Protein 7A0H (pdb70)

InterPro domains:
  IPR002189 F-actin-capping protein subunit alpha [PF01267] (12-295)
  IPR002189 F-actin-capping protein subunit alpha [PTHR10653] (6-298)
  IPR037282 F-actin-capping protein subunit alpha/beta [SSF90096] (5-301)
  IPR042276 F-actin-capping protein subunit alpha/beta, domain 2 [G3DSA:3.90.1150.210] (111-279)
  IPR042489 F-actin capping protein, alpha subunit, domain 1 [G3DSA:3.30.1140.60] (3-105)

Sequence (540 aa):
DSLLNEKKKFIRHVLSNAPPGKVFDLISNLKTIFGSNAIIQNFIEDIISKYNEDNYILIPFESDEYIIICKESKSGNLYLHPNLKILANVNHLKRKVIDTTPLTKLDHPDILEKYRVACNNKLKEYVDIYYKKWSDHQTGNYPTVNIGSKHGLNVKCCASSVYASECENKYNLFLLICCCDRYYLKNFHASSWRSSWNVNFLEADQEIILTGTIDVVLTYFEDANINFKTRKVFEKRVSVTNDIENFASSILSVIRECENDDVLYDLNHLIANTSSDLIKNTRKIIPLLLNEKKKFIRHVLSNAPPGKVFDLISNLKTIFGSNAIIQNFIEDIISKYNEDNYILIPFESDEYIIICKESKSGNLYLHPNLKILANVNHLKRKVIDTTPHPDILEKYRVACNNKLKEYVDIYYKVKCASSVYASKYNLFLLICCDRYYLKNFHASSWRSSWNVNFLEADQEIILTGTIDVVLTYFEDANINFKTRKVFEKRVSVTNDIENFASSILSVIRECENDVLYDLNHLIANTSSDLIKNTRKIIPLNAH

B-factor: mean 117.26, std 54.05, range [30.94, 285.01]

CATH classification: 3.30.1140.60 (+1 more: 3.90.1150.210)

Foldseek 3Di:
DVVVVVLLVVLCVCCVPDFPQCNLVVVVVSCVVVVVDVVVVVSVQVVQLQVQQVAQDWADDDPQDTFTRHPQQDDPQFGDQVVQQKTFHARRSVSYTDDIDHDDDDPDDDVQVVLQVLLFVLLVVLCVVPPDDQQRVDPDPGRDDQDDLQGGKDKRKDKGKGWDADPNKIKIKTKIKMWIAHSYHRTFKIWIKMWMWIGHLQDQKTKIKIKIKIWGQADPNHGDTRIDMDIDIDIWGHHNPSNVVSVRNVVVSVVVVVVVVVQVVFKDADPDPCCVVDPPRIGGD/DVVVVQVVVVVVQPQDFDLCNLVPLLVVCVVVVVDVVVVVVSQVVLLCVQQVQQPWADDDPPATFTRHPQQQDPNWGDALVDFWTFDARRSNRYTDDIDGDDPVVSLLQVLLQVVLCVVCCVPVVQPWHWHKDWPVGKIKTWIWHWDAPDDRHTAKIWIKIKIWDDPPPFFKTWIKIKIKMKGADPVDRSRIDIDIDIDIDMWGGGNDSNSVSVRVVVVSVVVVVVVVVVVVVVVVVVVVVVVVVVVVPPPDDDD

Nearest PDB structures (foldseek):
  7a0h-assembly1_A  TM=1.004E+00  e=1.201E-57  Plasmodium berghei ANKA
  7a0h-assembly1_B  TM=8.794E-01  e=1.325E-34  Plasmodium berghei ANKA
  7ccc-assembly1_C  TM=8.705E-01  e=1.636E-14  Mus musculus
  3aae-assembly1_A  TM=8.757E-01  e=1.150E-13  Gallus gallus
  3lk3-assembly1_A  TM=8.248E-01  e=2.079E-12  Gallus gallus

Radius of gyration: 29.78 Å; Cα contacts (8 Å, |Δi|>4): 944; chains: 2; bounding box: 60×56×100 Å

Secondary structure (DSSP, 8-state):
-HHHHHHHHHHHHHHHHS-HHHHHHHHHHHHHHHTT-HHHHHHHHHHHHHHHHHTTEEEEETTTEEEEESGGGEETTEEEETTTTEEEEEETTTTEEEEEEEPPPPSS--HHHHHHHHHHHHHHHHHHHHB--GGGSSSSSS-----SSSSSEEEEEEEEEEEEEETTEEEEEEEEEEEEEETTTEEEEEEEEEEEEEE-TT-SEEEEEEEEEEEEEEETTEEEEEEEEEEEEEEEE--S-HHHHHHHHHHHHHHHHHHHHHHHHTEEE---S-GGG-S-SEEE-/-TTHHHHHHHHHHHHS-GGGHHHHHHHHHHHTTT-HHHHHHHHHHHHHHHHHTTEEEEETTTEEEEESTTTEETTEEEETTTTEEEEEETTTTEEEEEE---HHHHHHHHHHHHHHHHHHHHHT--EEEEEEEE----EEEEEEEEEEEETTEEEEEEEEEEEE--SS-SSEEEEEEEEEEEEE-SS-TT-EEEEEEEEEEEEE--S-HHHHHHHHHHHHHHHHHHHHHHHHHHHHHHHHHHHHHHHTT--B---

Organism: Plasmodium berghei (strain Anka) (NCBI:txid5823)

Solvent-accessible surface area: 28668 Å² total; per-residue (Å²): 122,80,83,36,73,51,55,53,120,11,0,134,57,13,10,84,53,18,6,40,34,64,14,143,94,30,12,50,33,9,68,88,30,20,29,124,48,69,98,0,45,89,26,0,54,89,26,11,17,109,53,0,15,75,56,38,20,19,0,70,12,134,90,141,62,40,0,6,0,0,140,67,1,90,40,66,134,36,3,41,24,4,57,56,50,28,30,0,51,12,42,12,41,140,106,104,36,93,86,51,64,98,65,134,132,134,142,155,52,76,47,17,28,102,3,10,61,14,0,13,81,41,0,90,92,11,31,79,99,72,7,47,114,147,43,64,38,32,119,44,158,145,96,64,105,52,129,55,106,153,97,33,51,33,52,71,55,17,16,13,0,12,32,64,96,68,180,99,82,19,25,0,13,0,0,1,0,3,10,14,40,56,81,140,122,86,48,0,0,16,2,14,0,14,0,46,0,56,1,69,82,91,43,135,96,3,63,0,55,4,34,1,33,2,19,0,2,34,13,119,122,42,41,2,38,7,130,32,160,66,97,14,130,78,194,14,94,12,71,126,64,35,100,88,3,0,49,32,0,12,48,20,0,97,104,2,0,52,55,6,12,125,46,8,63,77,25,62,18,21,104,47,92,49,0,17,112,22,45,162,0,20,44,91,177,168,91,98,72,50,51,100,48,8,124,109,37,22,68,98,27,14,40,18,44,8,76,58,14,7,38,29,3,40,69,9,24,39,122,26,65,124,0,41,95,42,4,83,88,40,10,18,123,65,3,25,76,52,30,20,5,0,59,54,124,91,131,54,48,6,2,0,1,155,62,1,82,48,70,122,45,0,60,14,9,42,72,116,41,50,1,62,14,48,18,26,108,56,123,25,98,88,52,74,125,219,67,117,117,23,58,143,42,6,45,16,0,8,84,58,1,75,82,23,10,95,108,147,36,204,115,67,47,7,16,5,0,13,42,79,201,110,29,8,12,0,0,2,0,3,12,45,67,31,88,181,75,104,13,1,4,18,31,19,0,18,2,49,7,76,80,176,78,68,65,133,64,6,62,0,54,3,37,0,37,2,20,1,4,2,89,55,10,34,24,7,51,44,142,47,175,54,103,17,136,110,178,13,90,16,73,122,62,75,92,70,25,0,41,27,0,13,47,22,0,116,112,4,6,95,62,8,66,140,75,5,18,94,68,0,20,90,15,0,56,51,0,8,118,34,0,84,87,1,6,8,9,58,79,185

Structure (mmCIF, N/CA/C/O backbone):
data_7A0H
#
_entry.id   7A0H
#
_cell.length_a   164.490
_cell.length_b   35.168
_cell.length_c   115.438
_cell.angle_alpha   90.000
_cell.angle_beta   104.437
_cell.angle_gamma   90.000
#
_symmetry.space_group_name_H-M   'C 1 2 1'
#
loop_
_entity.id
_entity.type
_entity.pdbx_description
1 polymer 'F-actin-capping protein subunit alpha'
2 non-polymer 'BROMIDE ION'
3 non-polymer GLYCEROL
4 non-polymer '4-(2-HYDROXYETHYL)-1-PIPERAZINE ETHANESULFONIC ACID'
5 water water
#
loop_
_atom_site.group_PDB
_atom_site.id
_atom_site.type_symbol
_atom_site.label_atom_id
_atom_site.label_alt_id
_atom_site.label_comp_id
_atom_site.label_asym_id
_atom_site.label_entity_id
_atom_site.label_seq_id
_atom_site.pdbx_PDB_ins_code
_atom_site.Cartn_x
_atom_site.Cartn_y
_atom_site.Cartn_z
_atom_site.occupancy
_atom_site.B_iso_or_equiv
_atom_site.auth_seq_id
_atom_site.auth_comp_id
_atom_site.auth_asym_id
_atom_site.auth_atom_id
_atom_site.pdbx_PDB_model_num
ATOM 1 N N . ASP A 1 2 ? 66.67674 18.25400 96.43842 1.000 162.28258 2 ASP A N 1
ATOM 2 C CA . ASP A 1 2 ? 67.19636 19.37147 95.65622 1.000 158.07545 2 ASP A CA 1
ATOM 3 C C . ASP A 1 2 ? 66.12649 19.86968 94.65312 1.000 147.02248 2 ASP A C 1
ATOM 4 O O . ASP A 1 2 ? 64.92097 19.66988 94.86404 1.000 158.44836 2 ASP A O 1
ATOM 12 N N . SER A 1 3 ? 66.56504 20.57208 93.60311 1.000 152.93418 3 SER A N 1
ATOM 13 C CA . SER A 1 3 ? 65.64396 21.02759 92.56465 1.000 159.17637 3 SER A CA 1
ATOM 14 C C . SER A 1 3 ? 64.98568 19.83987 91.88531 1.000 141.87011 3 SER A C 1
ATOM 15 O O . SER A 1 3 ? 63.76841 19.83926 91.65070 1.000 134.91538 3 SER A O 1
ATOM 23 N N . LEU A 1 4 ? 65.78598 18.80987 91.57480 1.000 171.75949 4 LEU A N 1
ATOM 24 C CA . LEU A 1 4 ? 65.24803 17.58236 91.00641 1.000 149.34657 4 LEU A CA 1
ATOM 25 C C . LEU A 1 4 ? 64.34569 16.85104 91.99439 1.000 144.11231 4 LEU A C 1
ATOM 26 O O . LEU A 1 4 ? 63.27276 16.38009 91.61388 1.000 140.56548 4 LEU A O 1
ATOM 42 N N . LEU A 1 5 ? 64.75304 16.74770 93.26243 1.000 138.46385 5 LEU A N 1
ATOM 43 C CA . LEU A 1 5 ? 63.89435 16.06657 94.22148 1.000 193.17231 5 LEU A CA 1
ATOM 44 C C . LEU A 1 5 ? 62.49163 16.64941 94.20163 1.000 147.05575 5 LEU A C 1
ATOM 45 O O . LEU A 1 5 ? 61.51031 15.91142 94.18864 1.000 154.89715 5 LEU A O 1
ATOM 61 N N . ASN A 1 6 ? 62.37461 17.96179 94.08032 1.000 152.72174 6 ASN A N 1
ATOM 62 C CA . ASN A 1 6 ? 61.04742 18.55190 94.01236 1.000 127.91998 6 ASN A CA 1
ATOM 63 C C . ASN A 1 6 ? 60.39434 18.28257 92.66918 1.000 157.01062 6 ASN A C 1
ATOM 64 O O . ASN A 1 6 ? 59.18230 18.07500 92.60600 1.000 160.83083 6 ASN A O 1
ATOM 75 N N . GLU A 1 7 ? 61.16609 18.24486 91.58981 1.000 142.35367 7 GLU A N 1
ATOM 76 C CA . GLU A 1 7 ? 60.54978 17.93618 90.30379 1.000 166.01787 7 GLU A CA 1
ATOM 77 C C . GLU A 1 7 ? 60.16366 16.46011 90.20905 1.000 116.22065 7 GLU A C 1
ATOM 78 O O . GLU A 1 7 ? 59.17060 16.13579 89.54962 1.000 112.91607 7 GLU A O 1
ATOM 90 N N . LYS A 1 8 ? 60.92939 15.56054 90.84836 1.000 128.80932 8 LYS A N 1
ATOM 91 C CA . LYS A 1 8 ? 60.54637 14.15085 90.87949 1.000 124.42317 8 LYS A CA 1
ATOM 92 C C . LYS A 1 8 ? 59.24903 13.95919 91.65759 1.000 130.72873 8 LYS A C 1
ATOM 93 O O . LYS A 1 8 ? 58.47823 13.02826 91.38398 1.000 68.20117 8 LYS A O 1
ATOM 112 N N . LYS A 1 9 ? 59.01181 14.83167 92.64045 1.000 113.78534 9 LYS A N 1
ATOM 113 C CA . LYS A 1 9 ? 57.82726 14.78345 93.47908 1.000 93.61125 9 LYS A CA 1
ATOM 114 C C . LYS A 1 9 ? 56.64161 15.30225 92.70298 1.000 104.43674 9 LYS A C 1
ATOM 115 O O . LYS A 1 9 ? 55.53492 14.74145 92.77810 1.000 102.70494 9 LYS A O 1
ATOM 134 N N . LYS A 1 10 ? 56.87642 16.40523 91.97722 1.000 142.75449 10 LYS A N 1
ATOM 135 C CA . LYS A 1 10 ? 55.81552 16.97614 91.16587 1.000 122.37229 10 LYS A CA 1
ATOM 136 C C . LYS A 1 10 ? 55.34287 15.96146 90.15767 1.000 108.46358 10 LYS A C 1
ATOM 137 O O . LYS A 1 10 ? 54.14666 15.86645 89.88191 1.000 110.91429 10 LYS A O 1
ATOM 156 N N . PHE A 1 11 ? 56.26292 15.14168 89.66013 1.000 134.92364 11 PHE A N 1
ATOM 157 C CA . PHE A 1 11 ? 55.88809 14.15162 88.66406 1.000 129.40834 11 PHE A CA 1
ATOM 158 C C . PHE A 1 11 ? 55.18855 12.95523 89.29183 1.000 97.99541 11 PHE A C 1
ATOM 159 O O . PHE A 1 11 ? 54.17560 12.48908 88.76348 1.000 95.12347 11 PHE A O 1
ATOM 176 N N . ILE A 1 12 ? 55.69203 12.48256 90.43746 1.000 102.78286 12 ILE A N 1
ATOM 177 C CA . ILE A 1 12 ? 55.06479 11.35610 91.13236 1.000 103.27284 12 ILE A CA 1
ATOM 178 C C . ILE A 1 12 ? 53.65583 11.71694 91.55985 1.000 88.85990 12 ILE A C 1
ATOM 179 O O . ILE A 1 12 ? 52.73369 10.89637 91.50647 1.000 75.27748 12 ILE A O 1
ATOM 195 N N . ARG A 1 13 ? 53.47805 12.94795 92.02145 1.000 127.05429 13 ARG A N 1
ATOM 196 C CA . ARG A 1 13 ? 52.15565 13.44816 92.37628 1.000 121.40790 13 ARG A CA 1
ATOM 197 C C . ARG A 1 13 ? 51.25740 13.52815 91.15638 1.000 105.46991 13 ARG A C 1
ATOM 198 O O . ARG A 1 13 ? 50.11492 13.07576 91.18907 1.000 105.40341 13 ARG A O 1
ATOM 219 N N . HIS A 1 14 ? 51.75627 14.07588 90.06020 1.000 111.38601 14 HIS A N 1
ATOM 220 C CA . HIS A 1 14 ? 50.90337 14.21076 88.89187 1.000 92.28126 14 HIS A CA 1
ATOM 221 C C . HIS A 1 14 ? 50.45018 12.86278 88.36450 1.000 90.77617 14 HIS A C 1
ATOM 222 O O . HIS A 1 14 ? 49.28545 12.70266 88.00352 1.000 110.62482 14 HIS A O 1
ATOM 236 N N . VAL A 1 15 ? 51.32290 11.86245 88.36275 1.000 89.28847 15 VAL A N 1
ATOM 237 C CA . VAL A 1 15 ? 50.92661 10.56952 87.81554 1.000 100.85677 15 VAL A CA 1
ATOM 238 C C . VAL A 1 15 ? 49.96026 9.85029 88.73620 1.000 83.55314 15 VAL A C 1
ATOM 239 O O . VAL A 1 15 ? 49.02363 9.19814 88.27696 1.000 93.38699 15 VAL A O 1
ATOM 252 N N . LEU A 1 16 ? 50.17500 9.93075 90.03992 1.000 108.93971 16 LEU A N 1
ATOM 253 C CA . LEU A 1 16 ? 49.23956 9.24678 90.94390 1.000 99.64506 16 LEU A CA 1
ATOM 254 C C . LEU A 1 16 ? 47.93651 10.01233 91.06676 1.000 89.85446 16 LEU A C 1
ATOM 255 O O . LEU A 1 16 ? 46.90043 9.41997 91.36537 1.000 100.42132 16 LEU A O 1
ATOM 271 N N . SER A 1 17 ? 47.98178 11.32650 90.86672 1.000 107.39091 17 SER A N 1
ATOM 272 C CA . SER A 1 17 ? 46.77837 12.14580 90.83891 1.000 84.07774 17 SER A CA 1
ATOM 273 C C . SER A 1 17 ? 45.87232 11.70150 89.71006 1.000 94.33398 17 SER A C 1
ATOM 274 O O . SER A 1 17 ? 44.65737 11.56236 89.87754 1.000 121.37905 17 SER A O 1
ATOM 282 N N . ASN A 1 18 ? 46.44627 11.51566 88.53589 1.000 101.95354 18 ASN A N 1
ATOM 283 C CA . ASN A 1 18 ? 45.66070 11.34874 87.32419 1.000 107.55172 18 ASN A CA 1
ATOM 284 C C . ASN A 1 18 ? 45.35036 9.89180 87.01519 1.000 97.16795 18 ASN A C 1
ATOM 285 O O . ASN A 1 18 ? 44.53687 9.61871 86.12342 1.000 92.51212 18 ASN A O 1
ATOM 296 N N . ALA A 1 19 ? 45.99029 8.96743 87.70870 1.000 103.81729 19 ALA A N 1
ATOM 297 C CA . ALA A 1 19 ? 45.79920 7.55144 87.45448 1.000 81.59536 19 ALA A CA 1
ATOM 298 C C . ALA A 1 19 ? 44.45714 7.05239 88.00088 1.000 78.89912 19 ALA A C 1
ATOM 299 O O . ALA A 1 19 ? 44.07183 7.40028 89.11945 1.000 90.64179 19 ALA A O 1
ATOM 306 N N . PRO A 1 20 ? 43.73673 6.20578 87.26104 1.000 80.72518 20 PRO A N 1
ATOM 307 C CA . PRO A 1 20 ? 42.50311 5.57973 87.81490 1.000 72.84804 20 PRO A CA 1
ATOM 308 C C . PRO A 1 20 ? 42.84607 4.57415 88.90183 1.000 75.69302 20 PRO A C 1
ATOM 309 O O . PRO A 1 20 ? 43.97239 4.05425 88.93822 1.000 73.69248 20 PRO A O 1
ATOM 320 N N . PRO A 1 21 ? 41.91914 4.27999 89.81816 1.000 66.65615 21 PRO A N 1
ATOM 321 C CA . PRO A 1 21 ? 42.30222 3.47793 90.98405 1.000 66.53856 21 PRO A CA 1
ATOM 322 C C . PRO A 1 21 ? 42.99338 2.19718 90.58074 1.000 63.47626 21 PRO A C 1
ATOM 323 O O . PRO A 1 21 ? 43.99660 1.81029 91.17328 1.000 72.65759 21 PRO A O 1
ATOM 334 N N . GLY A 1 22 ? 42.48748 1.53931 89.55233 1.000 67.25908 22 GLY A N 1
ATOM 335 C CA . GLY A 1 22 ? 42.97989 0.23426 89.17595 1.000 74.56744 22 GLY A CA 1
ATOM 336 C C . GLY A 1 22 ? 44.41713 0.19014 88.66534 1.000 72.64657 22 GLY A C 1
ATOM 337 O O . GLY A 1 22 ? 44.93040 -0.91188 88.49029 1.000 74.78266 22 GLY A O 1
ATOM 341 N N . LYS A 1 23 ? 45.01946 1.32351 88.31845 1.000 61.95359 23 LYS A N 1
ATOM 342 C CA . LYS A 1 23 ? 46.39499 1.37341 87.83065 1.000 70.48374 23 LYS A CA 1
ATOM 343 C C . LYS A 1 23 ? 47.37394 1.88198 88.88297 1.000 75.09550 23 LYS A C 1
ATOM 344 O O . LYS A 1 23 ? 48.56880 1.98447 88.61183 1.000 71.92531 23 LYS A O 1
ATOM 363 N N . VAL A 1 24 ? 46.88355 2.30093 90.03862 1.000 71.43631 24 VAL A N 1
ATOM 364 C CA . VAL A 1 24 ? 47.73546 2.97689 91.00200 1.000 66.46168 24 VAL A CA 1
ATOM 365 C C . VAL A 1 24 ? 48.83283 2.04756 91.50244 1.000 67.73007 24 VAL A C 1
ATOM 366 O O . VAL A 1 24 ? 50.01049 2.39740 91.49096 1.000 75.05981 24 VAL A O 1
ATOM 379 N N . PHE A 1 25 ? 48.45649 0.84285 91.92479 1.000 65.21200 25 PHE A N 1
ATOM 380 C CA . PHE A 1 25 ? 49.41445 -0.13023 92.41883 1.000 64.17777 25 PHE A CA 1
ATOM 381 C C . PHE A 1 25 ? 50.49515 -0.41140 91.39065 1.000 76.53461 25 PHE A C 1
ATOM 382 O O . PHE A 1 25 ? 51.68418 -0.36482 91.71152 1.000 87.91776 25 PHE A O 1
ATOM 399 N N . ASP A 1 26 ? 50.10740 -0.76396 90.16221 1.000 80.09377 26 ASP A N 1
ATOM 400 C CA . ASP A 1 26 ? 51.09869 -0.99825 89.12480 1.000 81.81339 26 ASP A CA 1
ATOM 401 C C . ASP A 1 26 ? 51.93941 0.25156 88.96759 1.000 85.22479 26 ASP A C 1
ATOM 402 O O . ASP A 1 26 ? 53.17629 0.17757 88.87556 1.000 87.06178 26 ASP A O 1
ATOM 411 N N . LEU A 1 27 ? 51.30188 1.42229 89.00135 1.000 84.82922 27 LEU A N 1
ATOM 412 C CA . LEU A 1 27 ? 52.06311 2.65510 88.79147 1.000 93.45977 27 LEU A CA 1
ATOM 413 C C . LEU A 1 27 ? 53.11768 2.85986 89.88698 1.000 96.26127 27 LEU A C 1
ATOM 414 O O . LEU A 1 27 ? 54.25897 3.25760 89.59180 1.000 94.53784 27 LEU A O 1
ATOM 430 N N . ILE A 1 28 ? 52.74906 2.61078 91.15264 1.000 94.15238 28 ILE A N 1
ATOM 431 C CA . ILE A 1 28 ? 53.68735 2.74246 92.25692 1.000 79.07897 28 ILE A CA 1
ATOM 432 C C . ILE A 1 28 ? 54.88263 1.82634 92.05048 1.000 107.13647 28 ILE A C 1
ATOM 433 O O . ILE A 1 28 ? 56.04749 2.26071 92.11958 1.000 101.17648 28 ILE A O 1
ATOM 449 N N . SER A 1 29 ? 54.61540 0.53381 91.80999 1.000 105.18346 29 SER A N 1
ATOM 450 C CA . SER A 1 29 ? 55.66090 -0.45033 91.55262 1.000 97.34931 29 SER A CA 1
ATOM 451 C C . SER A 1 29 ? 56.65832 0.03021 90.51028 1.000 109.74311 29 SER A C 1
ATOM 452 O O . SER A 1 29 ? 57.86852 -0.19982 90.64648 1.000 118.09192 29 SER A O 1
ATOM 460 N N . ASN A 1 30 ? 56.17984 0.66892 89.43628 1.000 107.78463 30 ASN A N 1
ATOM 461 C CA . ASN A 1 30 ? 57.10396 1.13425 88.41147 1.000 106.76300 30 ASN A CA 1
ATOM 462 C C . ASN A 1 30 ? 57.92168 2.30542 88.93568 1.000 108.35194 30 ASN A C 1
ATOM 463 O O . ASN A 1 30 ? 59.07227 2.49725 88.53212 1.000 146.78128 30 ASN A O 1
ATOM 474 N N . LEU A 1 31 ? 57.33471 3.09917 89.82875 1.000 101.36320 31 LEU A N 1
ATOM 475 C CA . LEU A 1 31 ? 58.03061 4.25017 90.39438 1.000 119.52555 31 LEU A CA 1
ATOM 476 C C . LEU A 1 31 ? 59.14836 3.80193 91.33592 1.000 112.16380 31 LEU A C 1
ATOM 477 O O . LEU A 1 31 ? 60.22031 4.42317 91.39062 1.000 123.27260 31 LEU A O 1
ATOM 493 N N . LYS A 1 32 ? 58.91695 2.71404 92.07616 1.000 113.86301 32 LYS A N 1
ATOM 494 C CA . LYS A 1 32 ? 59.93683 2.17096 92.96817 1.000 111.10784 32 LYS A CA 1
ATOM 495 C C . LYS A 1 32 ? 61.12860 1.63363 92.18186 1.000 117.69031 32 LYS A C 1
ATOM 496 O O . LYS A 1 32 ? 62.28397 1.89085 92.54233 1.000 121.46809 32 LYS A O 1
ATOM 515 N N . THR A 1 33 ? 60.88056 0.86175 91.12256 1.000 129.53778 33 THR A N 1
ATOM 516 C CA . THR A 1 33 ? 62.00457 0.33999 90.34973 1.000 121.62989 33 THR A CA 1
ATOM 517 C C . THR A 1 33 ? 62.91345 1.47255 89.87067 1.000 123.13466 33 THR A C 1
ATOM 518 O O . THR A 1 33 ? 64.14467 1.35224 89.89671 1.000 120.49804 33 THR A O 1
ATOM 529 N N . ILE A 1 34 ? 62.32106 2.58392 89.44791 1.000 137.43332 34 ILE A N 1
ATOM 530 C CA . ILE A 1 34 ? 63.09070 3.72272 88.98049 1.000 123.19908 34 ILE A CA 1
ATOM 531 C C . ILE A 1 34 ? 63.69329 4.47376 90.15827 1.000 122.44530 34 ILE A C 1
ATOM 532 O O . ILE A 1 34 ? 64.88297 4.78730 90.17706 1.000 114.44111 34 ILE A O 1
ATOM 548 N N . PHE A 1 35 ? 62.87756 4.80824 91.15780 1.000 111.18185 35 PHE A N 1
ATOM 549 C CA . PHE A 1 35 ? 63.35571 5.66526 92.22670 1.000 108.31523 35 PHE A CA 1
ATOM 550 C C . PHE A 1 35 ? 63.47069 4.95756 93.57172 1.000 89.18370 35 PHE A C 1
ATOM 551 O O . PHE A 1 35 ? 63.56928 5.64204 94.58829 1.000 74.53943 35 PHE A O 1
ATOM 568 N N . GLY A 1 36 ? 63.57384 3.61966 93.59813 1.000 108.75933 36 GLY A N 1
ATOM 569 C CA . GLY A 1 36 ? 63.41817 2.82426 94.82548 1.000 96.58482 36 GLY A CA 1
ATOM 570 C C . GLY A 1 36 ? 64.54152 2.92805 95.86222 1.000 94.89367 36 GLY A C 1
ATOM 571 O O . GLY A 1 36 ? 64.34470 2.52718 97.01396 1.000 75.79939 36 GLY A O 1
ATOM 575 N N . SER A 1 37 ? 65.72661 3.34850 95.48017 1.000 98.84474 37 SER A N 1
ATOM 576 C CA . SER A 1 37 ? 66.80667 3.44707 96.46957 1.000 101.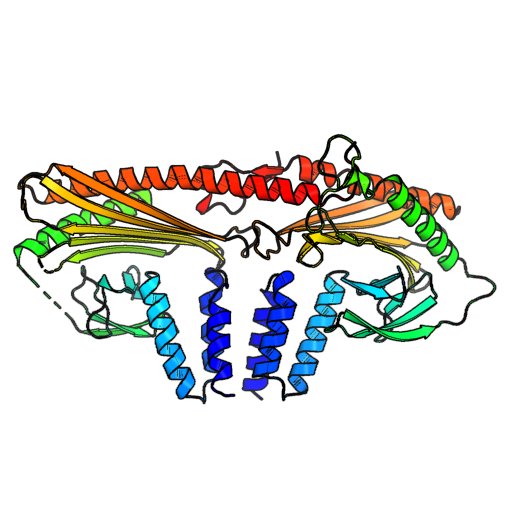65382 37 SER A CA 1
ATOM 577 C C . SER A 1 37 ? 66.64045 4.67802 97.35819 1.000 75.02436 37 SER A C 1
ATOM 578 O O . SER A 1 37 ? 67.32299 4.79948 98.38758 1.000 81.49318 37 SER A O 1
ATOM 586 N N . ASN A 1 38 ? 65.74010 5.57378 97.00521 1.000 83.32296 38 ASN A N 1
ATOM 587 C CA . ASN A 1 38 ? 65.62697 6.86530 97.66777 1.000 91.05439 38 ASN A CA 1
ATOM 588 C C . ASN A 1 38 ? 64.55309 6.81806 98.74063 1.000 76.21672 38 ASN A C 1
ATOM 589 O O . ASN A 1 38 ? 63.36528 6.90505 98.45121 1.000 91.42710 38 ASN A O 1
ATOM 600 N N . ALA A 1 39 ? 64.97777 6.74578 99.99734 1.000 91.53626 39 ALA A N 1
ATOM 601 C CA . ALA A 1 39 ? 64.03521 6.58670 101.09335 1.000 85.96134 39 ALA A CA 1
ATOM 602 C C . ALA A 1 39 ? 63.13204 7.79536 101.25790 1.000 78.65014 39 ALA A C 1
ATOM 603 O O . ALA A 1 39 ? 62.05358 7.65802 101.84231 1.000 85.51644 39 ALA A O 1
ATOM 610 N N . ILE A 1 40 ? 63.54027 8.96756 100.76485 1.000 80.15595 40 ILE A N 1
ATOM 611 C CA . ILE A 1 40 ? 62.69184 10.14710 100.85434 1.000 83.52746 40 ILE A CA 1
ATOM 612 C C . ILE A 1 40 ? 61.48108 9.98656 99.96464 1.000 82.13084 40 ILE A C 1
ATOM 613 O O . ILE A 1 40 ? 60.34188 10.33062 100.34030 1.000 83.41646 40 ILE A O 1
ATOM 629 N N . ILE A 1 41 ? 61.69479 9.43528 98.77509 1.000 84.03600 41 ILE A N 1
ATOM 630 C CA . ILE A 1 41 ? 60.56026 9.30925 97.86517 1.000 102.59999 41 ILE A CA 1
ATOM 631 C C . ILE A 1 41 ? 59.78412 8.03494 98.12735 1.000 66.27536 41 ILE A C 1
ATOM 632 O O . ILE A 1 41 ? 58.63901 7.94879 97.71177 1.000 73.43915 41 ILE A O 1
ATOM 648 N N . GLN A 1 42 ? 60.37026 7.05663 98.82077 1.000 72.92158 42 GLN A N 1
ATOM 649 C CA . GLN A 1 42 ? 59.56365 5.94840 99.30599 1.000 76.07856 42 GLN A CA 1
ATOM 650 C C . GLN A 1 42 ? 58.57028 6.45968 100.32266 1.000 59.28268 42 GLN A C 1
ATOM 651 O O . GLN A 1 42 ? 57.40505 6.10969 100.26803 1.000 60.95322 42 GLN A O 1
ATOM 665 N N . ASN A 1 43 ? 58.99319 7.37328 101.17849 1.000 68.75328 43 ASN A N 1
ATOM 666 C CA . ASN A 1 43 ? 58.15712 7.94364 102.22105 1.000 73.60516 43 ASN A CA 1
ATOM 667 C C . ASN A 1 43 ? 57.18933 8.99052 101.69640 1.000 68.96450 43 ASN A C 1
ATOM 668 O O . ASN A 1 43 ? 56.03732 9.04933 102.15937 1.000 66.52640 43 ASN A O 1
ATOM 679 N N . PHE A 1 44 ? 57.62898 9.81928 100.75674 1.000 65.76852 44 PHE A N 1
ATOM 680 C CA . PHE A 1 44 ? 56.75250 10.70460 100.01450 1.000 69.51656 44 PHE A CA 1
ATOM 681 C C . PHE A 1 44 ? 55.63659 9.90594 99.36899 1.000 73.89962 44 PHE A C 1
ATOM 682 O O . PHE A 1 44 ? 54.46172 10.24715 99.49100 1.000 69.70104 44 PHE A O 1
ATOM 699 N N . ILE A 1 45 ? 55.97865 8.77530 98.76575 1.000 64.18359 45 ILE A N 1
ATOM 700 C CA . ILE A 1 45 ? 54.96040 7.97717 98.12350 1.000 68.59117 45 ILE A CA 1
ATOM 701 C C . ILE A 1 45 ? 54.04023 7.41534 99.19112 1.000 65.68745 45 ILE A C 1
ATOM 702 O O . ILE A 1 45 ? 52.81668 7.41547 99.02784 1.000 65.70141 45 ILE A O 1
ATOM 718 N N . GLU A 1 46 ? 54.60448 6.91681 100.29810 1.000 66.74058 46 GLU A N 1
ATOM 719 C CA . GLU A 1 46 ? 53.75974 6.38147 101.35513 1.000 63.29026 46 GLU A CA 1
ATOM 720 C C . GLU A 1 46 ? 52.78905 7.44635 101.88724 1.000 63.55260 46 GLU A C 1
ATOM 721 O O . GLU A 1 46 ? 51.62878 7.14884 102.11517 1.000 64.12615 46 GLU A O 1
ATOM 733 N N . ASP A 1 47 ? 53.23769 8.69265 102.06590 1.000 58.41356 47 ASP A N 1
ATOM 734 C CA . ASP A 1 47 ? 52.34088 9.74521 102.52167 1.000 61.36356 47 ASP A CA 1
ATOM 735 C C . ASP A 1 47 ? 51.22201 9.98819 101.52722 1.000 68.98727 47 ASP A C 1
ATOM 736 O O . ASP A 1 47 ? 50.03939 9.99601 101.88663 1.000 67.63885 47 ASP A O 1
ATOM 745 N N . ILE A 1 48 ? 51.56795 10.15468 100.26745 1.000 58.33357 48 ILE A N 1
ATOM 746 C CA . ILE A 1 48 ? 50.55267 10.40262 99.25873 1.000 60.94480 48 ILE A CA 1
ATOM 747 C C . ILE A 1 48 ? 49.52716 9.27042 99.21886 1.000 61.93727 48 ILE A C 1
ATOM 748 O O . ILE A 1 48 ? 48.32621 9.49383 99.00305 1.000 58.35342 48 ILE A O 1
ATOM 764 N N . ILE A 1 49 ? 49.97568 8.03933 99.38773 1.000 52.96318 49 ILE A N 1
ATOM 765 C CA . ILE A 1 49 ? 49.01689 6.95858 99.29180 1.000 53.86922 49 ILE A CA 1
ATOM 766 C C . ILE A 1 49 ? 48.14795 6.89714 100.55852 1.000 58.60150 49 ILE A C 1
ATOM 767 O O . ILE A 1 49 ? 46.95651 6.58854 100.50048 1.000 60.03933 49 ILE A O 1
ATOM 783 N N . SER A 1 50 ? 48.71018 7.16493 101.72644 1.000 57.41837 50 SER A N 1
ATOM 784 C CA . SER A 1 50 ? 47.88390 7.11769 102.91299 1.000 64.74855 50 SER A CA 1
ATOM 785 C C . SER A 1 50 ? 46.75743 8.13469 102.82038 1.000 59.52413 50 SER A C 1
ATOM 786 O O . SER A 1 50 ? 45.64630 7.86725 103.25385 1.000 60.37906 50 SER A O 1
ATOM 794 N N . LYS A 1 51 ? 47.02977 9.31132 102.29374 1.000 63.93440 51 LYS A N 1
ATOM 795 C CA . LYS A 1 51 ? 45.99537 10.32144 102.17984 1.000 65.73059 51 LYS A CA 1
ATOM 796 C C . LYS A 1 51 ? 44.97514 9.90970 101.13785 1.000 65.80816 51 LYS A C 1
ATOM 797 O O . LYS A 1 51 ? 43.76345 10.07388 101.32772 1.000 60.98753 51 LYS A O 1
ATOM 816 N N . TYR A 1 52 ? 45.45960 9.47608 99.98864 1.000 64.59735 52 TYR A N 1
ATOM 817 C CA . TYR A 1 52 ? 44.59426 8.84838 99.00763 1.000 64.49997 52 TYR A CA 1
ATOM 818 C C . TYR A 1 52 ? 43.67183 7.80979 99.64110 1.000 64.71764 52 TYR A C 1
ATOM 819 O O . TYR A 1 52 ? 42.45919 7.79584 99.38807 1.000 65.18758 52 TYR A O 1
ATOM 837 N N . ASN A 1 53 ? 44.23258 6.90753 100.45605 1.000 67.48847 53 ASN A N 1
ATOM 838 C CA . ASN A 1 53 ? 43.43105 5.86935 101.09790 1.000 64.05747 53 ASN A CA 1
ATOM 839 C C . ASN A 1 53 ? 42.39080 6.49699 102.01309 1.000 57.70631 53 ASN A C 1
ATOM 840 O O . ASN A 1 53 ? 41.25569 6.04235 102.10680 1.000 51.00598 53 ASN A O 1
ATOM 851 N N . GLU A 1 54 ? 42.77699 7.52495 102.71948 1.000 57.50462 54 GLU A N 1
ATOM 852 C CA . GLU A 1 54 ? 41.83116 8.14176 103.62218 1.000 62.46492 54 GLU A CA 1
ATOM 853 C C . GLU A 1 54 ? 40.73035 8.80223 102.83427 1.000 59.61133 54 GLU A C 1
ATOM 854 O O . GLU A 1 54 ? 39.54872 8.67305 103.19889 1.000 58.72055 54 GLU A O 1
ATOM 866 N N . ASP A 1 55 ? 41.09013 9.46075 101.71950 1.000 57.17609 55 ASP A N 1
ATOM 867 C CA . ASP A 1 55 ? 40.11496 10.13564 100.88401 1.000 47.41940 55 ASP A CA 1
ATOM 868 C C . ASP A 1 55 ? 39.09677 9.18131 100.27606 1.000 56.45252 55 ASP A C 1
ATOM 869 O O . ASP A 1 55 ? 38.10108 9.63232 99.70535 1.000 54.55720 55 ASP A O 1
ATOM 878 N N . ASN A 1 56 ? 39.37247 7.88542 100.25345 1.000 54.52754 56 ASN A N 1
ATOM 879 C CA . ASN A 1 56 ? 38.49460 6.98591 99.52789 1.000 48.38779 56 ASN A CA 1
ATOM 880 C C . ASN A 1 56 ? 37.92144 5.92435 100.43369 1.000 50.36463 56 ASN A C 1
ATOM 881 O O . ASN A 1 56 ? 37.38596 4.92830 99.92889 1.000 49.58148 56 ASN A O 1
ATOM 892 N N . TYR A 1 57 ? 38.01903 6.08529 101.75883 1.000 45.92850 57 TYR A N 1
ATOM 893 C CA . TYR A 1 57 ? 37.32933 5.16063 102.64192 1.000 47.97314 57 TYR A CA 1
ATOM 894 C C . TYR A 1 57 ? 37.66012 3.75611 102.18703 1.000 52.66109 57 TYR A C 1
ATOM 895 O O . TYR A 1 57 ? 36.75960 2.93947 101.96091 1.000 57.76158 57 TYR A O 1
ATOM 913 N N . ILE A 1 58 ? 38.95143 3.51495 102.01523 1.000 45.68133 58 ILE A N 1
ATOM 914 C CA . ILE A 1 58 ? 39.50354 2.21823 101.63770 1.000 42.28157 58 ILE A CA 1
ATOM 915 C C . ILE A 1 58 ? 39.27546 1.23584 102.77803 1.000 36.84421 58 ILE A C 1
ATOM 916 O O . ILE A 1 58 ? 39.52251 1.53713 103.95279 1.000 45.95122 58 ILE A O 1
ATOM 932 N N . LEU A 1 59 ? 38.97824 0.00788 102.41292 1.000 40.71039 59 LEU A N 1
ATOM 933 C CA . LEU A 1 59 ? 38.89354 -1.10119 103.33361 1.000 46.72030 59 LEU A CA 1
ATOM 934 C C . LEU A 1 59 ? 40.14949 -1.95468 103.39436 1.000 55.07789 59 LEU A C 1
ATOM 935 O O . LEU A 1 59 ? 40.55269 -2.52504 102.38197 1.000 55.21211 59 LEU A O 1
ATOM 951 N N . ILE A 1 60 ? 40.61209 -2.20936 104.60664 1.000 53.87198 60 ILE A N 1
ATOM 952 C CA . ILE A 1 60 ? 41.72067 -3.12206 104.85189 1.000 62.27175 60 ILE A CA 1
ATOM 953 C C . ILE A 1 60 ? 41.20321 -4.28657 105.67419 1.000 49.19772 60 ILE A C 1
ATOM 954 O O . ILE A 1 60 ? 40.66730 -4.09105 106.75624 1.000 52.66923 60 ILE A O 1
ATOM 970 N N . PRO A 1 61 ? 41.34093 -5.49233 105.19431 1.000 58.54158 61 PRO A N 1
ATOM 971 C CA . PRO A 1 61 ? 40.84866 -6.64516 105.94159 1.000 47.51303 61 PRO A CA 1
ATOM 972 C C . PRO A 1 61 ? 41.63441 -6.87608 107.21111 1.000 71.85979 61 PRO A C 1
ATOM 973 O O . PRO A 1 61 ? 42.86526 -6.74295 107.25298 1.000 59.38970 61 PRO A O 1
ATOM 984 N N . PHE A 1 62 ? 40.90495 -7.29726 108.23112 1.000 72.68101 62 PHE A N 1
ATOM 985 C CA . PHE A 1 62 ? 41.43863 -7.44891 109.57290 1.000 93.26363 62 PHE A CA 1
ATOM 986 C C . PHE A 1 62 ? 40.96947 -8.79010 110.09748 1.000 85.57265 62 PHE A C 1
ATOM 987 O O . PHE A 1 62 ? 39.77972 -9.09192 110.03567 1.000 84.94004 62 PHE A O 1
ATOM 1004 N N . GLU A 1 63 ? 41.90549 -9.62867 110.51157 1.000 105.86600 63 GLU A N 1
ATOM 1005 C CA . GLU A 1 63 ? 41.54735 -10.96091 110.99635 1.000 113.49898 63 GLU A CA 1
ATOM 1006 C C . GLU A 1 63 ? 40.65475 -11.63146 109.95490 1.000 124.69285 63 GLU A C 1
ATOM 1007 O O . GLU A 1 63 ? 40.71005 -11.31475 108.76004 1.000 106.11846 63 GLU A O 1
ATOM 1019 N N . SER A 1 64 ? 39.82896 -12.56265 110.40363 1.000 127.77730 64 SER A N 1
ATOM 1020 C CA . SER A 1 64 ? 38.82563 -13.18011 109.55304 1.000 135.89969 64 SER A CA 1
ATOM 1021 C C . SER A 1 64 ? 37.56772 -12.32814 109.59490 1.000 166.35859 64 SER A C 1
ATOM 1022 O O . SER A 1 64 ? 37.04400 -12.03825 110.67014 1.000 127.76469 64 SER A O 1
ATOM 1030 N N . ASP A 1 65 ? 37.09852 -11.90944 108.42244 1.000 129.59855 65 ASP A N 1
ATOM 1031 C CA . ASP A 1 65 ? 35.79477 -11.29040 108.21504 1.000 143.99631 65 ASP A CA 1
ATOM 1032 C C . ASP A 1 65 ? 35.65515 -9.87048 108.75265 1.000 128.36962 65 ASP A C 1
ATOM 1033 O O . ASP A 1 65 ? 34.55288 -9.30848 108.67047 1.000 102.25378 65 ASP A O 1
ATOM 1042 N N . GLU A 1 66 ? 36.72658 -9.23488 109.21407 1.000 81.05111 66 GLU A N 1
ATOM 1043 C CA . GLU A 1 66 ? 36.64670 -7.85303 109.67220 1.000 81.43233 66 GLU A CA 1
ATOM 1044 C C . GLU A 1 66 ? 37.33272 -6.91747 108.68008 1.000 68.79571 66 GLU A C 1
ATOM 1045 O O . GLU A 1 66 ? 37.98318 -7.32972 107.70628 1.000 60.42707 66 GLU A O 1
ATOM 1057 N N . TYR A 1 67 ? 37.12117 -5.63280 108.91696 1.000 57.59986 67 TYR A N 1
ATOM 1058 C CA . TYR A 1 67 ? 37.69978 -4.60455 108.08724 1.000 51.56398 67 TYR A CA 1
ATOM 1059 C C . TYR A 1 67 ? 38.02479 -3.41896 108.99134 1.000 63.14954 67 TYR A C 1
ATOM 1060 O O . TYR A 1 67 ? 37.29326 -3.11580 109.93432 1.000 55.79055 67 TYR A O 1
ATOM 1078 N N . ILE A 1 68 ? 39.13715 -2.79527 108.69507 1.000 43.58074 68 ILE A N 1
ATOM 1079 C CA . ILE A 1 68 ? 39.49047 -1.47828 109.19038 1.000 53.93217 68 ILE A CA 1
ATOM 1080 C C . ILE A 1 68 ? 39.13655 -0.56999 108.05388 1.000 46.03659 68 ILE A C 1
ATOM 1081 O O . ILE A 1 68 ? 39.40136 -0.91114 106.88988 1.000 52.46088 68 ILE A O 1
ATOM 1097 N N . ILE A 1 69 ? 38.55290 0.57861 108.36240 1.000 43.84264 69 ILE A N 1
ATOM 1098 C CA . ILE A 1 69 ? 38.21180 1.52499 107.31186 1.000 47.41097 69 ILE A CA 1
ATOM 1099 C C . ILE A 1 69 ? 39.09705 2.73909 107.46391 1.000 53.76560 69 ILE A C 1
ATOM 1100 O O . ILE A 1 69 ? 39.13681 3.35454 108.53560 1.000 52.07641 69 ILE A O 1
ATOM 1116 N N . ILE A 1 70 ? 39.78298 3.10213 106.38205 1.000 51.47179 70 ILE A N 1
ATOM 1117 C CA . ILE A 1 70 ? 40.75105 4.15655 106.41949 1.000 46.14883 70 ILE A CA 1
ATOM 1118 C C . ILE A 1 70 ? 40.09992 5.43500 105.99402 1.000 41.60277 70 ILE A C 1
ATOM 1119 O O . ILE A 1 70 ? 39.67408 5.53134 104.84746 1.000 48.60175 70 ILE A O 1
ATOM 1135 N N . CYS A 1 71 ? 40.10279 6.45317 106.85184 1.000 38.87306 71 CYS A N 1
ATOM 1136 C CA . CYS A 1 71 ? 39.55828 7.75464 106.45272 1.000 47.68915 71 CYS A CA 1
ATOM 1137 C C . CYS A 1 71 ? 39.88539 8.71460 107.58148 1.000 52.48393 71 CYS A C 1
ATOM 1138 O O . CYS A 1 71 ? 40.25689 8.26755 108.67048 1.000 45.80044 71 CYS A O 1
ATOM 1146 N N . LYS A 1 72 ? 39.58659 10.01172 107.37227 1.000 53.74880 72 LYS A N 1
ATOM 1147 C CA . LYS A 1 72 ? 39.84514 10.98613 108.43332 1.000 47.57030 72 LYS A CA 1
ATOM 1148 C C . LYS A 1 72 ? 39.25259 10.53683 109.74394 1.000 63.00272 72 LYS A C 1
ATOM 1149 O O . LYS A 1 72 ? 39.90156 10.57856 110.79267 1.000 59.37170 72 LYS A O 1
ATOM 1168 N N . GLU A 1 73 ? 37.96349 10.17805 109.69917 1.000 62.76309 73 GLU A N 1
ATOM 1169 C CA . GLU A 1 73 ? 37.15498 9.95657 110.89655 1.000 60.33990 73 GLU A CA 1
ATOM 1170 C C . GLU A 1 73 ? 37.67701 8.77806 111.71354 1.000 58.92742 73 GLU A C 1
ATOM 1171 O O . GLU A 1 73 ? 37.47929 8.72808 112.94159 1.000 60.88297 73 GLU A O 1
ATOM 1183 N N . SER A 1 74 ? 38.32317 7.80202 111.07525 1.000 50.55163 74 SER A N 1
ATOM 1184 C CA . SER A 1 74 ? 38.86596 6.73375 111.88698 1.000 52.54209 74 SER A CA 1
ATOM 1185 C C . SER A 1 74 ? 40.26414 7.05156 112.40500 1.000 56.09686 74 SER A C 1
ATOM 1186 O O . SER A 1 74 ? 40.70932 6.35574 113.31318 1.000 52.55164 74 SER A O 1
ATOM 1194 N N . LYS A 1 75 ? 40.90641 8.13430 111.92059 1.000 52.58694 75 LYS A N 1
ATOM 1195 C CA . LYS A 1 75 ? 42.30395 8.36564 112.22543 1.000 56.65382 75 LYS A CA 1
ATOM 1196 C C . LYS A 1 75 ? 42.46967 8.54156 113.71209 1.000 65.13091 75 LYS A C 1
ATOM 1197 O O . LYS A 1 75 ? 41.75800 9.31710 114.34872 1.000 75.25969 75 LYS A O 1
ATOM 1216 N N . SER A 1 76 ? 43.44023 7.85880 114.26041 1.000 70.37371 76 SER A N 1
ATOM 1217 C CA . SER A 1 76 ? 43.77546 8.06647 115.65342 1.000 55.77039 76 SER A CA 1
ATOM 1218 C C . SER A 1 76 ? 45.29527 8.04288 115.75922 1.000 64.20237 76 SER A C 1
ATOM 1219 O O . SER A 1 76 ? 45.92955 6.98248 115.64334 1.000 61.42401 76 SER A O 1
ATOM 1227 N N . GLY A 1 77 ? 45.86338 9.21189 116.01719 1.000 61.42438 77 GLY A N 1
ATOM 1228 C CA . GLY A 1 77 ? 47.31732 9.37121 115.93124 1.000 71.85921 77 GLY A CA 1
ATOM 1229 C C . GLY A 1 77 ? 47.77873 9.03291 114.53664 1.000 60.52212 77 GLY A C 1
ATOM 1230 O O . GLY A 1 77 ? 47.37772 9.63155 113.52429 1.000 62.37244 77 GLY A O 1
ATOM 1234 N N . ASN A 1 78 ? 48.57231 7.99173 114.43863 1.000 79.34624 78 ASN A N 1
ATOM 1235 C CA . ASN A 1 78 ? 48.96703 7.44552 113.15254 1.000 86.99696 78 ASN A CA 1
ATOM 1236 C C . ASN A 1 78 ? 48.30259 6.10560 112.91023 1.000 65.27386 78 ASN A C 1
ATOM 1237 O O . ASN A 1 78 ? 48.64877 5.39381 111.94567 1.000 72.21260 78 ASN A O 1
ATOM 1248 N N . LEU A 1 79 ? 47.36433 5.74996 113.78717 1.000 69.39918 79 LEU A N 1
ATOM 1249 C CA . LEU A 1 79 ? 46.58103 4.51441 113.78149 1.000 63.26374 79 LEU A CA 1
ATOM 1250 C C . LEU A 1 79 ? 45.14131 4.80867 113.31773 1.000 65.38392 79 LEU A C 1
ATOM 1251 O O . LEU A 1 79 ? 44.75108 5.94521 113.00237 1.000 60.48434 79 LEU A O 1
ATOM 1267 N N . TYR A 1 80 ? 44.32976 3.75056 113.25723 1.000 62.52692 80 TYR A N 1
ATOM 1268 C CA . TYR A 1 80 ? 42.97106 3.78261 112.73426 1.000 47.25205 80 TYR A CA 1
ATOM 1269 C C . TYR A 1 80 ? 42.08338 3.02660 113.71061 1.000 46.54223 80 TYR A C 1
ATOM 1270 O O . TYR A 1 80 ? 42.38399 1.88527 114.05132 1.000 43.37744 80 TYR A O 1
ATOM 1288 N N . LEU A 1 81 ?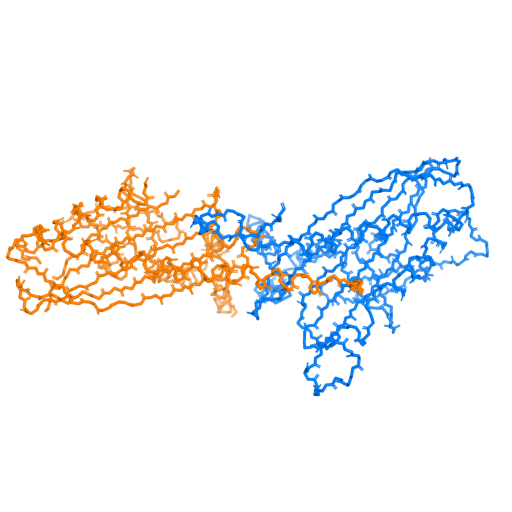 40.93509 3.61757 114.08414 1.000 59.31327 81 LEU A N 1
ATOM 1289 C CA . LEU A 1 81 ? 40.09459 3.00627 115.10772 1.000 47.65801 81 LEU A CA 1
ATOM 1290 C C . LEU A 1 81 ? 39.17210 2.00470 114.45821 1.000 50.35523 81 LEU A C 1
ATOM 1291 O O . LEU A 1 81 ? 38.60232 2.24767 113.37878 1.000 45.52385 81 LEU A O 1
ATOM 1307 N N . HIS A 1 82 ? 39.07133 0.87468 115.07419 1.000 43.90194 82 HIS A N 1
ATOM 1308 C CA . HIS A 1 82 ? 37.88996 0.06410 114.82848 1.000 61.62523 82 HIS A CA 1
ATOM 1309 C C . HIS A 1 82 ? 36.93275 0.23880 116.03619 1.000 49.12934 82 HIS A C 1
ATOM 1310 O O . HIS A 1 82 ? 37.20735 -0.30025 117.10218 1.000 48.73285 82 HIS A O 1
ATOM 1324 N N . PRO A 1 83 ? 35.84783 1.00017 115.91911 1.000 56.05846 83 PRO A N 1
ATOM 1325 C CA . PRO A 1 83 ? 35.07483 1.37894 117.12365 1.000 52.46959 83 PRO A CA 1
ATOM 1326 C C . PRO A 1 83 ? 34.31787 0.22977 117.79631 1.000 52.08851 83 PRO A C 1
ATOM 1327 O O . PRO A 1 83 ? 34.12351 0.24089 119.01936 1.000 58.01343 83 PRO A O 1
ATOM 1338 N N . ASN A 1 84 ? 33.93009 -0.78707 117.07064 1.000 48.95490 84 ASN A N 1
ATOM 1339 C CA . ASN A 1 84 ? 33.32826 -1.89472 117.78499 1.000 42.94457 84 ASN A CA 1
ATOM 1340 C C . ASN A 1 84 ? 34.30527 -2.77187 118.50156 1.000 47.29401 84 ASN A C 1
ATOM 1341 O O . ASN A 1 84 ? 34.00475 -3.22533 119.60548 1.000 59.10072 84 ASN A O 1
ATOM 1352 N N . LEU A 1 85 ? 35.45643 -3.11239 117.87986 1.000 61.46711 85 LEU A N 1
ATOM 1353 C CA . LEU A 1 85 ? 36.42463 -3.93142 118.59865 1.000 61.31677 85 LEU A CA 1
ATOM 1354 C C . LEU A 1 85 ? 37.23598 -3.15512 119.62785 1.000 58.69992 85 LEU A C 1
ATOM 1355 O O . LEU A 1 85 ? 37.87535 -3.79164 120.48153 1.000 58.82577 85 LEU A O 1
ATOM 1371 N N . LYS A 1 86 ? 37.26964 -1.82128 119.55317 1.000 52.23796 86 LYS A N 1
ATOM 1372 C CA . LYS A 1 86 ? 38.05406 -1.04510 120.50585 1.000 60.46079 86 LYS A CA 1
ATOM 1373 C C . LYS A 1 86 ? 39.53437 -1.37561 120.34991 1.000 52.32325 86 LYS A C 1
ATOM 1374 O O . LYS A 1 86 ? 40.21293 -1.84835 121.26228 1.000 53.46672 86 LYS A O 1
ATOM 1393 N N . ILE A 1 87 ? 40.02752 -1.07635 119.16630 1.000 61.48958 87 ILE A N 1
ATOM 1394 C CA . ILE A 1 87 ? 41.34722 -1.47900 118.69070 1.000 65.16308 87 ILE A CA 1
ATOM 1395 C C . ILE A 1 87 ? 41.82184 -0.34361 117.80512 1.000 56.38380 87 ILE A C 1
ATOM 1396 O O . ILE A 1 87 ? 41.01476 0.21185 117.04023 1.000 53.50420 87 ILE A O 1
ATOM 1412 N N . LEU A 1 88 ? 43.06548 0.08917 118.00316 1.000 52.75102 88 LEU A N 1
ATOM 1413 C CA . LEU A 1 88 ? 43.75004 0.96223 117.06862 1.000 58.66364 88 LEU A CA 1
ATOM 1414 C C . LEU A 1 88 ? 44.63560 0.05969 116.23503 1.000 63.12307 88 LEU A C 1
ATOM 1415 O O . LEU A 1 88 ? 45.42231 -0.72964 116.78564 1.000 59.38604 88 LEU A O 1
ATOM 1431 N N . ALA A 1 89 ? 44.50436 0.16936 114.92759 1.000 58.12581 89 ALA A N 1
ATOM 1432 C CA . ALA A 1 89 ? 45.20112 -0.69727 113.99047 1.000 53.08336 89 ALA A CA 1
ATOM 1433 C C . ALA A 1 89 ? 46.24247 0.15197 113.29888 1.000 50.75067 89 ALA A C 1
ATOM 1434 O O . ALA A 1 89 ? 45.96439 1.26734 112.80874 1.000 47.37871 89 ALA A O 1
ATOM 1441 N N . ASN A 1 90 ? 47.44505 -0.37636 113.26550 1.000 52.42253 90 ASN A N 1
ATOM 1442 C CA . ASN A 1 90 ? 48.52859 0.23425 112.51920 1.000 58.28497 90 ASN A CA 1
ATOM 1443 C C . ASN A 1 90 ? 48.51058 -0.36214 111.12687 1.000 50.78135 90 ASN A C 1
ATOM 1444 O O . ASN A 1 90 ? 48.52227 -1.58404 110.98087 1.000 57.07578 90 ASN A O 1
ATOM 1455 N N . VAL A 1 91 ? 48.50179 0.46975 110.10247 1.000 46.75448 91 VAL A N 1
ATOM 1456 C CA . VAL A 1 91 ? 48.28615 -0.07567 108.76824 1.000 53.54583 91 VAL A CA 1
ATOM 1457 C C . VAL A 1 91 ? 49.47260 0.14971 107.85171 1.000 55.00394 91 VAL A C 1
ATOM 1458 O O . VAL A 1 91 ? 50.18694 1.14780 107.95357 1.000 54.57229 91 VAL A O 1
ATOM 1471 N N . ASN A 1 92 ? 49.65638 -0.75331 106.88292 1.000 56.74134 92 ASN A N 1
ATOM 1472 C CA . ASN A 1 92 ? 50.54876 -0.45101 105.75965 1.000 68.14027 92 ASN A CA 1
ATOM 1473 C C . ASN A 1 92 ? 49.69185 -0.05515 104.56138 1.000 56.74697 92 ASN A C 1
ATOM 1474 O O . ASN A 1 92 ? 48.93804 -0.87928 104.00920 1.000 60.55392 92 ASN A O 1
ATOM 1485 N N . HIS A 1 93 ? 49.86255 1.18909 104.14316 1.000 54.67519 93 HIS A N 1
ATOM 1486 C CA . HIS A 1 93 ? 49.01518 1.75182 103.10307 1.000 60.69766 93 HIS A CA 1
ATOM 1487 C C . HIS A 1 93 ? 49.37663 1.22877 101.71782 1.000 69.84570 93 HIS A C 1
ATOM 1488 O O . HIS A 1 93 ? 48.48315 1.04632 100.88688 1.000 68.33905 93 HIS A O 1
ATOM 1502 N N . LEU A 1 94 ? 50.65504 1.00591 101.43438 1.000 79.83717 94 LEU A N 1
ATOM 1503 C CA . LEU A 1 94 ? 50.99404 0.43403 100.13727 1.000 67.36346 94 LEU A CA 1
ATOM 1504 C C . LEU A 1 94 ? 50.52249 -1.00549 100.07007 1.000 72.15153 94 LEU A C 1
ATOM 1505 O O . LEU A 1 94 ? 49.96556 -1.44975 99.05920 1.000 76.64834 94 LEU A O 1
ATOM 1521 N N . LYS A 1 95 ? 50.75346 -1.75637 101.13720 1.000 63.55452 95 LYS A N 1
ATOM 1522 C CA . LYS A 1 95 ? 50.32325 -3.14302 101.13415 1.000 70.82453 95 LYS A CA 1
ATOM 1523 C C . LYS A 1 95 ? 48.82486 -3.28997 101.41288 1.000 77.17371 95 LYS A C 1
ATOM 1524 O O . LYS A 1 95 ? 48.24217 -4.32514 101.06701 1.000 73.84975 95 LYS A O 1
ATOM 1543 N N . ARG A 1 96 ? 48.19682 -2.29476 102.04085 1.000 70.22724 96 ARG A N 1
ATOM 1544 C CA . ARG A 1 96 ? 46.79233 -2.40573 102.45855 1.000 70.63157 96 ARG A CA 1
ATOM 1545 C C . ARG A 1 96 ? 46.60453 -3.61833 103.36519 1.000 60.88009 96 ARG A C 1
ATOM 1546 O O . ARG A 1 96 ? 45.81773 -4.53440 103.09511 1.000 71.79843 96 ARG A O 1
ATOM 1567 N N . LYS A 1 97 ? 47.36670 -3.62485 104.44806 1.000 69.07435 97 LYS A N 1
ATOM 1568 C CA . LYS A 1 97 ? 47.25659 -4.67850 105.43413 1.000 50.92538 97 LYS A CA 1
ATOM 1569 C C . LYS A 1 97 ? 47.47535 -4.10177 106.79918 1.000 50.11825 97 LYS A C 1
ATOM 1570 O O . LYS A 1 97 ? 48.01826 -3.00475 106.95225 1.000 64.08076 97 LYS A O 1
ATOM 1589 N N . VAL A 1 98 ? 46.98285 -4.83811 107.78993 1.000 58.15423 98 VAL A N 1
ATOM 1590 C CA . VAL A 1 98 ? 47.19448 -4.50716 109.18091 1.000 64.05314 98 VAL A CA 1
ATOM 1591 C C . VAL A 1 98 ? 48.53918 -5.07987 109.62723 1.000 52.16217 98 VAL A C 1
ATOM 1592 O O . VAL A 1 98 ? 48.75477 -6.29919 109.55120 1.000 66.36919 98 VAL A O 1
ATOM 1605 N N . ILE A 1 99 ? 49.35874 -4.24564 110.25045 1.000 60.79049 99 ILE A N 1
ATOM 1606 C CA . ILE A 1 99 ? 50.67775 -4.68723 110.70609 1.000 66.36865 99 ILE A CA 1
ATOM 1607 C C . ILE A 1 99 ? 50.82294 -4.65669 112.21207 1.000 62.32450 99 ILE A C 1
ATOM 1608 O O . ILE A 1 99 ? 51.82970 -5.13089 112.72642 1.000 57.88714 99 ILE A O 1
ATOM 1624 N N . ASP A 1 100 ? 49.86779 -4.10801 112.94802 1.000 55.96141 100 ASP A N 1
ATOM 1625 C CA . ASP A 1 100 ? 49.92613 -4.16688 114.41304 1.000 60.43831 100 ASP A CA 1
ATOM 1626 C C . ASP A 1 100 ? 48.57146 -3.68668 114.93264 1.000 59.12259 100 ASP A C 1
ATOM 1627 O O . ASP A 1 100 ? 47.83598 -2.97797 114.25649 1.000 54.04401 100 ASP A O 1
ATOM 1636 N N . THR A 1 101 ? 48.23176 -4.09450 116.13678 1.000 62.50713 101 THR A N 1
ATOM 1637 C CA . THR A 1 101 ? 47.00701 -3.59649 116.72811 1.000 64.66603 101 THR A CA 1
ATOM 1638 C C . THR A 1 101 ? 47.26848 -3.30775 118.18533 1.000 69.76511 101 THR A C 1
ATOM 1639 O O . THR A 1 101 ? 48.03251 -4.02889 118.83567 1.000 71.66971 101 THR A O 1
ATOM 1650 N N . THR A 1 102 ? 46.65650 -2.23255 118.65927 1.000 60.62451 102 THR A N 1
ATOM 1651 C CA . THR A 1 102 ? 46.80317 -1.80280 120.05393 1.000 70.19142 102 THR A CA 1
ATOM 1652 C C . THR A 1 102 ? 45.38617 -1.71421 120.61451 1.000 66.10094 102 THR A C 1
ATOM 1653 O O . THR A 1 102 ? 44.62106 -0.81839 120.22921 1.000 63.25816 102 THR A O 1
ATOM 1664 N N . PRO A 1 103 ? 45.03235 -2.61339 121.51677 1.000 66.82475 103 PRO A N 1
ATOM 1665 C CA . PRO A 1 103 ? 43.67608 -2.65049 122.07449 1.000 66.15303 103 PRO A CA 1
ATOM 1666 C C . PRO A 1 103 ? 43.38391 -1.52062 123.05440 1.000 60.00469 103 PRO A C 1
ATOM 1667 O O . PRO A 1 103 ? 44.21427 -1.15046 123.87824 1.000 67.21484 103 PRO A O 1
ATOM 1678 N N . LEU A 1 104 ? 42.18986 -1.02499 123.02534 1.000 67.75944 104 LEU A N 1
ATOM 1679 C CA . LEU A 1 104 ? 41.81489 -0.07589 124.06633 1.000 67.27492 104 LEU A CA 1
ATOM 1680 C C . LEU A 1 104 ? 41.28078 -0.84925 125.24528 1.000 87.81741 104 LEU A C 1
ATOM 1681 O O . LEU A 1 104 ? 40.72705 -1.93892 125.09309 1.000 85.00879 104 LEU A O 1
ATOM 1697 N N . THR A 1 105 ? 41.49829 -0.29923 126.42486 1.000 80.29144 105 THR A N 1
ATOM 1698 C CA . THR A 1 105 ? 40.98702 -0.91742 127.64455 1.000 109.70426 105 THR A CA 1
ATOM 1699 C C . THR A 1 105 ? 39.47856 -0.74309 127.63170 1.000 103.73177 105 THR A C 1
ATOM 1700 O O . THR A 1 105 ? 38.98319 0.34076 127.30562 1.000 94.56401 105 THR A O 1
ATOM 1711 N N . LYS A 1 106 ? 38.75424 -1.80530 127.94064 1.000 110.80454 106 LYS A N 1
ATOM 1712 C CA . LYS A 1 106 ? 37.30102 -1.76741 127.88294 1.000 129.43036 106 LYS A CA 1
ATOM 1713 C C . LYS A 1 106 ? 36.73062 -1.12921 129.14579 1.000 103.75502 106 LYS A C 1
ATOM 1714 O O . LYS A 1 106 ? 37.30321 -1.24122 130.23181 1.000 123.33466 106 LYS A O 1
ATOM 1733 N N . LEU A 1 107 ? 35.59711 -0.44779 128.99545 1.000 128.85287 107 LEU A N 1
ATOM 1734 C CA . LEU A 1 107 ? 34.91503 0.18327 130.11525 1.000 119.74480 107 LEU A CA 1
ATOM 1735 C C . LEU A 1 107 ? 33.78302 -0.71307 130.59683 1.000 128.78516 107 LEU A C 1
ATOM 1736 O O . LEU A 1 107 ? 32.99690 -1.21923 129.78675 1.000 106.23579 107 LEU A O 1
ATOM 1752 N N . ASP A 1 108 ? 33.70312 -0.90473 131.91449 1.000 111.00819 108 ASP A N 1
ATOM 1753 C CA . ASP A 1 108 ? 32.59529 -1.67583 132.46160 1.000 143.47442 108 ASP A CA 1
ATOM 1754 C C . ASP A 1 108 ? 31.27221 -1.01735 132.08430 1.000 114.60079 108 ASP A C 1
ATOM 1755 O O . ASP A 1 108 ? 30.33975 -1.67999 131.61797 1.000 113.46558 108 ASP A O 1
ATOM 1764 N N . HIS A 1 109 ? 31.19938 0.30555 132.22262 1.000 108.79458 109 HIS A N 1
ATOM 1765 C CA . HIS A 1 109 ? 30.04079 1.07181 131.83813 1.000 111.51299 109 HIS A CA 1
ATOM 1766 C C . HIS A 1 109 ? 30.40649 2.07652 130.75060 1.000 87.61186 109 HIS A C 1
ATOM 1767 O O . HIS A 1 109 ? 31.15622 3.02192 131.00426 1.000 77.74434 109 HIS A O 1
ATOM 1781 N N . PRO A 1 110 ? 29.84992 1.96406 129.55769 1.000 80.82880 110 PRO A N 1
ATOM 1782 C CA . PRO A 1 110 ? 30.02325 3.05398 128.58308 1.000 94.32938 110 PRO A CA 1
ATOM 1783 C C . PRO A 1 110 ? 29.21796 4.30285 128.94789 1.000 80.77175 110 PRO A C 1
ATOM 1784 O O . PRO A 1 110 ? 28.08891 4.22643 129.43743 1.000 82.88103 110 PRO A O 1
ATOM 1795 N N . ASP A 1 111 ? 29.83745 5.46306 128.72273 1.000 70.19188 111 ASP A N 1
ATOM 1796 C CA . ASP A 1 111 ? 29.16739 6.73427 128.88924 1.000 72.12567 111 ASP A CA 1
ATOM 1797 C C . ASP A 1 111 ? 28.07340 6.89364 127.81225 1.000 73.90320 111 ASP A C 1
ATOM 1798 O O . ASP A 1 111 ? 27.88641 6.04668 126.93804 1.000 69.88447 111 ASP A O 1
ATOM 1807 N N . ILE A 1 112 ? 27.40053 8.04247 127.81858 1.000 57.39639 112 ILE A N 1
ATOM 1808 C CA . ILE A 1 112 ? 26.17912 8.15912 127.03772 1.000 65.01521 112 ILE A CA 1
ATOM 1809 C C . ILE A 1 112 ? 26.49441 8.24817 125.53427 1.000 59.19912 112 ILE A C 1
ATOM 1810 O O . ILE A 1 112 ? 25.89201 7.53472 124.72184 1.000 55.87949 112 ILE A O 1
ATOM 1826 N N . LEU A 1 113 ? 27.52493 8.98891 125.15384 1.000 62.43167 113 LEU A N 1
ATOM 1827 C CA . LEU A 1 113 ? 27.94868 9.02574 123.74560 1.000 57.14908 113 LEU A CA 1
ATOM 1828 C C . LEU A 1 113 ? 28.10744 7.64007 123.14065 1.000 51.80119 113 LEU A C 1
ATOM 1829 O O . LEU A 1 113 ? 27.65241 7.35618 122.03074 1.000 50.32354 113 LEU A O 1
ATOM 1845 N N . GLU A 1 114 ? 28.82405 6.78899 123.82847 1.000 50.95614 114 GLU A N 1
ATOM 1846 C CA . GLU A 1 114 ? 28.99208 5.42986 123.34018 1.000 52.71927 114 GLU A CA 1
ATOM 1847 C C . GLU A 1 114 ? 27.63551 4.75287 123.20679 1.000 48.31928 114 GLU A C 1
ATOM 1848 O O . GLU A 1 114 ? 27.46375 3.85159 122.38927 1.000 59.45360 114 GLU A O 1
ATOM 1860 N N . LYS A 1 115 ? 26.66469 5.13200 124.01570 1.000 51.87408 115 LYS A N 1
ATOM 1861 C CA . LYS A 1 115 ? 25.36095 4.48526 123.89292 1.000 54.27744 115 LYS A CA 1
ATOM 1862 C C . LYS A 1 115 ? 24.67442 4.93418 122.60985 1.000 50.26182 115 LYS A C 1
ATOM 1863 O O . LYS A 1 115 ? 24.11654 4.11736 121.86226 1.000 42.42200 115 LYS A O 1
ATOM 1882 N N . TYR A 1 116 ? 24.82728 6.20311 122.25104 1.000 39.80204 116 TYR A N 1
ATOM 1883 C CA . TYR A 1 116 ? 24.35844 6.63871 120.94269 1.000 46.64420 116 TYR A CA 1
ATOM 1884 C C . TYR A 1 116 ? 25.03987 5.86537 119.82307 1.000 47.40684 116 TYR A C 1
ATOM 1885 O O . TYR A 1 116 ? 24.36770 5.39817 118.89271 1.000 45.61649 116 TYR A O 1
ATOM 1903 N N . ARG A 1 117 ? 26.38739 5.70549 119.91887 1.000 54.56680 117 ARG A N 1
ATOM 1904 C CA . ARG A 1 117 ? 27.17211 5.04027 118.87046 1.000 47.38009 117 ARG A CA 1
ATOM 1905 C C . ARG A 1 117 ? 26.74894 3.58947 118.74309 1.000 40.37302 117 ARG A C 1
ATOM 1906 O O . ARG A 1 117 ? 26.60673 3.05155 117.62287 1.000 36.72870 117 ARG A O 1
ATOM 1927 N N . VAL A 1 118 ? 26.59932 2.92562 119.88223 1.000 39.75189 118 VAL A N 1
ATOM 1928 C CA . VAL A 1 118 ? 26.22679 1.51205 119.83587 1.000 38.65971 118 VAL A CA 1
ATOM 1929 C C . VAL A 1 118 ? 24.87050 1.38275 119.13684 1.000 49.72171 118 VAL A C 1
ATOM 1930 O O . VAL A 1 118 ? 24.71719 0.56091 118.21202 1.000 47.52936 118 VAL A O 1
ATOM 1943 N N . ALA A 1 119 ? 23.88280 2.21561 119.55559 1.000 52.07366 119 ALA A N 1
ATOM 1944 C CA . ALA A 1 119 ? 22.54667 2.15000 118.96889 1.000 43.84058 119 ALA A CA 1
ATOM 1945 C C . ALA A 1 119 ? 22.59933 2.48595 117.47709 1.000 49.21715 119 ALA A C 1
ATOM 1946 O O . ALA A 1 119 ? 21.97161 1.81961 116.63370 1.000 40.31985 119 ALA A O 1
ATOM 1953 N N . CYS A 1 120 ? 23.28936 3.56160 117.12759 1.000 44.35973 120 CYS A N 1
ATOM 1954 C CA . CYS A 1 120 ? 23.38825 3.83366 115.70728 1.000 43.04880 120 CYS A CA 1
ATOM 1955 C C . CYS A 1 120 ? 24.09546 2.70983 114.96306 1.000 39.52157 120 CYS A C 1
ATOM 1956 O O . CYS A 1 120 ? 23.71883 2.40013 113.83254 1.000 41.25706 120 CYS A O 1
ATOM 1964 N N . ASN A 1 121 ? 25.02346 2.01858 115.62356 1.000 42.54992 121 ASN A N 1
ATOM 1965 C CA . ASN A 1 121 ? 25.73912 0.92336 114.98076 1.000 48.89731 121 ASN A CA 1
ATOM 1966 C C . ASN A 1 121 ? 24.79278 -0.23683 114.68528 1.000 46.62830 121 ASN A C 1
ATOM 1967 O O . ASN A 1 121 ? 24.81197 -0.82074 113.58825 1.000 46.34903 121 ASN A O 1
ATOM 1978 N N . ASN A 1 122 ? 23.99509 -0.63267 115.68577 1.000 42.49105 122 ASN A N 1
ATOM 1979 C CA . ASN A 1 122 ? 23.04769 -1.73978 115.50063 1.000 47.80199 122 ASN A CA 1
ATOM 1980 C C . ASN A 1 122 ? 22.01367 -1.46547 114.42353 1.000 39.72492 122 ASN A C 1
ATOM 1981 O O . ASN A 1 122 ? 21.69162 -2.35610 113.62708 1.000 40.67690 122 ASN A O 1
ATOM 1992 N N . LYS A 1 123 ? 21.49591 -0.24162 114.36737 1.000 39.08345 123 LYS A N 1
ATOM 1993 C CA . LYS A 1 123 ? 20.48723 0.04380 113.34985 1.000 32.91280 123 LYS A CA 1
ATOM 1994 C C . LYS A 1 123 ? 21.13982 0.07536 111.95320 1.000 54.46592 123 LYS A C 1
ATOM 1995 O O . LYS A 1 123 ? 20.52002 -0.35994 110.97098 1.000 41.48976 123 LYS A O 1
ATOM 2014 N N . LEU A 1 124 ? 22.40355 0.58458 111.86936 1.000 46.32293 124 LEU A N 1
ATOM 2015 C CA . LEU A 1 124 ? 23.14456 0.61682 110.58892 1.000 33.85641 124 LEU A CA 1
ATOM 2016 C C . LEU A 1 124 ? 23.37807 -0.78023 110.10072 1.000 32.61895 124 LEU A C 1
ATOM 2017 O O . LEU A 1 124 ? 23.05084 -1.12272 108.97586 1.000 44.52283 124 LEU A O 1
ATOM 2033 N N . LYS A 1 125 ? 23.80192 -1.65778 110.97106 1.000 38.82288 125 LYS A N 1
ATOM 2034 C CA . LYS A 1 125 ? 23.95105 -3.03177 110.52179 1.000 43.40456 125 LYS A CA 1
ATOM 2035 C C . LYS A 1 125 ? 22.62338 -3.66233 110.12777 1.000 51.29210 125 LYS A C 1
ATOM 2036 O O . LYS A 1 125 ? 22.55258 -4.40206 109.12924 1.000 54.07929 125 LYS A O 1
ATOM 2055 N N . GLU A 1 126 ? 21.54900 -3.39841 110.88299 1.000 49.01144 126 GLU A N 1
ATOM 2056 C CA . GLU A 1 126 ? 20.27359 -4.02816 110.53406 1.000 40.41076 126 GLU A CA 1
ATOM 2057 C C . GLU A 1 126 ? 19.83033 -3.54187 109.17318 1.000 35.24728 126 GLU A C 1
ATOM 2058 O O . GLU A 1 126 ? 19.34497 -4.31434 108.31789 1.000 37.23925 126 GLU A O 1
ATOM 2070 N N . TYR A 1 127 ? 20.05268 -2.25567 108.93283 1.000 34.29280 127 TYR A N 1
ATOM 2071 C CA . TYR A 1 127 ? 19.61531 -1.63534 107.71585 1.000 42.40458 127 TYR A CA 1
ATOM 2072 C C . TYR A 1 127 ? 20.27083 -2.31714 106.52039 1.000 47.81977 127 TYR A C 1
ATOM 2073 O O . TYR A 1 127 ? 19.60064 -2.67350 105.52993 1.000 49.99552 127 TYR A O 1
ATOM 2091 N N . VAL A 1 128 ? 21.58996 -2.51068 106.59097 1.000 43.08978 128 VAL A N 1
ATOM 2092 C CA . VAL A 1 128 ? 22.31104 -3.18117 105.50886 1.000 39.96348 128 VAL A CA 1
ATOM 2093 C C . VAL A 1 128 ? 21.78901 -4.59536 105.35140 1.000 37.14115 128 VAL A C 1
ATOM 2094 O O . VAL A 1 128 ? 21.57453 -5.09508 104.24663 1.000 51.40535 128 VAL A O 1
ATOM 2107 N N . ASP A 1 129 ? 21.59792 -5.26262 106.45619 1.000 44.28173 129 ASP A N 1
ATOM 2108 C CA . ASP A 1 129 ? 21.09538 -6.62253 106.42077 1.000 52.03607 129 ASP A CA 1
ATOM 2109 C C . ASP A 1 129 ? 19.74657 -6.69284 105.73207 1.000 51.71915 129 ASP A C 1
ATOM 2110 O O . ASP A 1 129 ? 19.44977 -7.63440 104.96501 1.000 59.30489 129 ASP A O 1
ATOM 2119 N N . ILE A 1 130 ? 18.88048 -5.73035 106.02386 1.000 43.98054 130 ILE A N 1
ATOM 2120 C CA . ILE A 1 130 ? 17.54359 -5.85118 105.45421 1.000 53.70063 130 ILE A CA 1
ATOM 2121 C C . ILE A 1 130 ? 17.51750 -5.45860 103.97648 1.000 45.26700 130 ILE A C 1
ATOM 2122 O O . ILE A 1 130 ? 16.78754 -6.05139 103.19561 1.000 47.45676 130 ILE A O 1
ATOM 2138 N N . TYR A 1 131 ? 18.25709 -4.42516 103.58397 1.000 55.05253 131 TYR A N 1
ATOM 2139 C CA . TYR A 1 131 ? 18.05406 -3.76999 102.29805 1.000 54.81743 131 TYR A CA 1
ATOM 2140 C C . TYR A 1 131 ? 19.13658 -3.96518 101.21324 1.000 60.58309 131 TYR A C 1
ATOM 2141 O O . TYR A 1 131 ? 18.82187 -3.75247 100.03281 1.000 61.44494 131 TYR A O 1
ATOM 2159 N N . TYR A 1 132 ? 20.38870 -4.30970 101.57372 1.000 52.87129 132 TYR A N 1
ATOM 2160 C CA . TYR A 1 132 ? 21.46679 -4.58393 100.60160 1.000 57.57077 132 TYR A CA 1
ATOM 2161 C C . TYR A 1 132 ? 21.36665 -6.01427 100.06538 1.000 50.26453 132 TYR A C 1
ATOM 2162 O O . TYR A 1 132 ? 21.13902 -6.97298 100.80409 1.000 50.41974 132 TYR A O 1
ATOM 2180 N N . LYS A 1 133 ? 21.47598 -6.14044 98.77683 1.000 51.60724 133 LYS A N 1
ATOM 2181 C CA . LYS A 1 133 ? 21.75189 -7.40598 98.12786 1.000 59.91219 133 LYS A CA 1
ATOM 2182 C C . LYS A 1 133 ? 22.62970 -8.32840 98.96460 1.000 59.02408 133 LYS A C 1
ATOM 2183 O O . LYS A 1 133 ? 23.69283 -7.92704 99.47860 1.000 61.35367 133 LYS A O 1
ATOM 2202 N N . LYS A 1 134 ? 22.24570 -9.59573 98.99573 1.000 65.74059 134 LYS A N 1
ATOM 2203 C CA . LYS A 1 134 ? 23.07571 -10.72864 99.37565 1.000 76.56177 134 LYS A CA 1
ATOM 2204 C C . LYS A 1 134 ? 23.41065 -11.54562 98.10980 1.000 75.57470 134 LYS A C 1
ATOM 2205 O O . LYS A 1 134 ? 23.03585 -11.17696 96.99397 1.000 64.21895 134 LYS A O 1
ATOM 2224 N N . TRP A 1 135 ? 24.07013 -12.69559 98.30540 1.000 62.42974 135 TRP A N 1
ATOM 2225 C CA . TRP A 1 135 ? 24.65051 -13.46979 97.20492 1.000 75.51787 135 TRP A CA 1
ATOM 2226 C C . TRP A 1 135 ? 23.64279 -13.71780 96.08778 1.000 88.12940 135 TRP A C 1
ATOM 2227 O O . TRP A 1 135 ? 23.89884 -13.38208 94.92999 1.000 95.24623 135 TRP A O 1
ATOM 2248 N N . SER A 1 136 ? 22.48486 -14.29359 96.41587 1.000 98.96223 136 SER A N 1
ATOM 2249 C CA . SER A 1 136 ? 21.47090 -14.60605 95.40792 1.000 99.73043 136 SER A CA 1
ATOM 2250 C C . SER A 1 136 ? 20.93807 -13.37292 94.66905 1.000 100.76946 136 SER A C 1
ATOM 2251 O O . SER A 1 136 ? 20.39650 -13.51980 93.56562 1.000 103.66985 136 SER A O 1
ATOM 2259 N N . ASP A 1 137 ? 21.09833 -12.16376 95.22519 1.000 86.76557 137 ASP A N 1
ATOM 2260 C CA . ASP A 1 137 ? 20.62092 -10.95490 94.56151 1.000 86.98159 137 ASP A CA 1
ATOM 2261 C C . ASP A 1 137 ? 21.62099 -10.30287 93.60110 1.000 95.36859 137 ASP A C 1
ATOM 2262 O O . ASP A 1 137 ? 21.18087 -9.55214 92.72340 1.000 104.91981 137 ASP A O 1
ATOM 2271 N N . HIS A 1 138 ? 22.94186 -10.53276 93.73656 1.000 97.53014 138 HIS A N 1
ATOM 2272 C CA . HIS A 1 138 ? 23.88793 -10.09512 92.70227 1.000 101.10345 138 HIS A CA 1
ATOM 2273 C C . HIS A 1 138 ? 23.83148 -11.01132 91.48229 1.000 113.64438 138 HIS A C 1
ATOM 2274 O O . HIS A 1 138 ? 24.57202 -10.79299 90.51470 1.000 138.96174 138 HIS A O 1
ATOM 2288 N N . GLN A 1 139 ? 22.98216 -12.04015 91.55388 1.000 119.33280 139 GLN A N 1
ATOM 2289 C CA . GLN A 1 139 ? 22.79800 -12.99035 90.47311 1.000 126.14997 139 GLN A CA 1
ATOM 2290 C C . GLN A 1 139 ? 22.24647 -12.29574 89.24352 1.000 136.73821 139 GLN A C 1
ATOM 2291 O O . GLN A 1 139 ? 21.37930 -11.41869 89.33997 1.000 135.38638 139 GLN A O 1
ATOM 2305 N N . THR A 1 140 ? 22.74495 -12.72904 88.08749 1.000 145.94112 140 THR A N 1
ATOM 2306 C CA . THR A 1 140 ? 22.25515 -12.30392 86.78013 1.000 147.99524 140 THR A CA 1
ATOM 2307 C C . THR A 1 140 ? 21.08398 -13.20105 86.36583 1.000 153.04571 140 THR A C 1
ATOM 2308 O O . THR A 1 140 ? 21.14156 -13.97096 85.40893 1.000 170.15001 140 THR A O 1
ATOM 2319 N N . GLY A 1 141 ? 19.99795 -13.08506 87.12502 1.000 152.59887 141 GLY A N 1
ATOM 2320 C CA . GLY A 1 141 ? 18.80070 -13.85636 86.85713 1.000 154.48107 141 GLY A CA 1
ATOM 2321 C C . GLY A 1 141 ? 17.61385 -13.21542 87.53165 1.000 158.17673 141 GLY A C 1
ATOM 2322 O O . GLY A 1 141 ? 17.76173 -12.40493 88.44980 1.000 148.64783 141 GLY A O 1
ATOM 2326 N N . ASN A 1 142 ? 16.42198 -13.57478 87.04287 1.000 170.06655 142 ASN A N 1
ATOM 2327 C CA . ASN A 1 142 ? 15.17929 -13.13575 87.67216 1.000 170.57412 142 ASN A CA 1
ATOM 2328 C C . ASN A 1 142 ? 15.09298 -13.63309 89.11296 1.000 162.31620 142 ASN A C 1
ATOM 2329 O O . ASN A 1 142 ? 14.57591 -12.93188 89.99434 1.000 161.42816 142 ASN A O 1
ATOM 2340 N N . TYR A 1 143 ? 15.64657 -14.81187 89.36612 1.000 170.47148 143 TYR A N 1
ATOM 2341 C CA . TYR A 1 143 ? 15.45271 -15.61843 90.55985 1.000 166.67925 143 TYR A CA 1
ATOM 2342 C C . TYR A 1 143 ? 16.79874 -16.16702 91.00327 1.000 151.45843 143 TYR A C 1
ATOM 2343 O O . TYR A 1 143 ? 17.74141 -16.23590 90.20603 1.000 139.51669 143 TYR A O 1
ATOM 2361 N N . PRO A 1 144 ? 16.91379 -16.59436 92.27324 1.000 146.31505 144 PRO A N 1
ATOM 2362 C CA . PRO A 1 144 ? 18.19177 -17.08967 92.80079 1.000 112.05304 144 PRO A CA 1
ATOM 2363 C C . PRO A 1 144 ? 18.47520 -18.51849 92.36234 1.000 101.01822 144 PRO A C 1
ATOM 2364 O O . PRO A 1 144 ? 17.80425 -19.46675 92.78207 1.000 126.02326 144 PRO A O 1
ATOM 2375 N N . THR A 1 145 ? 19.48464 -18.68069 91.52605 1.000 102.49256 145 THR A N 1
ATOM 2376 C CA . THR A 1 145 ? 19.87181 -20.00533 91.05125 1.000 89.77863 145 THR A CA 1
ATOM 2377 C C . THR A 1 145 ? 21.33844 -20.30842 91.41544 1.000 85.98911 145 THR A C 1
ATOM 2378 O O . THR A 1 145 ? 22.00150 -19.57000 92.14922 1.000 76.87150 145 THR A O 1
ATOM 2389 N N . VAL A 1 146 ? 21.83504 -21.41770 90.88690 1.000 74.53770 146 VAL A N 1
ATOM 2390 C CA . VAL A 1 146 ? 23.23084 -21.79637 91.04317 1.000 73.47072 146 VAL A CA 1
ATOM 2391 C C . VAL A 1 146 ? 24.13862 -20.91827 90.18256 1.000 76.36147 146 VAL A C 1
ATOM 2392 O O . VAL A 1 146 ? 23.80891 -20.55815 89.04217 1.000 72.16688 146 VAL A O 1
ATOM 2405 N N . ASN A 1 147 ? 25.28924 -20.52677 90.74913 1.000 72.29302 147 ASN A N 1
ATOM 2406 C CA . ASN A 1 147 ? 26.36171 -19.88096 89.98896 1.000 69.43599 147 ASN A CA 1
ATOM 2407 C C . ASN A 1 147 ? 27.23797 -20.95544 89.32796 1.000 71.85285 147 ASN A C 1
ATOM 2408 O O . ASN A 1 147 ? 27.62207 -21.93806 89.96408 1.000 70.95206 147 ASN A O 1
ATOM 2419 N N . ILE A 1 148 ? 27.48569 -20.78988 88.02897 1.000 70.45864 148 ILE A N 1
ATOM 2420 C CA . ILE A 1 148 ? 28.07568 -21.82829 87.19044 1.000 90.43068 148 ILE A CA 1
ATOM 2421 C C . ILE A 1 148 ? 29.50908 -21.46178 86.79805 1.000 77.35932 148 ILE A C 1
ATOM 2422 O O . ILE A 1 148 ? 29.75236 -20.38428 86.24704 1.000 87.40274 148 ILE A O 1
ATOM 2438 N N . GLY A 1 149 ? 30.44084 -22.38152 87.02046 1.000 76.10400 149 GLY A N 1
ATOM 2439 C CA . GLY A 1 149 ? 31.83543 -22.16725 86.66641 1.000 71.92074 149 GLY A CA 1
ATOM 2440 C C . GLY A 1 149 ? 32.58427 -21.32115 87.67586 1.000 84.39157 149 GLY A C 1
ATOM 2441 O O . GLY A 1 149 ? 32.02685 -20.55397 88.44095 1.000 95.58568 149 GLY A O 1
ATOM 2445 N N . SER A 1 150 ? 33.89909 -21.47620 87.69333 1.000 95.09872 150 SER A N 1
ATOM 2446 C CA . SER A 1 150 ? 34.70795 -20.70334 88.62258 1.000 105.28076 150 SER A CA 1
ATOM 2447 C C . SER A 1 150 ? 34.62675 -19.20812 88.32663 1.000 120.23802 150 SER A C 1
ATOM 2448 O O . SER A 1 150 ? 34.18598 -18.41044 89.16818 1.000 105.03590 150 SER A O 1
ATOM 2456 N N . LYS A 1 151 ? 35.06796 -18.82090 87.12700 1.000 103.42710 151 LYS A N 1
ATOM 2457 C CA . LYS A 1 151 ? 35.18686 -17.42127 86.75341 1.000 124.47902 151 LYS A CA 1
ATOM 2458 C C . LYS A 1 151 ? 33.88532 -16.66344 86.94350 1.000 122.58086 151 LYS A C 1
ATOM 2459 O O . LYS A 1 151 ? 33.88097 -15.54484 87.46636 1.000 132.13545 151 LYS A O 1
ATOM 2478 N N . HIS A 1 152 ? 32.76786 -17.24454 86.50090 1.000 140.45020 152 HIS A N 1
ATOM 2479 C CA . HIS A 1 152 ? 31.47548 -16.57431 86.61031 1.000 142.80434 152 HIS A CA 1
ATOM 2480 C C . HIS A 1 152 ? 31.21198 -16.17787 88.05610 1.000 141.13153 152 HIS A C 1
ATOM 2481 O O . HIS A 1 152 ? 31.47409 -16.93594 88.99237 1.000 139.53358 152 HIS A O 1
ATOM 2495 N N . GLY A 1 153 ? 30.71495 -14.96065 88.23883 1.000 153.17900 153 GLY A N 1
ATOM 2496 C CA . GLY A 1 153 ? 30.29793 -14.48952 89.53544 1.000 136.53539 153 GLY A CA 1
ATOM 2497 C C . GLY A 1 153 ? 31.06384 -13.26212 89.98986 1.000 164.44112 153 GLY A C 1
ATOM 2498 O O . GLY A 1 153 ? 32.08508 -12.87224 89.41865 1.000 145.48613 153 GLY A O 1
ATOM 2502 N N . LEU A 1 154 ? 30.53294 -12.67895 91.05403 1.000 169.36441 154 LEU A N 1
ATOM 2503 C CA . LEU A 1 154 ? 31.02553 -11.46788 91.67571 1.000 122.74036 154 LEU A CA 1
ATOM 2504 C C . LEU A 1 154 ? 31.52592 -11.79484 93.07784 1.000 111.23830 154 LEU A C 1
ATOM 2505 O O . LEU A 1 154 ? 31.02345 -12.70022 93.75683 1.000 126.18058 154 LEU A O 1
ATOM 2521 N N . ASN A 1 155 ? 32.53920 -11.06230 93.48763 1.000 107.79068 155 ASN A N 1
ATOM 2522 C CA . ASN A 1 155 ? 32.99102 -11.02138 94.86502 1.000 94.94340 155 ASN A CA 1
ATOM 2523 C C . ASN A 1 155 ? 32.62726 -9.62439 95.33295 1.000 81.41398 155 ASN A C 1
ATOM 2524 O O . ASN A 1 155 ? 32.91783 -8.64819 94.64091 1.000 77.78298 155 ASN A O 1
ATOM 2535 N N . VAL A 1 156 ? 31.91626 -9.52662 96.44643 1.000 88.39511 156 VAL A N 1
ATOM 2536 C CA . VAL A 1 156 ? 31.48382 -8.23512 96.97450 1.000 78.44623 156 VAL A CA 1
ATOM 2537 C C . VAL A 1 156 ? 31.96539 -8.10846 98.42413 1.000 83.80496 156 VAL A C 1
ATOM 2538 O O . VAL A 1 156 ? 31.80916 -9.04520 99.20970 1.000 80.83150 156 VAL A O 1
ATOM 2551 N N . LYS A 1 157 ? 32.60598 -6.96650 98.75050 1.000 59.31581 157 LYS A N 1
ATOM 2552 C CA . LYS A 1 157 ? 33.10294 -6.70357 100.10557 1.000 61.89352 157 LYS A CA 1
ATOM 2553 C C . LYS A 1 157 ? 32.36360 -5.50239 100.67211 1.000 58.72218 157 LYS A C 1
ATOM 2554 O O . LYS A 1 157 ? 32.34912 -4.43663 100.03073 1.000 58.49351 157 LYS A O 1
ATOM 2573 N N A CYS A 1 158 ? 31.74006 -5.66197 101.84255 0.392 64.81196 158 CYS A N 1
ATOM 2574 N N B CYS A 1 158 ? 31.76836 -5.67845 101.86871 0.608 64.57319 158 CYS A N 1
ATOM 2575 C CA A CYS A 1 158 ? 30.85314 -4.63707 102.39308 0.392 58.91218 158 CYS A CA 1
ATOM 2576 C CA B CYS A 1 158 ? 30.85255 -4.71339 102.47337 0.608 58.79994 158 CYS A CA 1
ATOM 2577 C C A CYS A 1 158 ? 31.21327 -4.41345 103.85543 0.392 55.34790 158 CYS A C 1
ATOM 2578 C C B CYS A 1 158 ? 31.35114 -4.40230 103.87197 0.608 55.38808 158 CYS A C 1
ATOM 2579 O O A CYS A 1 158 ? 31.49844 -5.36238 104.60016 0.392 59.74621 158 CYS A O 1
ATOM 2580 O O B CYS A 1 158 ? 31.84334 -5.28367 104.59432 0.608 60.42422 158 CYS A O 1
ATOM 2594 N N . ALA A 1 159 ? 31.21959 -3.14973 104.26288 1.000 41.65573 159 ALA A N 1
ATOM 2595 C CA . ALA A 1 159 ? 31.56513 -2.82096 105.63706 1.000 48.96980 159 ALA A CA 1
ATOM 2596 C C . ALA A 1 159 ? 30.78637 -1.58476 106.03862 1.000 38.71640 159 ALA A C 1
ATOM 2597 O O . ALA A 1 159 ? 30.44096 -0.73658 105.18375 1.000 43.48985 159 ALA A O 1
ATOM 2605 N N . SER A 1 160 ? 30.49521 -1.50642 107.33899 1.000 42.34755 160 SER A N 1
ATOM 2606 C CA . SER A 1 160 ? 29.80874 -0.35608 107.90720 1.000 47.42936 160 SER A CA 1
ATOM 2607 C C . SER A 1 160 ? 30.33125 -0.14913 109.32428 1.000 43.04681 160 SER A C 1
ATOM 2608 O O . SER A 1 160 ? 30.63575 -1.12534 110.02605 1.000 46.53102 160 SER A O 1
ATOM 2616 N N . SER A 1 161 ? 30.24583 1.09825 109.79805 1.000 35.64937 161 SER A N 1
ATOM 2617 C CA . SER A 1 161 ? 30.86622 1.38534 111.07546 1.000 42.67816 161 SER A CA 1
ATOM 2618 C C . SER A 1 161 ? 30.24457 2.63848 111.59968 1.000 37.55337 161 SER A C 1
ATOM 2619 O O . SER A 1 161 ? 29.83461 3.45997 110.80433 1.000 37.47276 161 SER A O 1
ATOM 2627 N N . VAL A 1 162 ? 30.23568 2.84363 112.91127 1.000 45.38785 162 VAL A N 1
ATOM 2628 C CA . VAL A 1 162 ? 29.85081 4.15389 113.42825 1.000 35.53500 162 VAL A CA 1
ATOM 2629 C C . VAL A 1 162 ? 30.93373 4.63431 114.39742 1.000 44.87492 162 VAL A C 1
ATOM 2630 O O . VAL A 1 162 ? 31.34283 3.88525 115.30883 1.000 42.19352 162 VAL A O 1
ATOM 2643 N N . TYR A 1 163 ? 31.34471 5.90895 114.23608 1.000 39.63950 163 TYR A N 1
ATOM 2644 C CA . TYR A 1 163 ? 32.40725 6.52183 115.02618 1.000 49.92605 163 TYR A CA 1
ATOM 2645 C C . TYR A 1 163 ? 31.88736 7.68244 115.86329 1.000 46.81163 163 TYR A C 1
ATOM 2646 O O . TYR A 1 163 ? 31.08094 8.48709 115.38773 1.000 51.22039 163 TYR A O 1
ATOM 2664 N N . ALA A 1 164 ? 32.40076 7.83200 117.07847 1.000 55.07270 164 ALA A N 1
ATOM 2665 C CA . ALA A 1 164 ? 31.88120 8.88038 117.95883 1.000 60.01694 164 ALA A CA 1
ATOM 2666 C C . ALA A 1 164 ? 32.99063 9.73177 118.53725 1.000 62.16636 164 ALA A C 1
ATOM 2667 O O . ALA A 1 164 ? 34.02953 9.20148 118.96013 1.000 56.13217 164 ALA A O 1
ATOM 2674 N N . SER A 1 165 ? 32.75551 11.04680 118.57790 1.000 55.13108 165 SER A N 1
ATOM 2675 C CA . SER A 1 165 ? 33.70634 11.96442 119.20884 1.000 59.23621 165 SER A CA 1
ATOM 2676 C C . SER A 1 165 ? 32.91209 13.07507 119.86674 1.000 57.93012 165 SER A C 1
ATOM 2677 O O . SER A 1 165 ? 31.71027 13.25015 119.59757 1.000 59.24856 165 SER A O 1
ATOM 2685 N N . GLU A 1 166 ? 33.60236 13.86696 120.67514 1.000 68.03368 166 GLU A N 1
ATOM 2686 C CA . GLU A 1 166 ? 32.98289 14.78778 121.63033 1.000 82.93354 166 GLU A CA 1
ATOM 2687 C C . GLU A 1 166 ? 33.82700 16.06295 121.61411 1.000 105.24287 166 GLU A C 1
ATOM 2688 O O . GLU A 1 166 ? 34.90042 16.08777 122.20855 1.000 104.01078 166 GLU A O 1
ATOM 2700 N N . CYS A 1 167 ? 33.31472 17.10960 120.96260 1.000 132.53494 167 CYS A N 1
ATOM 2701 C CA . CYS A 1 167 ? 34.02664 18.37211 120.74161 1.000 142.36093 167 CYS A CA 1
ATOM 2702 C C . CYS A 1 167 ? 33.38682 19.48640 121.58556 1.000 136.86969 167 CYS A C 1
ATOM 2703 O O . CYS A 1 167 ? 32.39927 20.10455 121.17540 1.000 148.40859 167 CYS A O 1
ATOM 2711 N N . GLU A 1 168 ? 33.95846 19.74735 122.76721 1.000 127.58732 168 GLU A N 1
ATOM 2712 C CA . GLU A 1 168 ? 33.53314 20.84356 123.63794 1.000 134.42027 168 GLU A CA 1
ATOM 2713 C C . GLU A 1 168 ? 32.13936 20.58645 124.19575 1.000 128.10896 168 GLU A C 1
ATOM 2714 O O . GLU A 1 168 ? 31.30230 21.48881 124.24149 1.000 123.25022 168 GLU A O 1
ATOM 2726 N N . ASN A 1 169 ? 31.89491 19.33984 124.60202 1.000 133.05217 169 ASN A N 1
ATOM 2727 C CA . ASN A 1 169 ? 30.61956 18.82677 125.10697 1.000 122.58502 169 ASN A CA 1
ATOM 2728 C C . ASN A 1 169 ? 29.56529 18.68533 123.99596 1.000 112.18087 169 ASN A C 1
ATOM 2729 O O . ASN A 1 169 ? 28.46696 18.16668 124.26720 1.000 113.40374 169 ASN A O 1
ATOM 2740 N N . LYS A 1 170 ? 29.88179 19.05320 122.74772 1.000 124.32836 170 LYS A N 1
ATOM 2741 C CA . LYS A 1 170 ? 29.02600 18.73680 121.60529 1.000 100.36301 170 LYS A CA 1
ATOM 2742 C C . LYS A 1 170 ? 29.41134 17.39395 120.97983 1.000 72.99654 170 LYS A C 1
ATOM 2743 O O . LYS A 1 170 ? 30.58912 17.12644 120.73626 1.000 78.09735 170 LYS A O 1
ATOM 2762 N N . TYR A 1 171 ? 28.41311 16.54606 120.75624 1.000 52.31193 171 TYR A N 1
ATOM 2763 C CA . TYR A 1 171 ? 28.67565 15.18686 120.34093 1.000 54.61770 171 TYR A CA 1
ATOM 2764 C C . TYR A 1 171 ? 28.72562 15.08307 118.82763 1.000 54.15149 171 TYR A C 1
ATOM 2765 O O . TYR A 1 171 ? 28.27441 15.97448 118.11549 1.000 57.40119 171 TYR A O 1
ATOM 2783 N N . ASN A 1 172 ? 29.29988 13.98337 118.34223 1.000 45.42234 172 ASN A N 1
ATOM 2784 C CA . ASN A 1 172 ? 29.39237 13.85046 116.90052 1.000 46.58108 172 ASN A CA 1
ATOM 2785 C C . ASN A 1 172 ? 29.35382 12.37951 116.55375 1.000 37.03528 172 ASN A C 1
ATOM 2786 O O . ASN A 1 172 ? 29.95580 11.54105 117.23482 1.000 44.34489 172 ASN A O 1
ATOM 2797 N N . LEU A 1 173 ? 28.56715 12.05641 115.58653 1.000 46.51129 173 LEU A N 1
ATOM 2798 C CA . LEU A 1 173 ? 28.54020 10.68929 115.12410 1.000 50.00520 173 LEU A CA 1
ATOM 2799 C C . LEU A 1 173 ? 28.71209 10.67803 113.61265 1.000 46.05167 173 LEU A C 1
ATOM 2800 O O . LEU A 1 173 ? 28.05672 11.44303 112.88220 1.000 46.73741 173 LEU A O 1
ATOM 2816 N N . PHE A 1 174 ? 29.52836 9.75125 113.16504 1.000 43.74419 174 PHE A N 1
ATOM 2817 C CA . PHE A 1 174 ? 29.84579 9.59575 111.77524 1.000 41.97875 174 PHE A CA 1
ATOM 2818 C C . PHE A 1 174 ? 29.50263 8.17654 111.44233 1.000 43.26844 174 PHE A C 1
ATOM 2819 O O . PHE A 1 174 ? 30.02753 7.25451 112.08609 1.000 45.63800 174 PHE A O 1
ATOM 2836 N N . LEU A 1 175 ? 28.55758 8.02396 110.50386 1.000 35.26760 175 LEU A N 1
ATOM 2837 C CA . LEU A 1 175 ? 27.98998 6.72478 110.13020 1.000 36.68080 175 LEU A CA 1
ATOM 2838 C C . LEU A 1 175 ? 28.41720 6.49225 108.71245 1.000 37.81506 175 LEU A C 1
ATOM 2839 O O . LEU A 1 175 ? 28.28395 7.40959 107.87527 1.000 37.95558 175 LEU A O 1
ATOM 2855 N N . LEU A 1 176 ? 28.82305 5.26124 108.42719 1.000 36.06570 176 LEU A N 1
ATOM 2856 C CA . LEU A 1 176 ? 29.49164 4.97152 107.15804 1.000 36.80822 176 LEU A CA 1
ATOM 2857 C C . LEU A 1 176 ? 29.21961 3.55647 106.67118 1.000 42.38955 176 LEU A C 1
ATOM 2858 O O . LEU A 1 176 ? 29.34580 2.55094 107.42703 1.000 39.64748 176 LEU A O 1
ATOM 2874 N N . ILE A 1 177 ? 28.82549 3.49611 105.39639 1.000 34.87426 177 ILE A N 1
ATOM 2875 C CA . ILE A 1 177 ? 28.61770 2.21615 104.70781 1.000 39.38560 177 ILE A CA 1
ATOM 2876 C C . ILE A 1 177 ? 29.56140 2.13748 103.48457 1.000 34.27509 177 ILE A C 1
ATOM 2877 O O . ILE A 1 177 ? 29.59738 3.07361 102.67354 1.000 31.69780 177 ILE A O 1
ATOM 2893 N N . CYS A 1 178 ? 30.14159 0.96871 103.30894 1.000 36.19113 178 CYS A N 1
ATOM 2894 C CA . CYS A 1 178 ? 31.06367 0.74455 102.17470 1.000 35.65052 178 CYS A CA 1
ATOM 2895 C C . CYS A 1 178 ? 30.77405 -0.55428 101.47107 1.000 43.51413 178 CYS A C 1
ATOM 2896 O O . CYS A 1 178 ? 30.66353 -1.63206 102.12177 1.000 38.12278 178 CYS A O 1
ATOM 2904 N N A CYS A 1 179 ? 30.68492 -0.49925 100.13341 0.570 40.33886 179 CYS A N 1
ATOM 2905 N N B CYS A 1 179 ? 30.72286 -0.47122 100.12977 0.430 42.73763 179 CYS A N 1
ATOM 2906 C CA A CYS A 1 179 ? 30.66843 -1.74175 99.35086 0.570 48.71422 179 CYS A CA 1
ATOM 2907 C CA B CYS A 1 179 ? 30.64647 -1.64692 99.26848 0.430 48.70326 179 CYS A CA 1
ATOM 2908 C C A CYS A 1 179 ? 31.59570 -1.58050 98.14470 0.570 47.75897 179 CYS A C 1
ATOM 2909 C C B CYS A 1 179 ? 31.66177 -1.53511 98.14138 0.430 47.76603 179 CYS A C 1
ATOM 2910 O O A CYS A 1 179 ? 31.64129 -0.53103 97.48797 0.570 48.01350 179 CYS A O 1
ATOM 2911 O O B CYS A 1 179 ? 31.80916 -0.47996 97.51122 0.430 47.96267 179 CYS A O 1
ATOM 2925 N N . ASP A 1 180 ? 32.33204 -2.64899 97.87886 1.000 43.11894 180 ASP A N 1
ATOM 2926 C CA . ASP A 1 180 ? 33.30743 -2.76052 96.81006 1.000 52.02288 180 ASP A CA 1
ATOM 2927 C C . ASP A 1 180 ? 33.01848 -4.05981 96.07595 1.000 52.26159 180 ASP A C 1
ATOM 2928 O O . ASP A 1 180 ? 32.86759 -5.12303 96.70635 1.000 58.87224 180 ASP A O 1
ATOM 2938 N N . ARG A 1 181 ? 32.92365 -3.97378 94.76405 1.000 50.31951 181 ARG A N 1
ATOM 2939 C CA . ARG A 1 181 ? 32.58396 -5.09502 93.89702 1.000 64.62253 181 ARG A CA 1
ATOM 2940 C C . ARG A 1 181 ? 33.80071 -5.44318 93.04612 1.000 62.79778 181 ARG A C 1
ATOM 2941 O O . ARG A 1 181 ? 34.50482 -4.55643 92.57475 1.000 58.54600 181 ARG A O 1
ATOM 2962 N N . TYR A 1 182 ? 34.05587 -6.73626 92.88672 1.000 55.67629 182 TYR A N 1
ATOM 2963 C CA . TYR A 1 182 ? 35.19496 -7.27081 92.18309 1.000 61.40975 182 TYR A CA 1
ATOM 2964 C C . TYR A 1 182 ? 34.71060 -8.20830 91.10144 1.000 80.42941 182 TYR A C 1
ATOM 2965 O O . TYR A 1 182 ? 33.90770 -9.11175 91.36699 1.000 91.03032 182 TYR A O 1
ATOM 2983 N N . TYR A 1 183 ? 35.20632 -7.99551 89.88919 1.000 96.72759 183 TYR A N 1
ATOM 2984 C CA . TYR A 1 183 ? 34.97632 -8.92545 88.79635 1.000 93.37758 183 TYR A CA 1
ATOM 2985 C C . TYR A 1 183 ? 36.03116 -10.00783 88.81916 1.000 96.91107 183 TYR A C 1
ATOM 2986 O O . TYR A 1 183 ? 37.17449 -9.78494 89.21955 1.000 105.04767 183 TYR A O 1
ATOM 3004 N N . LEU A 1 184 ? 35.63256 -11.18498 88.35662 1.000 126.76204 184 LEU A N 1
ATOM 3005 C CA . LEU A 1 184 ? 36.52794 -12.32984 88.47649 1.000 111.26009 184 LEU A CA 1
ATOM 3006 C C . LEU A 1 184 ? 36.72285 -12.44342 89.97890 1.000 145.08849 184 LEU A C 1
ATOM 3007 O O . LEU A 1 184 ? 35.75445 -12.72615 90.69605 1.000 138.16315 184 LEU A O 1
ATOM 3023 N N . LYS A 1 185 ? 37.92702 -12.18935 90.48309 1.000 125.41554 185 LYS A N 1
ATOM 3024 C CA . LYS A 1 185 ? 38.06741 -12.14987 91.93790 1.000 127.16615 185 LYS A CA 1
ATOM 3025 C C . LYS A 1 185 ? 38.82821 -10.91841 92.40303 1.000 126.23284 185 LYS A C 1
ATOM 3026 O O . LYS A 1 185 ? 38.60760 -10.44843 93.52635 1.000 118.70922 185 LYS A O 1
ATOM 3045 N N . ASN A 1 186 ? 39.71095 -10.37809 91.55880 1.000 118.77368 186 ASN A N 1
ATOM 3046 C CA . ASN A 1 186 ? 40.53828 -9.26395 91.99207 1.000 115.98542 186 ASN A CA 1
ATOM 3047 C C . ASN A 1 186 ? 40.53268 -8.04603 91.07646 1.000 111.86667 186 ASN A C 1
ATOM 3048 O O . ASN A 1 186 ? 41.25911 -7.08454 91.35587 1.000 105.87512 186 ASN A O 1
ATOM 3059 N N . PHE A 1 187 ? 39.69566 -7.99384 90.05503 1.000 99.19204 187 PHE A N 1
ATOM 3060 C CA . PHE A 1 187 ? 39.56289 -6.77750 89.26646 1.000 94.66067 187 PHE A CA 1
ATOM 3061 C C . PHE A 1 187 ? 38.53613 -5.88477 89.96512 1.000 90.37736 187 PHE A C 1
ATOM 3062 O O . PHE A 1 187 ? 37.35865 -6.23959 90.03294 1.000 75.53380 187 PHE A O 1
ATOM 3079 N N . HIS A 1 188 ? 38.97087 -4.73038 90.48453 1.000 69.78245 188 HIS A N 1
ATOM 3080 C CA . HIS A 1 188 ? 38.05572 -3.89125 91.25340 1.000 72.65206 188 HIS A CA 1
ATOM 3081 C C . HIS A 1 188 ? 37.04572 -3.24272 90.32884 1.000 63.84466 188 HIS A C 1
ATOM 3082 O O . HIS A 1 188 ? 37.40021 -2.40666 89.49972 1.000 68.93562 188 HIS A O 1
ATOM 3096 N N . ALA A 1 189 ? 35.77340 -3.51850 90.53401 1.000 72.11562 189 ALA A N 1
ATOM 3097 C CA . ALA A 1 189 ? 34.76761 -3.02332 89.60268 1.000 49.02362 189 ALA A CA 1
ATOM 3098 C C . ALA A 1 189 ? 34.11230 -1.71613 90.01309 1.000 58.49085 189 ALA A C 1
ATOM 3099 O O . ALA A 1 189 ? 33.87158 -0.85892 89.15212 1.000 55.70846 189 ALA A O 1
ATOM 3106 N N . SER A 1 190 ? 33.77579 -1.56021 91.29335 1.000 57.26365 190 SER A N 1
ATOM 3107 C CA . SER A 1 190 ? 33.05279 -0.38020 91.74439 1.000 50.03775 190 SER A CA 1
ATOM 3108 C C . SER A 1 190 ? 33.30294 -0.16945 93.22089 1.000 48.45147 190 SER A C 1
ATOM 3109 O O . SER A 1 190 ? 33.57173 -1.12271 93.98586 1.000 43.94289 190 SER A O 1
ATOM 3117 N N . SER A 1 191 ? 33.10086 1.09108 93.62404 1.000 40.65256 191 SER A N 1
ATOM 3118 C CA . SER A 1 191 ? 32.89397 1.40862 95.03208 1.000 59.46195 191 SER A CA 1
ATOM 3119 C C . SER A 1 191 ? 31.59731 2.19397 95.28540 1.000 55.31065 191 SER A C 1
ATOM 3120 O O . SER A 1 191 ? 31.25541 3.13487 94.55689 1.000 48.87105 191 SER A O 1
ATOM 3128 N N . TRP A 1 192 ? 30.90765 1.78799 96.33756 1.000 48.69991 192 TRP A N 1
ATOM 3129 C CA . TRP A 1 192 ? 29.82139 2.51844 96.97851 1.000 47.58610 192 TRP A CA 1
ATOM 3130 C C . TRP A 1 192 ? 30.28735 2.92437 98.36411 1.000 45.40338 192 TRP A C 1
ATOM 3131 O O . TRP A 1 192 ? 30.73015 2.08467 99.15996 1.000 39.86461 192 TRP A O 1
ATOM 3152 N N . ARG A 1 193 ? 30.21480 4.21663 98.62266 1.000 39.06534 193 ARG A N 1
ATOM 3153 C CA . ARG A 1 193 ? 30.57833 4.84195 99.88429 1.000 43.44705 193 ARG A CA 1
ATOM 3154 C C . ARG A 1 193 ? 29.45247 5.81122 100.31063 1.000 49.36563 193 ARG A C 1
ATOM 3155 O O . ARG A 1 193 ? 29.16931 6.80470 99.61738 1.000 42.52304 193 ARG A O 1
ATOM 3176 N N . SER A 1 194 ? 28.83746 5.55465 101.45778 1.000 41.99597 194 SER A N 1
ATOM 3177 C CA . SER A 1 194 ? 27.69378 6.35771 101.93941 1.000 38.09815 194 SER A CA 1
ATOM 3178 C C . SER A 1 194 ? 28.00322 6.85578 103.34523 1.000 35.87246 194 SER A C 1
ATOM 3179 O O . SER A 1 194 ? 28.13504 6.05210 104.29447 1.000 36.97481 194 SER A O 1
ATOM 3187 N N . SER A 1 195 ? 28.14475 8.14794 103.49676 1.000 32.47098 195 SER A N 1
ATOM 3188 C CA . SER A 1 195 ? 28.69317 8.64023 104.73693 1.000 41.36470 195 SER A CA 1
ATOM 3189 C C . SER A 1 195 ? 27.83381 9.73515 105.32599 1.000 35.82013 195 SER A C 1
ATOM 3190 O O . SER A 1 195 ? 27.31609 10.59540 104.58969 1.000 39.15346 195 SER A O 1
ATOM 3198 N N . TRP A 1 196 ? 27.73202 9.74605 106.65706 1.000 47.19320 196 TRP A N 1
ATOM 3199 C CA . TRP A 1 196 ? 26.69843 10.52145 107.37243 1.000 40.83287 196 TRP A CA 1
ATOM 3200 C C . TRP A 1 196 ? 27.30365 11.05843 108.65152 1.000 43.36728 196 TRP A C 1
ATOM 3201 O O . TRP A 1 196 ? 27.99296 10.31631 109.39280 1.000 43.41842 196 TRP A O 1
ATOM 3222 N N . ASN A 1 197 ? 27.11520 12.35259 108.85280 1.000 34.32265 197 ASN A N 1
ATOM 3223 C CA . ASN A 1 197 ? 27.53561 13.00046 110.08602 1.000 48.96491 197 ASN A CA 1
ATOM 3224 C C . ASN A 1 197 ? 26.37741 13.72516 110.79661 1.000 52.25181 197 ASN A C 1
ATOM 3225 O O . ASN A 1 197 ? 25.52815 14.38655 110.16771 1.000 42.92666 197 ASN A O 1
ATOM 3236 N N . VAL A 1 198 ? 26.35346 13.61966 112.10700 1.000 43.57148 198 VAL A N 1
ATOM 3237 C CA . VAL A 1 198 ? 25.46519 14.46770 112.89310 1.000 55.46454 198 VAL A CA 1
ATOM 3238 C C . VAL A 1 198 ? 26.24525 15.03685 114.06427 1.000 43.84902 198 VAL A C 1
ATOM 3239 O O . VAL A 1 198 ? 26.93692 14.30242 114.78880 1.000 45.67810 198 VAL A O 1
ATOM 3252 N N . ASN A 1 199 ? 26.13177 16.33260 114.25281 1.000 46.71509 199 ASN A N 1
ATOM 3253 C CA . ASN A 1 199 ? 26.78862 16.99525 115.36626 1.000 56.88401 199 ASN A CA 1
ATOM 3254 C C . ASN A 1 199 ? 25.67167 17.58372 116.23578 1.000 54.30821 199 ASN A C 1
ATOM 3255 O O . ASN A 1 199 ? 24.92071 18.43664 115.76732 1.000 51.91895 199 ASN A O 1
ATOM 3266 N N . PHE A 1 200 ? 25.62550 17.20372 117.51874 1.000 54.61794 200 PHE A N 1
ATOM 3267 C CA . PHE A 1 200 ? 24.40076 17.39639 118.29242 1.000 59.10059 200 PHE A CA 1
ATOM 3268 C C . PHE A 1 200 ? 24.67470 17.39830 119.78996 1.000 64.21472 200 PHE A C 1
ATOM 3269 O O . PHE A 1 200 ? 25.66622 16.83999 120.26649 1.000 56.65969 200 PHE A O 1
ATOM 3286 N N . LEU A 1 201 ? 23.74282 18.00341 120.52325 1.000 66.58221 201 LEU A N 1
ATOM 3287 C CA . LEU A 1 201 ? 23.68189 17.88846 121.97632 1.000 54.74387 201 LEU A CA 1
ATOM 3288 C C . LEU A 1 201 ? 22.64561 16.85791 122.41415 1.000 57.65672 201 LEU A C 1
ATOM 3289 O O . LEU A 1 201 ? 21.65270 16.59992 121.73241 1.000 62.94436 201 LEU A O 1
ATOM 3305 N N . GLU A 1 202 ? 22.85533 16.31889 123.60988 1.000 51.46771 202 GLU A N 1
ATOM 3306 C CA . GLU A 1 202 ? 21.87613 15.40574 124.20752 1.000 57.36724 202 GLU A CA 1
ATOM 3307 C C . GLU A 1 202 ? 20.49065 16.02013 124.26982 1.000 58.30327 202 GLU A C 1
ATOM 3308 O O . GLU A 1 202 ? 19.48337 15.33864 124.05316 1.000 61.65159 202 GLU A O 1
ATOM 3320 N N . ALA A 1 203 ? 20.41615 17.30138 124.57371 1.000 58.81752 203 ALA A N 1
ATOM 3321 C CA . ALA A 1 203 ? 19.14868 17.96068 124.79952 1.000 58.01686 203 ALA A CA 1
ATOM 3322 C C . ALA A 1 203 ? 18.44132 18.28872 123.50033 1.000 64.16643 203 ALA A C 1
ATOM 3323 O O . ALA A 1 203 ? 17.25337 18.57889 123.53127 1.000 57.71414 203 ALA A O 1
ATOM 3330 N N . ASP A 1 204 ? 19.14004 18.32693 122.37584 1.000 66.17458 204 ASP A N 1
ATOM 3331 C CA . ASP A 1 204 ? 18.51902 18.70029 121.11270 1.000 63.43531 204 ASP A CA 1
ATOM 3332 C C . ASP A 1 204 ? 17.28119 17.85717 120.78142 1.000 58.44365 204 ASP A C 1
ATOM 3333 O O . ASP A 1 204 ? 17.30098 16.63237 120.84795 1.000 55.51040 204 ASP A O 1
ATOM 3342 N N . GLN A 1 205 ? 16.23625 18.50185 120.27657 1.000 57.59757 205 GLN A N 1
ATOM 3343 C CA . GLN A 1 205 ? 15.10385 17.75232 119.70279 1.000 57.59631 205 GLN A CA 1
ATOM 3344 C C . GLN A 1 205 ? 15.12705 17.78640 118.18668 1.000 55.40524 205 GLN A C 1
ATOM 3345 O O . GLN A 1 205 ? 14.36693 17.04875 117.53274 1.000 45.82458 205 GLN A O 1
ATOM 3359 N N . GLU A 1 206 ? 15.99207 18.61446 117.62212 1.000 51.05569 206 GLU A N 1
ATOM 3360 C CA . GLU A 1 206 ? 16.20451 18.65377 116.18891 1.000 55.04048 206 GLU A CA 1
ATOM 3361 C C . GLU A 1 206 ? 17.69566 18.55876 115.86951 1.000 54.48705 206 GLU A C 1
ATOM 3362 O O . GLU A 1 206 ? 18.53309 19.24297 116.46500 1.000 55.00220 206 GLU A O 1
ATOM 3374 N N . ILE A 1 207 ? 18.02357 17.69358 114.92958 1.000 51.38062 207 ILE A N 1
ATOM 3375 C CA . ILE A 1 207 ? 19.40754 17.56441 114.51181 1.000 59.11605 207 ILE A CA 1
ATOM 3376 C C . ILE A 1 207 ? 19.44588 17.75357 113.02318 1.000 50.69613 207 ILE A C 1
ATOM 3377 O O . ILE A 1 207 ? 18.42931 17.66844 112.33748 1.000 46.43458 207 ILE A O 1
ATOM 3393 N N . ILE A 1 208 ? 20.65011 18.06888 112.55543 1.000 53.91869 208 ILE A N 1
ATOM 3394 C CA . ILE A 1 208 ? 20.98823 18.18341 111.15103 1.000 52.66760 208 ILE A CA 1
ATOM 3395 C C . ILE A 1 208 ? 21.80896 16.95490 110.81740 1.000 39.10453 208 ILE A C 1
ATOM 3396 O O . ILE A 1 208 ? 22.78020 16.65464 111.50341 1.000 46.99331 208 ILE A O 1
ATOM 3412 N N . LEU A 1 209 ? 21.35825 16.20699 109.87113 1.000 42.22333 209 LEU A N 1
ATOM 3413 C CA . LEU A 1 209 ? 22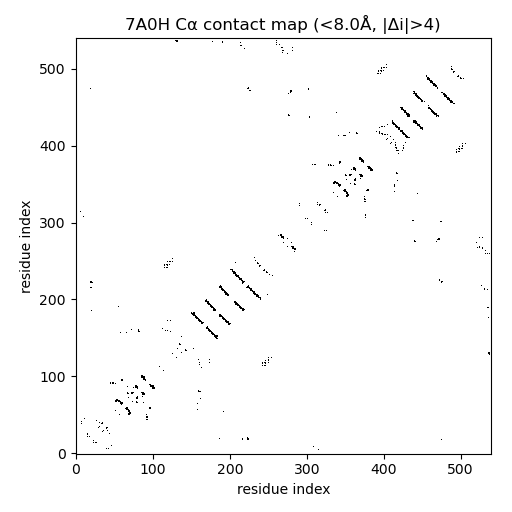.04691 15.04372 109.35533 1.000 50.49482 209 LEU A CA 1
ATOM 3414 C C . LEU A 1 209 ? 22.50683 15.43165 107.93496 1.000 54.22237 209 LEU A C 1
ATOM 3415 O O . LEU A 1 209 ? 21.70580 15.87249 107.12008 1.000 40.93020 209 LEU A O 1
ATOM 3431 N N . THR A 1 210 ? 23.82570 15.48342 107.72793 1.000 45.55381 210 THR A N 1
ATOM 3432 C CA . THR A 1 210 ? 24.47685 15.73784 106.42861 1.000 45.39895 210 THR A CA 1
ATOM 3433 C C . THR A 1 210 ? 25.04350 14.42878 105.92598 1.000 40.08760 210 THR A C 1
ATOM 3434 O O . THR A 1 210 ? 25.53107 13.62151 106.72734 1.000 41.83045 210 THR A O 1
ATOM 3445 N N . GLY A 1 211 ? 24.93386 14.19300 104.63355 1.000 43.65172 211 GLY A N 1
ATOM 3446 C CA . GLY A 1 211 ? 25.41310 12.95481 104.06919 1.000 45.05646 211 GLY A CA 1
ATOM 3447 C C . GLY A 1 211 ? 25.97147 13.16354 102.68409 1.000 41.73479 211 GLY A C 1
ATOM 3448 O O . GLY A 1 211 ? 25.70864 14.16907 102.00191 1.000 39.72591 211 GLY A O 1
ATOM 3452 N N . THR A 1 212 ? 26.78684 12.17565 102.27794 1.000 40.23986 212 THR A N 1
ATOM 3453 C CA . THR A 1 212 ? 27.35706 12.13078 100.93191 1.000 37.24265 212 THR A CA 1
ATOM 3454 C C . THR A 1 212 ? 27.32354 10.69982 100.44057 1.000 39.01486 212 THR A C 1
ATOM 3455 O O . THR A 1 212 ? 27.68903 9.77630 101.17858 1.000 43.34586 212 THR A O 1
ATOM 3466 N N . ILE A 1 213 ? 26.80572 10.50306 99.24346 1.000 43.94621 213 ILE A N 1
ATOM 3467 C CA . ILE A 1 213 ? 26.81819 9.19319 98.61157 1.000 41.45356 213 ILE A CA 1
ATOM 3468 C C . ILE A 1 213 ? 27.67832 9.25514 97.34214 1.000 45.32543 213 ILE A C 1
ATOM 3469 O O . ILE A 1 213 ? 27.37635 10.01118 96.41167 1.000 40.79851 213 ILE A O 1
ATOM 3485 N N . ASP A 1 214 ? 28.71594 8.42379 97.30455 1.000 51.18390 214 ASP A N 1
ATOM 3486 C CA . ASP A 1 214 ? 29.69736 8.38501 96.21328 1.000 43.87228 214 ASP A CA 1
ATOM 3487 C C . ASP A 1 214 ? 29.56538 7.06332 95.48740 1.000 49.95832 214 ASP A C 1
ATOM 3488 O O . ASP A 1 214 ? 29.60958 6.00510 96.12294 1.000 47.68454 214 ASP A O 1
ATOM 3497 N N . VAL A 1 215 ? 29.35147 7.11146 94.17683 1.000 55.53656 215 VAL A N 1
ATOM 3498 C CA . VAL A 1 215 ? 29.30236 5.90849 93.34910 1.000 51.11627 215 VAL A CA 1
ATOM 3499 C C . VAL A 1 215 ? 30.40722 6.04086 92.29565 1.000 51.39372 215 VAL A C 1
ATOM 3500 O O . VAL A 1 215 ? 30.48566 7.07444 91.61728 1.000 52.67101 215 VAL A O 1
ATOM 3513 N N . VAL A 1 216 ? 31.26399 5.01944 92.17126 1.000 50.32806 216 VAL A N 1
ATOM 3514 C CA . VAL A 1 216 ? 32.39048 5.09270 91.23900 1.000 43.94691 216 VAL A CA 1
ATOM 3515 C C . VAL A 1 216 ? 32.43442 3.80548 90.45528 1.000 51.20004 216 VAL A C 1
ATOM 3516 O O . VAL A 1 216 ? 32.64372 2.72385 91.04536 1.000 51.62257 216 VAL A O 1
ATOM 3529 N N . LEU A 1 217 ? 32.33344 3.91834 89.13057 1.000 46.38805 217 LEU A N 1
ATOM 3530 C CA . LEU A 1 217 ? 32.57796 2.77838 88.25684 1.000 53.48845 217 LEU A CA 1
ATOM 3531 C C . LEU A 1 217 ? 34.07157 2.87187 87.89150 1.000 54.67770 217 LEU A C 1
ATOM 3532 O O . LEU A 1 217 ? 34.57690 3.94808 87.50119 1.000 47.27979 217 LEU A O 1
ATOM 3548 N N . THR A 1 218 ? 34.77281 1.74724 88.05102 1.000 53.15023 218 THR A N 1
ATOM 3549 C CA . THR A 1 218 ? 36.21154 1.67156 87.84732 1.000 59.73706 218 THR A CA 1
ATOM 3550 C C . THR A 1 218 ? 36.64891 0.56368 86.89786 1.000 56.06207 218 THR A C 1
ATOM 3551 O O . THR A 1 218 ? 37.81926 0.55279 86.51531 1.000 63.25994 218 THR A O 1
ATOM 3562 N N . TYR A 1 219 ? 35.75238 -0.33256 86.48326 1.000 61.38062 219 TYR A N 1
ATOM 3563 C CA . TYR A 1 219 ? 36.02645 -1.30208 85.44362 1.000 71.54856 219 TYR A CA 1
ATOM 3564 C C . TYR A 1 219 ? 34.92470 -1.15309 84.40953 1.000 74.05507 219 TYR A C 1
ATOM 3565 O O . TYR A 1 219 ? 33.73409 -1.18909 84.75557 1.000 62.28103 219 TYR A O 1
ATOM 3583 N N . PHE A 1 220 ? 35.32230 -1.03402 83.13899 1.000 68.40939 220 PHE A N 1
ATOM 3584 C CA . PHE A 1 220 ? 34.36557 -0.79595 82.06412 1.000 65.27981 220 PHE A CA 1
ATOM 3585 C C . PHE A 1 220 ? 35.02156 -1.19192 80.74864 1.000 80.19410 220 PHE A C 1
ATOM 3586 O O . PHE A 1 220 ? 35.97556 -0.53966 80.28722 1.000 66.17394 220 PHE A O 1
ATOM 3603 N N . GLU A 1 221 ? 34.51730 -2.27671 80.17517 1.000 71.46129 221 GLU A N 1
ATOM 3604 C CA . GLU A 1 221 ? 35.00657 -2.77018 78.90000 1.000 76.31981 221 GLU A CA 1
ATOM 3605 C C . GLU A 1 221 ? 36.50915 -3.02860 78.99885 1.000 81.96837 221 GLU A C 1
ATOM 3606 O O . GLU A 1 221 ? 37.32554 -2.54614 78.21512 1.000 74.88428 221 GLU A O 1
ATOM 3618 N N . ASP A 1 222 ? 36.84715 -3.78234 80.03320 1.000 76.71452 222 ASP A N 1
ATOM 3619 C CA . ASP A 1 222 ? 38.16915 -4.25198 80.39401 1.000 87.89122 222 ASP A CA 1
ATOM 3620 C C . ASP A 1 222 ? 39.15579 -3.14332 80.67409 1.000 83.69290 222 ASP A C 1
ATOM 3621 O O . ASP A 1 222 ? 40.36602 -3.40445 80.67990 1.000 88.97717 222 ASP A O 1
ATOM 3630 N N . ALA A 1 223 ? 38.70651 -1.90610 80.83407 1.000 74.94918 223 ALA A N 1
ATOM 3631 C CA . ALA A 1 223 ? 39.61302 -0.83229 81.17928 1.000 71.55142 223 ALA A CA 1
ATOM 3632 C C . ALA A 1 223 ? 39.40358 -0.39289 82.62114 1.000 76.42813 223 ALA A C 1
ATOM 3633 O O . ALA A 1 223 ? 38.27502 -0.38195 83.14027 1.000 71.80454 223 ALA A O 1
ATOM 3640 N N . ASN A 1 224 ? 40.48266 0.03498 83.23160 1.000 59.31591 224 ASN A N 1
ATOM 3641 C CA . ASN A 1 224 ? 40.39784 0.72849 84.50159 1.000 79.07949 224 ASN A CA 1
ATOM 3642 C C . ASN A 1 224 ? 39.92625 2.14445 84.22270 1.000 64.71118 224 ASN A C 1
ATOM 3643 O O . ASN A 1 224 ? 40.57086 2.86972 83.46717 1.000 64.58503 224 ASN A O 1
ATOM 3654 N N . ILE A 1 225 ? 38.76327 2.51093 84.74026 1.000 58.82882 225 ILE A N 1
ATOM 3655 C CA . ILE A 1 225 ? 38.35353 3.90264 84.64989 1.000 56.88414 225 ILE A CA 1
ATOM 3656 C C . ILE A 1 225 ? 38.06363 4.47796 86.03604 1.000 65.66987 225 ILE A C 1
ATOM 3657 O O . ILE A 1 225 ? 38.44334 3.90145 87.06169 1.000 57.11810 225 ILE A O 1
ATOM 3673 N N . ASN A 1 226 ? 37.34707 5.60679 86.07887 1.000 58.78730 226 ASN A N 1
ATOM 3674 C CA . ASN A 1 226 ? 37.14699 6.32369 87.33874 1.000 61.49158 226 ASN A CA 1
ATOM 3675 C C . ASN A 1 226 ? 35.96267 7.25401 87.14959 1.000 61.64856 226 ASN A C 1
ATOM 3676 O O . ASN A 1 226 ? 36.10489 8.47785 87.24590 1.000 59.61179 226 ASN A O 1
ATOM 3687 N N . PHE A 1 227 ? 34.80367 6.66156 86.86313 1.000 46.32391 227 PHE A N 1
ATOM 3688 C CA . PHE A 1 227 ? 33.59136 7.40261 86.56024 1.000 55.95052 227 PHE A CA 1
ATOM 3689 C C . PHE A 1 227 ? 32.77904 7.60467 87.85233 1.000 57.61273 227 PHE A C 1
ATOM 3690 O O . PHE A 1 227 ? 32.20990 6.66817 88.41942 1.000 45.97485 227 PHE A O 1
ATOM 3707 N N . LYS A 1 228 ? 32.68551 8.83572 88.29276 1.000 51.08167 228 LYS A N 1
ATOM 3708 C CA . LYS A 1 228 ? 32.18891 9.13708 89.61276 1.000 57.89319 228 LYS A CA 1
ATOM 3709 C C . LYS A 1 228 ? 30.86202 9.86741 89.57513 1.000 61.92308 228 LYS A C 1
ATOM 3710 O O . LYS A 1 228 ? 30.68815 10.83990 88.82442 1.000 57.14586 228 LYS A O 1
ATOM 3729 N N . THR A 1 229 ? 29.94523 9.42137 90.44281 1.000 59.20034 229 THR A N 1
ATOM 3730 C CA . THR A 1 229 ? 28.70870 10.15624 90.70293 1.000 59.44590 229 THR A CA 1
ATOM 3731 C C . THR A 1 229 ? 28.52406 10.37041 92.19425 1.000 53.76893 229 THR A C 1
ATOM 3732 O O . THR A 1 229 ? 28.86862 9.51556 93.02759 1.000 51.71958 229 THR A O 1
ATOM 3743 N N . ARG A 1 230 ? 28.00798 11.55754 92.49750 1.000 50.65485 230 ARG A N 1
ATOM 3744 C CA . ARG A 1 230 ? 27.91812 12.05289 93.84164 1.000 56.93665 230 ARG A CA 1
ATOM 3745 C C . ARG A 1 230 ? 26.57392 12.72623 94.10794 1.000 48.39254 230 ARG A C 1
ATOM 3746 O O . ARG A 1 230 ? 26.10922 13.54200 93.32079 1.000 44.98406 230 ARG A O 1
ATOM 3767 N N . LYS A 1 231 ? 25.98493 12.40902 95.23263 1.000 43.73493 231 LYS A N 1
ATOM 3768 C CA . LYS A 1 231 ? 24.87692 13.19060 95.74884 1.000 57.92395 231 LYS A CA 1
ATOM 3769 C C . LYS A 1 231 ? 25.13265 13.48928 97.22741 1.000 39.27756 231 LYS A C 1
ATOM 3770 O O . LYS A 1 231 ? 25.59111 12.62346 97.97587 1.000 40.89578 231 LYS A O 1
ATOM 3789 N N . VAL A 1 232 ? 24.94740 14.74459 97.57577 1.000 47.91229 232 VAL A N 1
ATOM 3790 C CA . VAL A 1 232 ? 25.07956 15.30553 98.89881 1.000 55.43118 232 VAL A CA 1
ATOM 3791 C C . VAL A 1 232 ? 23.66950 15.61344 99.44675 1.000 51.71167 232 VAL A C 1
ATOM 3792 O O . VAL A 1 232 ? 22.83087 16.14808 98.72263 1.000 48.51175 232 VAL A O 1
ATOM 3805 N N . PHE A 1 233 ? 23.45819 15.37291 100.73441 1.000 44.92142 233 PHE A N 1
ATOM 3806 C CA . PHE A 1 233 ? 22.18187 15.52727 101.43921 1.000 51.43500 233 PHE A CA 1
ATOM 3807 C C . PHE A 1 233 ? 22.36347 16.28899 102.75568 1.000 50.18604 233 PHE A C 1
ATOM 3808 O O . PHE A 1 233 ? 23.36101 16.04387 103.47554 1.000 49.40200 233 PHE A O 1
ATOM 3825 N N . GLU A 1 234 ? 21.35775 17.12172 103.11483 1.000 48.11957 234 GLU A N 1
ATOM 3826 C CA . GLU A 1 234 ? 21.31835 17.86165 104.38301 1.000 55.37674 234 GLU A CA 1
ATOM 3827 C C . GLU A 1 234 ? 19.87634 17.92173 104.92060 1.000 57.72399 234 GLU A C 1
ATOM 3828 O O . GLU A 1 234 ? 19.05139 18.68765 104.42167 1.000 49.85247 234 GLU A O 1
ATOM 3840 N N . LYS A 1 235 ? 19.57932 17.10491 105.94103 1.000 50.13250 235 LYS A N 1
ATOM 3841 C CA . LYS A 1 235 ? 18.21057 16.91359 106.41548 1.000 62.77257 235 LYS A CA 1
ATOM 3842 C C . LYS A 1 235 ? 18.04727 17.31739 107.88179 1.000 52.86661 235 LYS A C 1
ATOM 3843 O O . LYS A 1 235 ? 18.86703 16.95912 108.74293 1.000 56.44048 235 LYS A O 1
ATOM 3862 N N . ARG A 1 236 ? 16.95243 18.00099 108.17417 1.000 53.20587 236 ARG A N 1
ATOM 3863 C CA . ARG A 1 236 ? 16.50062 18.25558 109.55475 1.000 55.05950 236 ARG A CA 1
ATOM 3864 C C . ARG A 1 236 ? 15.62726 17.09327 110.01365 1.000 45.11595 236 ARG A C 1
ATOM 3865 O O . ARG A 1 236 ? 14.70595 16.68018 109.31086 1.000 48.95374 236 ARG A O 1
ATOM 3886 N N . VAL A 1 237 ? 15.94380 16.56017 111.16171 1.000 42.80152 237 VAL A N 1
ATOM 3887 C CA . VAL A 1 237 ? 15.28752 15.39429 111.70151 1.000 48.38355 237 VAL A CA 1
ATOM 3888 C C . VAL A 1 237 ? 14.80950 15.72563 113.12679 1.000 52.00822 237 VAL A C 1
ATOM 3889 O O . VAL A 1 237 ? 15.56541 16.29803 113.92366 1.000 48.60843 237 VAL A O 1
ATOM 3902 N N . SER A 1 238 ? 13.59155 15.29939 113.46338 1.000 45.81091 238 SER A N 1
ATOM 3903 C CA . SER A 1 238 ? 13.05063 15.46985 114.82441 1.000 49.56703 238 SER A CA 1
ATOM 3904 C C . SER A 1 238 ? 13.36577 14.24988 115.67838 1.000 40.03652 238 SER A C 1
ATOM 3905 O O . SER A 1 238 ? 13.13509 13.11349 115.25731 1.000 45.95303 238 SER A O 1
ATOM 3913 N N . VAL A 1 239 ? 13.86013 14.47150 116.89666 1.000 37.82800 239 VAL A N 1
ATOM 3914 C CA . VAL A 1 239 ? 14.35026 13.38973 117.72510 1.000 44.94286 239 VAL A CA 1
ATOM 3915 C C . VAL A 1 239 ? 13.96744 13.71037 119.14966 1.000 38.48307 239 VAL A C 1
ATOM 3916 O O . VAL A 1 239 ? 13.58444 14.82794 119.47401 1.000 48.02245 239 VAL A O 1
ATOM 3929 N N . THR A 1 240 ? 14.17453 12.73366 120.01211 1.000 41.35833 240 THR A N 1
ATOM 3930 C CA . THR A 1 240 ? 13.94924 12.83627 121.45682 1.000 52.96924 240 THR A CA 1
ATOM 3931 C C . THR A 1 240 ? 15.20641 12.35044 122.19824 1.000 57.84396 240 THR A C 1
ATOM 3932 O O . THR A 1 240 ? 16.17813 11.91057 121.59306 1.000 50.93331 240 THR A O 1
ATOM 3943 N N . ASN A 1 241 ? 15.12721 12.33235 123.51271 1.000 56.02770 241 ASN A N 1
ATOM 3944 C CA . ASN A 1 241 ? 16.18777 11.76298 124.31062 1.000 54.88772 241 ASN A CA 1
ATOM 3945 C C . ASN A 1 241 ? 16.20167 10.23946 124.31787 1.000 49.01689 241 ASN A C 1
ATOM 3946 O O . ASN A 1 241 ? 17.06732 9.65505 124.96588 1.000 57.67458 241 ASN A O 1
ATOM 3957 N N . ASP A 1 242 ? 15.28770 9.56470 123.62366 1.000 49.17743 242 ASP A N 1
ATOM 3958 C CA . ASP A 1 242 ? 15.35780 8.10144 123.55606 1.000 58.08592 242 ASP A CA 1
ATOM 3959 C C . ASP A 1 242 ? 16.41193 7.71961 122.51801 1.000 49.06079 242 ASP A C 1
ATOM 3960 O O . ASP A 1 242 ? 16.24374 8.06063 121.34295 1.000 48.15491 242 ASP A O 1
ATOM 3969 N N . ILE A 1 243 ? 17.44858 6.97179 122.94686 1.000 53.80861 243 ILE A N 1
ATOM 3970 C CA . ILE A 1 243 ? 18.66699 6.77929 122.15951 1.000 47.66146 243 ILE A CA 1
ATOM 3971 C C . ILE A 1 243 ? 18.39168 5.87368 120.96628 1.000 53.45575 243 ILE A C 1
ATOM 3972 O O . ILE A 1 243 ? 18.78275 6.15940 119.80975 1.000 44.76432 243 ILE A O 1
ATOM 3988 N N . GLU A 1 244 ? 17.64712 4.81661 121.20045 1.000 47.23919 244 GLU A N 1
ATOM 3989 C CA . GLU A 1 244 ? 17.32952 3.91636 120.11476 1.000 46.47606 244 GLU A CA 1
ATOM 3990 C C . GLU A 1 244 ? 16.44831 4.57702 119.06723 1.000 45.66788 244 GLU A C 1
ATOM 3991 O O . GLU A 1 244 ? 16.67184 4.40959 117.84470 1.000 45.90379 244 GLU A O 1
ATOM 4003 N N . ASN A 1 245 ? 15.46577 5.35379 119.49425 1.000 48.77889 245 ASN A N 1
ATOM 4004 C CA . ASN A 1 245 ? 14.60569 6.02074 118.52359 1.000 56.33548 245 ASN A CA 1
ATOM 4005 C C . ASN A 1 245 ? 15.40927 7.01948 117.70437 1.000 41.43212 245 ASN A C 1
ATOM 4006 O O . ASN A 1 245 ? 15.13341 7.23818 116.52155 1.000 39.18988 245 ASN A O 1
ATOM 4017 N N . PHE A 1 246 ? 16.37396 7.67838 118.36146 1.000 42.38546 246 PHE A N 1
ATOM 4018 C CA . PHE A 1 246 ? 17.33248 8.56917 117.69488 1.000 51.41169 246 PHE A CA 1
ATOM 4019 C C . PHE A 1 246 ? 18.04811 7.85728 116.53291 1.000 42.49411 246 PHE A C 1
ATOM 4020 O O . PHE A 1 246 ? 18.04059 8.33654 115.41890 1.000 38.52212 246 PHE A O 1
ATOM 4037 N N . ALA A 1 247 ? 18.52573 6.64393 116.77088 1.000 42.55126 247 ALA A N 1
ATOM 4038 C CA . ALA A 1 247 ? 19.23437 5.84957 115.77292 1.000 39.12953 247 ALA A CA 1
ATOM 4039 C C . ALA A 1 247 ? 18.29500 5.49131 114.62823 1.000 42.52059 247 ALA A C 1
ATOM 4040 O O . ALA A 1 247 ? 18.62956 5.63495 113.41524 1.000 45.88468 247 ALA A O 1
ATOM 4047 N N . SER A 1 248 ? 17.09056 5.06267 114.96924 1.000 49.92592 248 SER A N 1
ATOM 4048 C CA . SER A 1 248 ? 16.08451 4.70074 113.95684 1.000 39.56219 248 SER A CA 1
ATOM 4049 C C . SER A 1 248 ? 15.75177 5.88837 113.07559 1.000 39.71595 248 SER A C 1
ATOM 4050 O O . SER A 1 248 ? 15.66890 5.73208 111.85973 1.000 41.96646 248 SER A O 1
ATOM 4058 N N . SER A 1 249 ? 15.64337 7.10783 113.64252 1.000 34.87041 249 SER A N 1
ATOM 4059 C CA . SER A 1 249 ? 15.30092 8.26833 112.82612 1.000 47.51431 249 SER A CA 1
ATOM 4060 C C . SER A 1 249 ? 16.40929 8.60356 111.83203 1.000 34.95704 249 SER A C 1
ATOM 4061 O O . SER A 1 249 ? 16.14863 8.83798 110.65254 1.000 43.23539 249 SER A O 1
ATOM 4069 N N . ILE A 1 250 ? 17.65770 8.63383 112.30479 1.000 49.25772 250 ILE A N 1
ATOM 4070 C CA . ILE A 1 250 ? 18.79736 8.81891 111.39940 1.000 41.26296 250 ILE A CA 1
ATOM 4071 C C . ILE A 1 250 ? 18.80295 7.74259 110.32831 1.000 32.71490 250 ILE A C 1
ATOM 4072 O O . ILE A 1 250 ? 18.87062 8.02652 109.12930 1.000 35.51710 250 ILE A O 1
ATOM 4088 N N . LEU A 1 251 ? 18.66471 6.48307 110.75630 1.000 39.35758 251 LEU A N 1
ATOM 4089 C CA . LEU A 1 251 ? 18.65219 5.42995 109.76664 1.000 41.50903 251 LEU A CA 1
ATOM 4090 C C . LEU A 1 251 ? 17.48010 5.55380 108.79315 1.000 48.14045 251 LEU A C 1
ATOM 4091 O O . LEU A 1 251 ? 17.65260 5.19664 107.62691 1.000 43.64692 251 LEU A O 1
ATOM 4107 N N . SER A 1 252 ? 16.33038 6.17103 109.18368 1.000 40.79609 252 SER A N 1
ATOM 4108 C CA . SER A 1 252 ? 15.22443 6.26407 108.19361 1.000 37.87071 252 SER A CA 1
ATOM 4109 C C . SER A 1 252 ? 15.56335 7.24917 107.08277 1.000 33.91799 252 SER A C 1
ATOM 4110 O O . SER A 1 252 ? 15.23909 7.02060 105.91313 1.000 41.67796 252 SER A O 1
ATOM 4118 N N . VAL A 1 253 ? 16.23771 8.33824 107.41836 1.000 40.06108 253 VAL A N 1
ATOM 4119 C CA . VAL A 1 253 ? 16.69901 9.32057 106.42864 1.000 40.81638 253 VAL A CA 1
ATOM 4120 C C . VAL A 1 253 ? 17.76739 8.74143 105.48657 1.000 40.99778 253 VAL A C 1
ATOM 4121 O O . VAL A 1 253 ? 17.80758 9.04735 104.28927 1.000 43.14839 253 VAL A O 1
ATOM 4134 N N . ILE A 1 254 ? 18.71254 7.99339 106.02371 1.000 43.13724 254 ILE A N 1
ATOM 4135 C CA . ILE A 1 254 ? 19.67973 7.29481 105.18744 1.000 41.76783 254 ILE A CA 1
ATOM 4136 C C . ILE A 1 254 ? 18.96330 6.34618 104.23955 1.000 42.76349 254 ILE A C 1
ATOM 4137 O O . ILE A 1 254 ? 19.29172 6.28236 103.03871 1.000 40.38179 254 ILE A O 1
ATOM 4153 N N . ARG A 1 255 ? 17.96076 5.59746 104.75636 1.000 40.70007 255 ARG A N 1
ATOM 4154 C CA . ARG A 1 255 ? 17.19733 4.68530 103.89113 1.000 39.59204 255 ARG A CA 1
ATOM 4155 C C . ARG A 1 255 ? 16.59649 5.43816 102.69582 1.000 45.33477 255 ARG A C 1
ATOM 4156 O O . ARG A 1 255 ? 16.69388 5.01034 101.53834 1.000 44.56964 255 ARG A O 1
ATOM 4177 N N . GLU A 1 256 ? 16.06360 6.62184 102.95247 1.000 42.08672 256 GLU A N 1
ATOM 4178 C CA . GLU A 1 256 ? 15.40899 7.39134 101.90184 1.000 46.16042 256 GLU A CA 1
ATOM 4179 C C . GLU A 1 256 ? 16.41337 8.02945 100.96048 1.000 47.31500 256 GLU A C 1
ATOM 4180 O O . GLU A 1 256 ? 16.17952 8.11803 99.74019 1.000 49.94141 256 GLU A O 1
ATOM 4192 N N . CYS A 1 257 ? 17.46402 8.61858 101.51000 1.000 44.23668 257 CYS A N 1
ATOM 4193 C CA . CYS A 1 257 ? 18.49176 9.20739 100.62056 1.000 49.79836 257 CYS A CA 1
ATOM 4194 C C . CYS A 1 257 ? 19.13473 8.15563 99.70853 1.000 45.58124 257 CYS A C 1
ATOM 4195 O O . CYS A 1 257 ? 19.36179 8.41336 98.51274 1.000 44.81950 257 CYS A O 1
ATOM 4203 N N . GLU A 1 258 ? 19.28723 6.92205 100.17179 1.000 45.40127 258 GLU A N 1
ATOM 4204 C CA . GLU A 1 258 ? 19.90732 5.92593 99.29987 1.000 43.83152 258 GLU A CA 1
ATOM 4205 C C . GLU A 1 258 ? 18.92267 5.51068 98.23317 1.000 49.18454 258 GLU A C 1
ATOM 4206 O O . GLU A 1 258 ? 19.29419 5.28478 97.07584 1.000 44.47482 258 GLU A O 1
ATOM 4218 N N . ASN A 1 259 ? 17.64558 5.44534 98.60610 1.000 42.94264 259 ASN A N 1
ATOM 4219 C CA . ASN A 1 259 ? 16.58445 5.23648 97.61933 1.000 44.50986 259 ASN A CA 1
ATOM 4220 C C . ASN A 1 259 ? 16.58175 6.35056 96.57687 1.000 41.10363 259 ASN A C 1
ATOM 4221 O O . ASN A 1 259 ? 16.32449 6.10685 95.40885 1.000 46.16403 259 ASN A O 1
ATOM 4232 N N A ASP A 1 260 ? 16.82826 7.59008 96.99330 0.557 44.71066 260 ASP A N 1
ATOM 4233 N N B ASP A 1 260 ? 16.75523 7.58267 97.02380 0.443 43.84238 260 ASP A N 1
ATOM 4234 C CA A ASP A 1 260 ? 16.80153 8.71191 96.04484 0.557 50.08293 260 ASP A CA 1
ATOM 4235 C CA B ASP A 1 260 ? 16.84655 8.70486 96.10077 0.443 51.24501 260 ASP A CA 1
ATOM 4236 C C A ASP A 1 260 ? 17.94488 8.60676 95.02409 0.557 50.51367 260 ASP A C 1
ATOM 4237 C C B ASP A 1 260 ? 17.89010 8.42119 95.01408 0.443 50.26439 260 ASP A C 1
ATOM 4238 O O A ASP A 1 260 ? 17.75928 8.96129 93.85024 0.557 46.32260 260 ASP A O 1
ATOM 4239 O O B ASP A 1 260 ? 17.59226 8.46303 93.80896 0.443 47.12104 260 ASP A O 1
ATOM 4256 N N . VAL A 1 261 ? 19.12260 8.08357 95.42935 1.000 50.13451 261 VAL A N 1
ATOM 4257 C CA . VAL A 1 261 ? 20.22766 7.89565 94.46843 1.000 48.04332 261 VAL A CA 1
ATOM 4258 C C . VAL A 1 261 ? 19.88117 6.76697 93.50172 1.000 46.01511 261 VAL A C 1
ATOM 4259 O O . VAL A 1 261 ? 20.08758 6.86605 92.28033 1.000 54.53078 261 VAL A O 1
ATOM 4273 N N . LEU A 1 262 ? 19.31377 5.68865 94.03378 1.000 48.69976 262 LEU A N 1
ATOM 4274 C CA . LEU A 1 262 ? 18.86258 4.59822 93.18345 1.000 52.74423 262 LEU A CA 1
ATOM 4275 C C . LEU A 1 262 ? 17.93211 5.12508 92.12949 1.000 54.16144 262 LEU A C 1
ATOM 4276 O O . LEU A 1 262 ? 18.04257 4.79551 90.94495 1.000 62.68651 262 LEU A O 1
ATOM 4292 N N . TYR A 1 263 ? 17.04137 5.99695 92.52882 1.000 53.24820 263 TYR A N 1
ATOM 4293 C CA . TYR A 1 263 ? 16.11555 6.54994 91.56237 1.000 57.98173 263 TYR A CA 1
ATOM 4294 C C . TYR A 1 263 ? 16.86808 7.39176 90.54779 1.000 55.43305 263 TYR A C 1
ATOM 4295 O O . TYR A 1 263 ? 16.59565 7.30273 89.35587 1.000 54.01824 263 TYR A O 1
ATOM 4313 N N . ASP A 1 264 ? 17.80710 8.22309 91.02030 1.000 50.94275 264 ASP A N 1
ATOM 4314 C CA . ASP A 1 264 ? 18.59170 9.06108 90.11638 1.000 48.57419 264 ASP A CA 1
ATOM 4315 C C . ASP A 1 264 ? 19.35713 8.25928 89.08145 1.000 56.72638 264 ASP A C 1
ATOM 4316 O O . ASP A 1 264 ? 19.39075 8.61853 87.90971 1.000 57.44172 264 ASP A O 1
ATOM 4325 N N . LEU A 1 265 ? 19.99992 7.18795 89.50389 1.000 56.27879 265 LEU A N 1
ATOM 4326 C CA . LEU A 1 265 ? 20.85738 6.40788 88.63137 1.000 57.82707 265 LEU A CA 1
ATOM 4327 C C . LEU A 1 265 ? 20.01319 5.64826 87.63486 1.000 61.42206 265 LEU A C 1
ATOM 4328 O O . LEU A 1 265 ? 20.39244 5.49234 86.45092 1.000 55.86163 265 LEU A O 1
ATOM 4344 N N . ASN A 1 266 ? 18.88044 5.13007 88.10832 1.000 54.67780 266 ASN A N 1
ATOM 4345 C CA . ASN A 1 266 ? 17.91216 4.47856 87.23694 1.000 57.19712 266 ASN A CA 1
ATOM 4346 C C . ASN A 1 266 ? 17.25096 5.42873 86.23332 1.000 64.55083 266 ASN A C 1
ATOM 4347 O O . ASN A 1 266 ? 16.56365 4.93804 85.31429 1.000 61.83422 266 ASN A O 1
ATOM 4358 N N . HIS A 1 267 ? 17.36712 6.75842 86.38661 1.000 61.00270 267 HIS A N 1
ATOM 4359 C CA . HIS A 1 267 ? 16.82729 7.67839 85.37158 1.000 56.27170 267 HIS A CA 1
ATOM 4360 C C . HIS A 1 267 ? 17.88003 8.47658 84.59032 1.000 63.74716 267 HIS A C 1
ATOM 4361 O O . HIS A 1 267 ? 17.56273 9.54029 84.03382 1.000 59.25651 267 HIS A O 1
ATOM 4375 N N . LEU A 1 268 ? 19.13116 8.04237 84.59947 1.000 54.83237 268 LEU A N 1
ATOM 4376 C CA . LEU A 1 268 ? 20.12169 8.62759 83.71694 1.000 66.54321 268 LEU A CA 1
ATOM 4377 C C . LEU A 1 268 ? 19.91343 8.06932 82.32869 1.000 65.61749 268 LEU A C 1
ATOM 4378 O O . LEU A 1 268 ? 19.60363 6.88584 82.17712 1.000 65.58297 268 LEU A O 1
ATOM 4394 N N . ILE A 1 269 ? 20.09297 8.90838 81.30565 1.000 62.80776 269 ILE A N 1
ATOM 4395 C CA . ILE A 1 269 ? 20.09500 8.42434 79.93261 1.000 68.35869 269 ILE A CA 1
ATOM 4396 C C . ILE A 1 269 ? 21.28125 8.96362 79.15525 1.000 69.09500 269 ILE A C 1
ATOM 4397 O O . ILE A 1 269 ? 21.98791 9.88356 79.58144 1.000 65.25387 269 ILE A O 1
ATOM 4413 N N . ALA A 1 270 ? 21.54174 8.32171 78.02173 1.000 84.26890 270 ALA A N 1
ATOM 4414 C CA . ALA A 1 270 ? 22.59210 8.79155 77.12863 1.000 71.01963 270 ALA A CA 1
ATOM 4415 C C . ALA A 1 270 ? 22.07852 9.99317 76.33127 1.000 77.92175 270 ALA A C 1
ATOM 4416 O O . ALA A 1 270 ? 20.99643 9.93093 75.73497 1.000 82.78512 270 ALA A O 1
ATOM 4423 N N . ASN A 1 271 ? 22.83453 11.08805 76.32999 1.000 68.32971 271 ASN A N 1
ATOM 4424 C CA . ASN A 1 271 ? 22.45491 12.25063 75.53174 1.000 86.24426 271 ASN A CA 1
ATOM 4425 C C . ASN A 1 271 ? 22.58135 11.90741 74.04542 1.000 99.92690 271 ASN A C 1
ATOM 4426 O O . ASN A 1 271 ? 23.58554 11.32990 73.62272 1.000 91.12571 271 ASN A O 1
ATOM 4437 N N . THR A 1 272 ? 21.51328 12.13754 73.26562 1.000 123.85196 272 THR A N 1
ATOM 4438 C CA . THR A 1 272 ? 21.57324 11.96283 71.81441 1.000 109.96921 272 THR A CA 1
ATOM 4439 C C . THR A 1 272 ? 21.55223 13.30361 71.07501 1.000 107.18411 272 THR A C 1
ATOM 4440 O O . THR A 1 272 ? 21.15317 13.35824 69.91686 1.000 114.67062 272 THR A O 1
ATOM 4451 N N . SER A 1 273 ? 21.96013 14.38796 71.73655 1.000 112.55759 273 SER A N 1
ATOM 4452 C CA . SER A 1 273 ? 22.22620 15.65335 71.05263 1.000 115.19582 273 SER A CA 1
ATOM 4453 C C . SER A 1 273 ? 23.16216 15.40243 69.86450 1.000 140.93772 273 SER A C 1
ATOM 4454 O O . SER A 1 273 ? 23.71050 14.30597 69.72947 1.000 133.60894 273 SER A O 1
ATOM 4462 N N . SER A 1 274 ? 23.29511 16.37365 68.94847 1.000 143.26678 274 SER A N 1
ATOM 4463 C CA . SER A 1 274 ? 24.12224 16.20199 67.75560 1.000 143.02078 274 SER A CA 1
ATOM 4464 C C . SER A 1 274 ? 25.59814 16.51614 67.98573 1.000 134.28475 274 SER A C 1
ATOM 4465 O O . SER A 1 274 ? 26.48485 15.90186 67.36359 1.000 110.13795 274 SER A O 1
ATOM 4473 N N . ASP A 1 275 ? 25.88240 17.50837 68.82715 1.000 129.55549 275 ASP A N 1
ATOM 4474 C CA . ASP A 1 275 ? 27.22547 17.97803 69.14374 1.000 127.51912 275 ASP A CA 1
ATOM 4475 C C . ASP A 1 275 ? 27.97055 17.05732 70.09003 1.000 121.21951 275 ASP A C 1
ATOM 4476 O O . ASP A 1 275 ? 28.92313 17.50195 70.74374 1.000 112.04714 275 ASP A O 1
ATOM 4485 N N . LEU A 1 276 ? 27.60218 15.77984 70.14763 1.000 108.35634 276 LEU A N 1
ATOM 4486 C CA . LEU A 1 276 ? 28.04675 14.91091 71.22909 1.000 112.56489 276 LEU A CA 1
ATOM 4487 C C . LEU A 1 276 ? 29.55248 14.95969 71.44766 1.000 101.03722 276 LEU A C 1
ATOM 4488 O O . LEU A 1 276 ? 30.03620 15.02740 72.59240 1.000 79.06679 276 LEU A O 1
ATOM 4504 N N . ILE A 1 277 ? 30.30425 14.90993 70.35429 1.000 94.55009 277 ILE A N 1
ATOM 4505 C CA . ILE A 1 277 ? 31.75524 14.87131 70.41469 1.000 98.64184 277 ILE A CA 1
ATOM 4506 C C . ILE A 1 277 ? 32.26318 16.04039 71.23424 1.000 97.09326 277 ILE A C 1
ATOM 4507 O O . ILE A 1 277 ? 33.10141 15.87676 72.13214 1.000 96.01783 277 ILE A O 1
ATOM 4523 N N . LYS A 1 278 ? 31.75626 17.23710 70.93759 1.000 82.96668 278 LYS A N 1
ATOM 4524 C CA . LYS A 1 278 ? 32.07381 18.44517 71.68706 1.000 92.96310 278 LYS A CA 1
ATOM 4525 C C . LYS A 1 278 ? 31.29228 18.58634 73.00115 1.000 93.70230 278 LYS A C 1
ATOM 4526 O O . LYS A 1 278 ? 31.53870 19.56180 73.72830 1.000 71.36840 278 LYS A O 1
ATOM 4545 N N . ASN A 1 279 ? 30.31667 17.69625 73.29945 1.000 85.07072 279 ASN A N 1
ATOM 4546 C CA . ASN A 1 279 ? 29.38896 17.87871 74.41799 1.000 86.96496 279 ASN A CA 1
ATOM 4547 C C . ASN A 1 279 ? 29.98301 17.40372 75.74738 1.000 85.24487 279 ASN A C 1
ATOM 4548 O O . ASN A 1 279 ? 30.30791 16.22109 75.92801 1.000 75.79360 279 ASN A O 1
ATOM 4559 N N . THR A 1 280 ? 30.04204 18.32607 76.70848 1.000 95.93959 280 THR A N 1
ATOM 4560 C CA . THR A 1 280 ? 30.50143 17.98867 78.04267 1.000 90.45226 280 THR A CA 1
ATOM 4561 C C . THR A 1 280 ? 29.60276 16.96638 78.72401 1.000 81.96344 280 THR A C 1
ATOM 4562 O O . THR A 1 280 ? 30.04780 16.27321 79.64588 1.000 71.95945 280 THR A O 1
ATOM 4573 N N . ARG A 1 281 ? 28.31749 16.92341 78.37276 1.000 83.56244 281 ARG A N 1
ATOM 4574 C CA . ARG A 1 281 ? 27.36227 16.04088 79.04922 1.000 83.61623 281 ARG A CA 1
ATOM 4575 C C . ARG A 1 281 ? 26.91404 14.97891 78.04830 1.000 81.49575 281 ARG A C 1
ATOM 4576 O O . ARG A 1 281 ? 26.01486 15.21596 77.23593 1.000 78.70009 281 ARG A O 1
ATOM 4597 N N . LYS A 1 282 ? 27.58401 13.83204 78.05566 1.000 73.04760 282 LYS A N 1
ATOM 4598 C CA . LYS A 1 282 ? 27.12404 12.70206 77.26172 1.000 67.47067 282 LYS A CA 1
ATOM 4599 C C . LYS A 1 282 ? 26.13537 11.84683 78.02533 1.000 76.11595 282 LYS A C 1
ATOM 4600 O O . LYS A 1 282 ? 25.35689 11.09654 77.42337 1.000 76.49082 282 LYS A O 1
ATOM 4619 N N . ILE A 1 283 ? 26.14162 11.97000 79.34537 1.000 67.50611 283 ILE A N 1
ATOM 4620 C CA . ILE A 1 283 ? 25.21711 11.29637 80.22891 1.000 72.56866 283 ILE A CA 1
ATOM 4621 C C . ILE A 1 283 ? 24.41774 12.36240 80.92706 1.000 62.91179 283 ILE A C 1
ATOM 4622 O O . ILE A 1 283 ? 25.01503 13.31749 81.44284 1.000 71.21564 283 ILE A O 1
ATOM 4638 N N . ILE A 1 284 ? 23.10755 12.22816 80.92148 1.000 61.88977 284 ILE A N 1
ATOM 4639 C CA . ILE A 1 284 ? 22.23400 13.21911 81.50303 1.000 74.67441 284 ILE A CA 1
ATOM 4640 C C . ILE A 1 284 ? 20.99273 12.58020 82.13774 1.000 84.26041 284 ILE A C 1
ATOM 4641 O O . ILE A 1 284 ? 20.68074 11.40118 81.84909 1.000 61.61258 284 ILE A O 1
ATOM 4657 N N . PRO A 1 285 ? 20.34654 13.25859 83.05319 1.000 96.59558 285 PRO A N 1
ATOM 4658 C CA . PRO A 1 285 ? 19.02583 12.83062 83.53095 1.000 101.19984 285 PRO A CA 1
ATOM 4659 C C . PRO A 1 285 ? 17.90948 13.42728 82.67321 1.000 110.81812 285 PRO A C 1
ATOM 4660 O O . PRO A 1 285 ? 18.12281 14.31282 81.84999 1.000 105.81531 285 PRO A O 1
ATOM 4671 N N . LEU A 1 286 ? 16.71743 12.86141 82.83206 1.000 138.62324 286 LEU A N 1
ATOM 4672 C CA . LEU A 1 286 ? 15.49166 13.54084 82.36772 1.000 121.05352 286 LEU A CA 1
ATOM 4673 C C . LEU A 1 286 ? 14.89147 14.46995 83.43555 1.000 131.03615 286 LEU A C 1
ATOM 4674 O O . LEU A 1 286 ? 14.63556 15.65675 83.19951 1.000 146.51802 286 LEU A O 1
ATOM 4690 N N . LEU B 1 4 ? 70.19863 -0.75793 84.46844 1.000 155.39733 4 LEU B N 1
ATOM 4691 C CA . LEU B 1 4 ? 69.30594 -0.09714 85.42559 1.000 172.55632 4 LEU B CA 1
ATOM 4692 C C . LEU B 1 4 ? 68.79415 1.16912 84.76404 1.000 160.97650 4 LEU B C 1
ATOM 4693 O O . LEU B 1 4 ? 67.60255 1.46520 84.74170 1.000 169.22475 4 LEU B O 1
ATOM 4708 N N . LEU B 1 5 ? 69.75475 1.93862 84.26211 1.000 163.30236 5 LEU B N 1
ATOM 4709 C CA . LEU B 1 5 ? 69.45723 3.08138 83.40788 1.000 192.50372 5 LEU B CA 1
ATOM 4710 C C . LEU B 1 5 ? 68.71125 2.62979 82.16151 1.000 192.01083 5 LEU B C 1
ATOM 4711 O O . LEU B 1 5 ? 68.07572 3.44847 81.48969 1.000 168.39696 5 LEU B O 1
ATOM 4727 N N . ASN B 1 6 ? 68.87188 1.35852 81.79655 1.000 174.24093 6 ASN B N 1
ATOM 4728 C CA . ASN B 1 6 ? 68.10412 0.75723 80.71301 1.000 162.07789 6 ASN B CA 1
ATOM 4729 C C . ASN B 1 6 ? 66.64897 0.52020 81.12120 1.000 170.24588 6 ASN B C 1
ATOM 4730 O O . ASN B 1 6 ? 65.73787 0.68505 80.30108 1.000 178.67643 6 ASN B O 1
ATOM 4741 N N . GLU B 1 7 ? 66.40310 0.16772 82.39015 1.000 173.61470 7 GLU B N 1
ATOM 4742 C CA . GLU B 1 7 ? 65.03652 -0.05849 82.86415 1.000 171.55970 7 GLU B CA 1
ATOM 4743 C C . GLU B 1 7 ? 64.23798 1.23604 82.91978 1.000 171.93381 7 GLU B C 1
ATOM 4744 O O . GLU B 1 7 ? 63.00516 1.21907 82.82190 1.000 173.42322 7 GLU B O 1
ATOM 4756 N N . LYS B 1 8 ? 64.92530 2.35690 83.12315 1.000 167.07564 8 LYS B N 1
ATOM 4757 C CA . LYS B 1 8 ? 64.26722 3.65433 83.12592 1.000 161.28522 8 LYS B CA 1
ATOM 4758 C C . LYS B 1 8 ? 63.62288 3.95230 81.77982 1.000 151.62030 8 LYS B C 1
ATOM 4759 O O . LYS B 1 8 ? 62.67815 4.74164 81.71166 1.000 149.87869 8 LYS B O 1
ATOM 4778 N N . LYS B 1 9 ? 64.11498 3.34314 80.70124 1.000 156.41841 9 LYS B N 1
ATOM 4779 C CA . LYS B 1 9 ? 63.56230 3.63597 79.38645 1.000 177.49543 9 LYS B CA 1
ATOM 4780 C C . LYS B 1 9 ? 62.23316 2.93277 79.13600 1.000 149.07259 9 LYS B C 1
ATOM 4781 O O . LYS B 1 9 ? 61.28281 3.55019 78.64770 1.000 147.53341 9 LYS B O 1
ATOM 4800 N N . LYS B 1 10 ? 62.15051 1.64007 79.44878 1.000 150.85721 10 LYS B N 1
ATOM 4801 C CA . LYS B 1 10 ? 60.94413 0.87965 79.13910 1.000 160.44799 10 LYS B CA 1
ATOM 4802 C C . LYS B 1 10 ? 59.71121 1.43383 79.84027 1.000 147.56193 10 LYS B C 1
ATOM 4803 O O . LYS B 1 10 ? 58.59385 1.33145 79.31989 1.000 158.64152 10 LYS B O 1
ATOM 4822 N N . PHE B 1 11 ? 59.87730 1.98937 81.02809 1.000 156.19228 11 PHE B N 1
ATOM 4823 C CA . PHE B 1 11 ? 58.72072 2.49930 81.75279 1.000 148.17295 11 PHE B CA 1
ATOM 4824 C C . PHE B 1 11 ? 58.28810 3.84902 81.24143 1.000 148.61679 11 PHE B C 1
ATOM 4825 O O . PHE B 1 11 ? 57.09479 4.15232 81.27118 1.000 156.48610 11 PHE B O 1
ATOM 4842 N N . ILE B 1 12 ? 59.21672 4.65856 80.75096 1.000 156.78422 12 ILE B N 1
ATOM 4843 C CA . ILE B 1 12 ? 58.82076 5.90469 80.10660 1.000 150.06599 12 ILE B CA 1
ATOM 4844 C C . ILE B 1 12 ? 57.87338 5.62131 78.95011 1.000 159.55119 12 ILE B C 1
ATOM 4845 O O . ILE B 1 12 ? 56.92183 6.36823 78.70850 1.000 156.93200 12 ILE B O 1
ATOM 4861 N N . ARG B 1 13 ? 58.13428 4.55416 78.20040 1.000 166.55563 13 ARG B N 1
ATOM 4862 C CA . ARG B 1 13 ? 57.21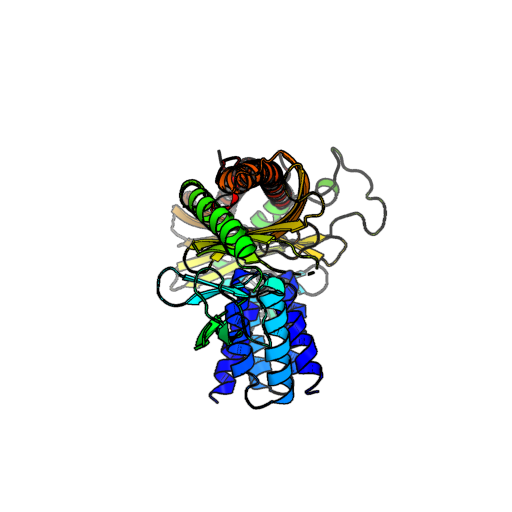582 4.17594 77.13686 1.000 163.67865 13 ARG B CA 1
ATOM 4863 C C . ARG B 1 13 ? 55.86924 3.77377 77.73110 1.000 153.19503 13 ARG B C 1
ATOM 4864 O O . ARG B 1 13 ? 54.80996 4.19565 77.25493 1.000 150.62003 13 ARG B O 1
ATOM 4885 N N . HIS B 1 14 ? 55.89129 2.95140 78.77636 1.000 138.69941 14 HIS B N 1
ATOM 4886 C CA . HIS B 1 14 ? 54.62652 2.51445 79.34719 1.000 167.58111 14 HIS B CA 1
ATOM 4887 C C . HIS B 1 14 ? 53.84218 3.71436 79.87742 1.000 175.33647 14 HIS B C 1
ATOM 4888 O O . HIS B 1 14 ? 52.60474 3.70432 79.87478 1.000 175.59239 14 HIS B O 1
ATOM 4902 N N . VAL B 1 15 ? 54.54768 4.76160 80.32238 1.000 176.09984 15 VAL B N 1
ATOM 4903 C CA . VAL B 1 15 ? 53.88133 5.96698 80.81462 1.000 154.79955 15 VAL B CA 1
ATOM 4904 C C . VAL B 1 15 ? 53.04653 6.57421 79.69436 1.000 186.44380 15 VAL B C 1
ATOM 4905 O O . VAL B 1 15 ? 51.91372 7.02229 79.90182 1.000 163.09341 15 VAL B O 1
ATOM 4918 N N . LEU B 1 16 ? 53.57912 6.55190 78.48505 1.000 155.89359 16 LEU B N 1
ATOM 4919 C CA . LEU B 1 16 ? 52.91249 7.11229 77.32591 1.000 176.86693 16 LEU B CA 1
ATOM 4920 C C . LEU B 1 16 ? 51.87380 6.18704 76.73007 1.000 179.41884 16 LEU B C 1
ATOM 4921 O O . LEU B 1 16 ? 50.96474 6.65739 76.03876 1.000 163.80238 16 LEU B O 1
ATOM 4937 N N . SER B 1 17 ? 51.98194 4.89063 76.98607 1.000 174.31725 17 SER B N 1
ATOM 4938 C CA . SER B 1 17 ? 51.11718 3.94327 76.30685 1.000 178.31029 17 SER B CA 1
ATOM 4939 C C . SER B 1 17 ? 49.64240 4.26013 76.51209 1.000 182.97348 17 SER B C 1
ATOM 4940 O O . SER B 1 17 ? 48.97741 4.69425 75.56664 1.000 185.16535 17 SER B O 1
ATOM 4948 N N . ASN B 1 18 ? 49.13038 4.13412 77.73643 1.000 156.44586 18 ASN B N 1
ATOM 4949 C CA . ASN B 1 18 ? 47.68774 4.20995 77.94899 1.000 181.74981 18 ASN B CA 1
ATOM 4950 C C . ASN B 1 18 ? 47.18941 5.59198 78.35475 1.000 145.74468 18 ASN B C 1
ATOM 4951 O O . ASN B 1 18 ? 45.97538 5.80637 78.36255 1.000 140.64254 18 ASN B O 1
ATOM 4962 N N . ALA B 1 19 ? 48.07295 6.54659 78.60517 1.000 156.05446 19 ALA B N 1
ATOM 4963 C CA . ALA B 1 19 ? 47.62912 7.83709 79.11678 1.000 148.02688 19 ALA B CA 1
ATOM 4964 C C . ALA B 1 19 ? 46.61637 8.46140 78.15798 1.000 139.58433 19 ALA B C 1
ATOM 4965 O O . ALA B 1 19 ? 46.75889 8.36029 76.93897 1.000 143.58494 19 ALA B O 1
ATOM 4972 N N . PRO B 1 20 ? 45.56027 9.10341 78.68141 1.000 142.28299 20 PRO B N 1
ATOM 4973 C CA . PRO B 1 20 ? 44.63908 9.78277 77.77527 1.000 133.89086 20 PRO B CA 1
ATOM 4974 C C . PRO B 1 20 ? 45.31078 10.91673 77.04059 1.000 126.14910 20 PRO B C 1
ATOM 4975 O O . PRO B 1 20 ? 46.21857 11.58686 77.59104 1.000 130.94629 20 PRO B O 1
ATOM 4986 N N . PRO B 1 21 ? 44.85527 11.22554 75.83354 1.000 118.03996 21 PRO B N 1
ATOM 4987 C CA . PRO B 1 21 ? 45.57008 12.18982 74.97185 1.000 129.14576 21 PRO B CA 1
ATOM 4988 C C . PRO B 1 21 ? 45.82180 13.57455 75.55364 1.000 140.56310 21 PRO B C 1
ATOM 4989 O O . PRO B 1 21 ? 46.87746 14.17024 75.27550 1.000 116.44979 21 PRO B O 1
ATOM 5000 N N . GLY B 1 22 ? 44.85202 14.14814 76.27453 1.000 116.11269 22 GLY B N 1
ATOM 5001 C CA . GLY B 1 22 ? 45.01913 15.52019 76.71800 1.000 115.12376 22 GLY B CA 1
ATOM 5002 C C . GLY B 1 22 ? 46.13169 15.68431 77.71805 1.000 125.19238 22 GLY B C 1
ATOM 5003 O O . GLY B 1 22 ? 46.67282 16.78897 77.86443 1.000 131.59529 22 GLY B O 1
ATOM 5007 N N . LYS B 1 23 ? 46.56105 14.58023 78.31806 1.000 143.57132 23 LYS B N 1
ATOM 5008 C CA . LYS B 1 23 ? 47.52334 14.59925 79.40312 1.000 137.07512 23 LYS B CA 1
ATOM 5009 C C . LYS B 1 23 ? 48.95285 14.36326 78.92925 1.000 136.72976 23 LYS B C 1
ATOM 5010 O O . LYS B 1 23 ? 49.88680 14.66883 79.67857 1.000 136.25443 23 LYS B O 1
ATOM 5029 N N . VAL B 1 24 ? 49.13630 13.95955 77.66422 1.000 155.22538 24 VAL B N 1
ATOM 5030 C CA . VAL B 1 24 ? 50.43451 13.48421 77.18066 1.000 130.58098 24 VAL B CA 1
ATOM 5031 C C . VAL B 1 24 ? 51.46774 14.59761 77.21484 1.000 127.27195 24 VAL B C 1
ATOM 5032 O O . VAL B 1 24 ? 52.61895 14.39695 77.61638 1.000 125.49219 24 VAL B O 1
ATOM 5045 N N . PHE B 1 25 ? 51.07610 15.77877 76.75338 1.000 133.84688 25 PHE B N 1
ATOM 5046 C CA . PHE B 1 25 ? 51.97920 16.91939 76.71239 1.000 138.31722 25 PHE B CA 1
ATOM 5047 C C . PHE B 1 25 ? 52.61988 17.15423 78.06849 1.000 148.63973 25 PHE B C 1
ATOM 5048 O O . PHE B 1 25 ? 53.84074 17.31111 78.17969 1.000 140.47808 25 PHE B O 1
ATOM 5065 N N . ASP B 1 26 ? 51.79849 17.18043 79.11838 1.000 143.83186 26 ASP B N 1
ATOM 5066 C CA . ASP B 1 26 ? 52.29891 17.51732 80.44449 1.000 142.54353 26 ASP B CA 1
ATOM 5067 C C . ASP B 1 26 ? 53.41265 16.57853 80.89085 1.000 148.19829 26 ASP B C 1
ATOM 5068 O O . ASP B 1 26 ? 54.49474 17.02920 81.28649 1.000 139.90716 26 ASP B O 1
ATOM 5077 N N . LEU B 1 27 ? 53.19879 15.26896 80.76263 1.000 160.57383 27 LEU B N 1
ATOM 5078 C CA . LEU B 1 27 ? 54.12821 14.31793 81.36318 1.000 149.14419 27 LEU B CA 1
ATOM 5079 C C . LEU B 1 27 ? 55.50854 14.39896 80.73936 1.000 166.63145 27 LEU B C 1
ATOM 5080 O O . LEU B 1 27 ? 56.52264 14.43559 81.44458 1.000 166.73242 27 LEU B O 1
ATOM 5096 N N . ILE B 1 28 ? 55.56215 14.41314 79.41031 1.000 169.94078 28 ILE B N 1
ATOM 5097 C CA . ILE B 1 28 ? 56.83778 14.45010 78.71008 1.000 157.71780 28 ILE B CA 1
ATOM 5098 C C . ILE B 1 28 ? 57.61463 15.69568 79.09360 1.000 162.11027 28 ILE B C 1
ATOM 5099 O O . ILE B 1 28 ? 58.81670 15.63853 79.36555 1.000 224.66514 28 ILE B O 1
ATOM 5115 N N . SER B 1 29 ? 56.94254 16.84420 79.09356 1.000 164.81419 29 SER B N 1
ATOM 5116 C CA . SER B 1 29 ? 57.58365 18.08407 79.50652 1.000 167.68700 29 SER B CA 1
ATOM 5117 C C . SER B 1 29 ? 58.43775 17.86743 80.74649 1.000 173.26096 29 SER B C 1
ATOM 5118 O O . SER B 1 29 ? 59.59081 18.31137 80.81403 1.000 172.76818 29 SER B O 1
ATOM 5126 N N . ASN B 1 30 ? 57.87513 17.16950 81.73684 1.000 182.39401 30 ASN B N 1
ATOM 5127 C CA . ASN B 1 30 ? 58.58338 16.89132 82.98179 1.000 170.79086 30 ASN B CA 1
ATOM 5128 C C . ASN B 1 30 ? 59.57529 15.73393 82.85942 1.000 180.74679 30 ASN B C 1
ATOM 5129 O O . ASN B 1 30 ? 60.57304 15.72205 83.58183 1.000 188.61482 30 ASN B O 1
ATOM 5140 N N . LEU B 1 31 ? 59.35972 14.78071 81.94614 1.000 225.25569 31 LEU B N 1
ATOM 5141 C CA . LEU B 1 31 ? 60.23981 13.61317 81.88150 1.000 206.16782 31 LEU B CA 1
ATOM 5142 C C . LEU B 1 31 ? 61.66913 13.97509 81.50016 1.000 170.30974 31 LEU B C 1
ATOM 5143 O O . LEU B 1 31 ? 62.61911 13.34187 81.97472 1.000 180.89522 31 LEU B O 1
ATOM 5159 N N . LYS B 1 32 ? 61.84980 14.95012 80.61078 1.000 171.51544 32 LYS B N 1
ATOM 5160 C CA . LYS B 1 32 ? 63.20772 15.39508 80.31723 1.000 172.99960 32 LYS B CA 1
ATOM 5161 C C . LYS B 1 32 ? 63.81820 16.06821 81.53567 1.000 178.09424 32 LYS B C 1
ATOM 5162 O O . LYS B 1 32 ? 64.94831 15.75658 81.92942 1.000 172.28778 32 LYS B O 1
ATOM 5181 N N . THR B 1 33 ? 63.07486 16.99676 82.15089 1.000 181.19471 33 THR B N 1
ATOM 5182 C CA . THR B 1 33 ? 63.55811 17.64203 83.36689 1.000 185.81875 33 THR B CA 1
ATOM 5183 C C . THR B 1 33 ? 63.93066 16.58799 84.40735 1.000 182.85603 33 THR B C 1
ATOM 5184 O O . THR B 1 33 ? 64.88163 16.78099 85.17387 1.000 163.18835 33 THR B O 1
ATOM 5195 N N . ILE B 1 34 ? 63.21690 15.45625 84.42680 1.000 189.07148 34 ILE B N 1
ATOM 5196 C CA . ILE B 1 34 ? 63.53760 14.39482 85.37828 1.000 237.49630 34 ILE B CA 1
ATOM 5197 C C . ILE B 1 34 ? 64.88087 13.76177 85.02806 1.000 196.82574 34 ILE B C 1
ATOM 5198 O O . ILE B 1 34 ? 65.76311 13.62346 85.88260 1.000 152.48273 34 ILE B O 1
ATOM 5214 N N . PHE B 1 35 ? 65.07606 13.41677 83.76554 1.000 160.92060 35 PHE B N 1
ATOM 5215 C CA . PHE B 1 35 ? 66.26226 12.69842 83.32932 1.000 179.75754 35 PHE B CA 1
ATOM 5216 C C . PHE B 1 35 ? 67.23782 13.56201 82.53903 1.000 180.07999 35 PHE B C 1
ATOM 5217 O O . PHE B 1 35 ? 67.83127 13.10222 81.56388 1.000 180.70281 35 PHE B O 1
ATOM 5234 N N . GLY B 1 36 ? 67.39891 14.82666 82.91771 1.000 210.37512 36 GLY B N 1
ATOM 5235 C CA . GLY B 1 36 ? 68.09780 15.74584 82.03840 1.000 213.16154 36 GLY B CA 1
ATOM 5236 C C . GLY B 1 36 ? 69.57541 15.45127 81.84814 1.000 217.91037 36 GLY B C 1
ATOM 5237 O O . GLY B 1 36 ? 70.13653 15.77425 80.79445 1.000 218.51069 36 GLY B O 1
ATOM 5241 N N . SER B 1 37 ? 70.22669 14.81752 82.82983 1.000 198.18856 37 SER B N 1
ATOM 5242 C CA . SER B 1 37 ? 71.65262 14.53712 82.67350 1.000 190.85058 37 SER B CA 1
ATOM 5243 C C . SER B 1 37 ? 71.93348 13.29889 81.82913 1.000 187.56364 37 SER B C 1
ATOM 5244 O O . SER B 1 37 ? 73.07876 13.11157 81.40402 1.000 191.40389 37 SER B O 1
ATOM 5252 N N . ASN B 1 38 ? 70.93436 12.46065 81.55934 1.000 186.74511 38 ASN B N 1
ATOM 5253 C CA . ASN B 1 38 ? 71.15405 11.19106 80.86397 1.000 185.43145 38 ASN B CA 1
ATOM 5254 C C . ASN B 1 38 ? 70.89806 11.41740 79.37204 1.000 177.41424 38 ASN B C 1
ATOM 5255 O O . ASN B 1 38 ? 69.74904 11.44497 78.91812 1.000 168.74774 38 ASN B O 1
ATOM 5266 N N . ALA B 1 39 ? 71.98580 11.59658 78.60598 1.000 208.06386 39 ALA B N 1
ATOM 5267 C CA . ALA B 1 39 ? 71.88927 11.83262 77.16647 1.000 156.47196 39 ALA B CA 1
ATOM 5268 C C . ALA B 1 39 ? 71.44789 10.58321 76.42056 1.000 169.19997 39 ALA B C 1
ATOM 5269 O O . ALA B 1 39 ? 70.94081 10.68660 75.29897 1.000 164.29748 39 ALA B O 1
ATOM 5276 N N . ILE B 1 40 ? 71.63715 9.41012 77.02951 1.000 181.62965 40 ILE B N 1
ATOM 5277 C CA . ILE B 1 40 ? 71.23469 8.14564 76.42197 1.000 178.65341 40 ILE B CA 1
ATOM 5278 C C . ILE B 1 40 ? 69.71247 8.05055 76.35261 1.000 185.67437 40 ILE B C 1
ATOM 5279 O O . ILE B 1 40 ? 69.14770 7.59012 75.35023 1.000 184.53132 40 ILE B O 1
ATOM 5295 N N . ILE B 1 41 ? 69.02227 8.47341 77.41536 1.000 184.85956 41 ILE B N 1
ATOM 5296 C CA . ILE B 1 41 ? 67.56558 8.46002 77.40246 1.000 184.98632 41 ILE B CA 1
ATOM 5297 C C . ILE B 1 41 ? 66.99422 9.76427 76.84173 1.000 184.01578 41 ILE B C 1
ATOM 5298 O O . ILE B 1 41 ? 65.81625 9.79929 76.46191 1.000 186.31540 41 ILE B O 1
ATOM 5314 N N . GLN B 1 42 ? 67.78386 10.84634 76.81520 1.000 183.72584 42 GLN B N 1
ATOM 5315 C CA . GLN B 1 42 ? 67.36145 12.06366 76.12268 1.000 177.35747 42 GLN B CA 1
ATOM 5316 C C . GLN B 1 42 ? 67.21544 11.83860 74.62079 1.000 177.30797 42 GLN B C 1
ATOM 5317 O O . GLN B 1 42 ? 66.29839 12.37527 73.99038 1.000 165.76056 42 GLN B O 1
ATOM 5331 N N . ASN B 1 43 ? 68.12527 11.07617 74.02313 1.000 169.61889 43 ASN B N 1
ATOM 5332 C CA . ASN B 1 43 ? 68.00472 10.79371 72.59938 1.000 175.08122 43 ASN B CA 1
ATOM 5333 C C . ASN B 1 43 ? 66.90102 9.77926 72.37129 1.000 175.09547 43 ASN B C 1
ATOM 5334 O O . ASN B 1 43 ? 66.17600 9.85075 71.37253 1.000 163.78291 43 ASN B O 1
ATOM 5345 N N . PHE B 1 44 ? 66.76126 8.83811 73.29861 1.000 177.30025 44 PHE B N 1
ATOM 5346 C CA . PHE B 1 44 ? 65.61678 7.93772 73.30124 1.000 172.76108 44 PHE B CA 1
ATOM 5347 C C . PHE B 1 44 ? 64.29337 8.70431 73.34148 1.000 193.51085 44 PHE B C 1
ATOM 5348 O O . PHE B 1 44 ? 63.31084 8.28172 72.71604 1.000 156.15424 44 PHE B O 1
ATOM 5365 N N . ILE B 1 45 ? 64.22725 9.80583 74.10440 1.000 166.03473 45 ILE B N 1
ATOM 5366 C CA . ILE B 1 45 ? 62.98854 10.58708 74.17990 1.000 184.62190 45 ILE B CA 1
ATOM 5367 C C . ILE B 1 45 ? 62.74036 11.35046 72.87781 1.000 157.01692 45 ILE B C 1
ATOM 5368 O O . ILE B 1 45 ? 61.63554 11.31252 72.32185 1.000 153.81134 45 ILE B O 1
ATOM 5384 N N . GLU B 1 46 ? 63.76564 12.05483 72.37041 1.000 176.28247 46 GLU B N 1
ATOM 5385 C CA . GLU B 1 46 ? 63.60008 12.80035 71.12362 1.000 156.85103 46 GLU B CA 1
ATOM 5386 C C . GLU B 1 46 ? 63.10284 11.87429 70.03724 1.000 135.28706 46 GLU B C 1
ATOM 5387 O O . GLU B 1 46 ? 62.26516 12.25152 69.21461 1.000 133.64509 46 GLU B O 1
ATOM 5399 N N . ASP B 1 47 ? 63.61608 10.64921 70.02391 1.000 157.61886 47 ASP B N 1
ATOM 5400 C CA . ASP B 1 47 ? 63.15843 9.66778 69.05244 1.000 161.82305 47 ASP B CA 1
ATOM 5401 C C . ASP B 1 47 ? 61.68073 9.33927 69.25791 1.000 151.85074 47 ASP B C 1
ATOM 5402 O O . ASP B 1 47 ? 60.87788 9.45814 68.32304 1.000 145.27993 47 ASP B O 1
ATOM 5411 N N . ILE B 1 48 ? 61.29558 8.98017 70.49038 1.000 153.69119 48 ILE B N 1
ATOM 5412 C CA . ILE B 1 48 ? 59.93992 8.49791 70.76941 1.000 145.80777 48 ILE B CA 1
ATOM 5413 C C . ILE B 1 48 ? 58.88121 9.56620 70.51557 1.000 147.68837 48 ILE B C 1
ATOM 5414 O O . ILE B 1 48 ? 57.74816 9.25186 70.13006 1.000 125.22863 48 ILE B O 1
ATOM 5430 N N . ILE B 1 49 ? 59.19103 10.82696 70.79462 1.000 135.39776 49 ILE B N 1
ATOM 5431 C CA . ILE B 1 49 ? 58.14972 11.84401 70.67488 1.000 140.17987 49 ILE B CA 1
ATOM 5432 C C . ILE B 1 49 ? 57.92974 12.21968 69.21683 1.000 137.37953 49 ILE B C 1
ATOM 5433 O O . ILE B 1 49 ? 56.78924 12.41491 68.77818 1.000 140.48223 49 ILE B O 1
ATOM 5449 N N . SER B 1 50 ? 59.01015 12.28881 68.43526 1.000 144.13610 50 SER B N 1
ATOM 5450 C CA . SER B 1 50 ? 58.88548 12.59569 67.01509 1.000 146.67745 50 SER B CA 1
ATOM 5451 C C . SER B 1 50 ? 57.99707 11.57752 66.31479 1.000 134.62851 50 SER B C 1
ATOM 5452 O O . SER B 1 50 ? 57.20414 11.93146 65.43521 1.000 137.23493 50 SER B O 1
ATOM 5460 N N . LYS B 1 51 ? 58.11115 10.30627 66.70193 1.000 134.01666 51 LYS B N 1
ATOM 5461 C CA . LYS B 1 51 ? 57.31874 9.25968 66.06983 1.000 142.87942 51 LYS B CA 1
ATOM 5462 C C . LYS B 1 51 ? 55.84134 9.42616 66.41015 1.000 152.32484 51 LYS B C 1
ATOM 5463 O O . LYS B 1 51 ? 54.99492 9.57667 65.51855 1.000 131.72887 51 LYS B O 1
ATOM 5482 N N . TYR B 1 52 ? 55.53058 9.44788 67.71269 1.000 131.56359 52 TYR B N 1
ATOM 5483 C CA . TYR B 1 52 ? 54.18927 9.76341 68.18531 1.000 131.05762 52 TYR B CA 1
ATOM 5484 C C . TYR B 1 52 ? 53.64050 11.00897 67.51498 1.000 145.64007 52 TYR B C 1
ATOM 5485 O O . TYR B 1 52 ? 52.48111 11.03743 67.07704 1.000 131.90355 52 TYR B O 1
ATOM 5503 N N . ASN B 1 53 ? 54.44393 12.07732 67.47943 1.000 125.05684 53 ASN B N 1
ATOM 5504 C CA . ASN B 1 53 ? 53.94461 13.32283 66.90718 1.000 119.27101 53 ASN B CA 1
ATOM 5505 C C . ASN B 1 53 ? 53.67476 13.15514 65.42605 1.000 126.38403 53 ASN B C 1
ATOM 5506 O O . ASN B 1 53 ? 52.65517 13.63913 64.92270 1.000 138.61658 53 ASN B O 1
ATOM 5517 N N . GLU B 1 54 ? 54.56360 12.44897 64.72409 1.000 146.21450 54 GLU B N 1
ATOM 5518 C CA . GLU B 1 54 ? 54.34056 12.15002 63.31178 1.000 140.00275 54 GLU B CA 1
ATOM 5519 C C . GLU B 1 54 ? 53.21440 11.13123 63.14387 1.000 145.59827 54 GLU B C 1
ATOM 5520 O O . GLU B 1 54 ? 52.36876 11.27314 62.24896 1.000 141.96175 54 GLU B O 1
ATOM 5532 N N . ASP B 1 55 ? 53.16533 10.10923 64.01095 1.000 151.37118 55 ASP B N 1
ATOM 5533 C CA . ASP B 1 55 ? 52.14551 9.08288 63.84711 1.000 129.63097 55 ASP B CA 1
ATOM 5534 C C . ASP B 1 55 ? 50.75701 9.66344 63.97496 1.000 146.34564 55 ASP B C 1
ATOM 5535 O O . ASP B 1 55 ? 49.79879 9.13294 63.40492 1.000 140.37595 55 ASP B O 1
ATOM 5544 N N . ASN B 1 56 ? 50.64222 10.77848 64.68977 1.000 138.58014 56 ASN B N 1
ATOM 5545 C CA . ASN B 1 56 ? 49.35621 11.27282 65.14049 1.000 130.50634 56 ASN B CA 1
ATOM 5546 C C . ASN B 1 56 ? 49.01119 12.63659 64.56574 1.000 126.69624 56 ASN B C 1
ATOM 5547 O O . ASN B 1 56 ? 48.02614 13.24047 64.99048 1.000 134.23942 56 ASN B O 1
ATOM 5558 N N . TYR B 1 57 ? 49.72494 13.10863 63.56183 1.000 127.30791 57 TYR B N 1
ATOM 5559 C CA . TYR B 1 57 ? 49.37229 14.36936 62.91850 1.000 144.44417 57 TYR B CA 1
ATOM 5560 C C . TYR B 1 57 ? 49.23623 15.50462 63.93658 1.000 125.20349 57 TYR B C 1
ATOM 5561 O O . TYR B 1 57 ? 48.25652 16.24854 63.96024 1.000 120.49577 57 TYR B O 1
ATOM 5579 N N . ILE B 1 58 ? 50.25754 15.67403 64.76624 1.000 123.22739 58 ILE B N 1
ATOM 5580 C CA . ILE B 1 58 ? 50.21901 16.77673 65.71200 1.000 115.48498 58 ILE B CA 1
ATOM 5581 C C . ILE B 1 58 ? 50.19611 18.09745 64.95568 1.000 116.17951 58 ILE B C 1
ATOM 5582 O O . ILE B 1 58 ? 50.90831 18.28078 63.96485 1.000 131.21195 58 ILE B O 1
ATOM 5598 N N . LEU B 1 59 ? 49.39296 19.04090 65.44244 1.000 115.69409 59 LEU B N 1
ATOM 5599 C CA . LEU B 1 59 ? 49.39171 20.40280 64.92315 1.000 128.69710 59 LEU B CA 1
ATOM 5600 C C . LEU B 1 59 ? 50.32858 21.25483 65.77715 1.000 130.84840 59 LEU B C 1
ATOM 5601 O O . LEU B 1 59 ? 50.11512 21.37835 66.99276 1.000 135.42969 59 LEU B O 1
ATOM 5617 N N . ILE B 1 60 ? 51.29087 21.88342 65.12898 1.000 131.97051 60 ILE B N 1
ATOM 5618 C CA . ILE B 1 60 ? 52.26324 22.79803 65.76960 1.000 136.01574 60 ILE B CA 1
ATOM 5619 C C . ILE B 1 60 ? 51.99859 24.18756 65.25635 1.000 140.41450 60 ILE B C 1
ATOM 5620 O O . ILE B 1 60 ? 52.20846 24.46745 64.05485 1.000 141.54374 60 ILE B O 1
ATOM 5636 N N . PRO B 1 61 ? 51.57457 25.13893 66.10050 1.000 144.09373 61 PRO B N 1
ATOM 5637 C CA . PRO B 1 61 ? 51.25199 26.47992 65.61315 1.000 152.69762 61 PRO B CA 1
ATOM 5638 C C . PRO B 1 61 ? 52.47337 27.32425 65.28781 1.000 160.39675 61 PRO B C 1
ATOM 5639 O O . PRO B 1 61 ? 53.47928 27.30937 66.00189 1.000 156.20723 61 PRO B O 1
ATOM 5650 N N . PHE B 1 62 ? 52.34613 28.09055 64.20128 1.000 161.08661 62 PHE B N 1
ATOM 5651 C CA . PHE B 1 62 ? 53.37890 28.97353 63.67806 1.000 160.20483 62 PHE B CA 1
ATOM 5652 C C . PHE B 1 62 ? 52.71342 30.31143 63.38661 1.000 169.34021 62 PHE B C 1
ATOM 5653 O O . PHE B 1 62 ? 51.70797 30.36432 62.66566 1.000 175.88965 62 PHE B O 1
ATOM 5670 N N . GLU B 1 63 ? 53.27680 31.38302 63.93320 1.000 174.21786 63 GLU B N 1
ATOM 5671 C CA . GLU B 1 63 ? 52.68004 32.70563 63.81759 1.000 176.93741 63 GLU B CA 1
ATOM 5672 C C . GLU B 1 63 ? 51.24348 32.63110 64.32294 1.000 188.05099 63 GLU B C 1
ATOM 5673 O O . GLU B 1 63 ? 50.86422 31.68554 65.02370 1.000 184.68841 63 GLU B O 1
ATOM 5685 N N . SER B 1 64 ? 50.44017 33.61891 63.96926 1.000 192.80650 64 SER B N 1
ATOM 5686 C CA . SER B 1 64 ? 49.01063 33.56506 64.20136 1.000 194.05027 64 SER B CA 1
ATOM 5687 C C . SER B 1 64 ? 48.36416 33.00508 62.94675 1.000 214.19888 64 SER B C 1
ATOM 5688 O O . SER B 1 64 ? 48.74073 33.36755 61.82749 1.000 207.76856 64 SER B O 1
ATOM 5696 N N . ASP B 1 65 ? 47.43746 32.08179 63.13823 1.000 222.09458 65 ASP B N 1
ATOM 5697 C CA . ASP B 1 65 ? 46.55251 31.59127 62.10450 1.000 220.68584 65 ASP B CA 1
ATOM 5698 C C . ASP B 1 65 ? 47.19526 30.57562 61.17370 1.000 217.69488 65 ASP B C 1
ATOM 5699 O O . ASP B 1 65 ? 46.58656 30.24252 60.13975 1.000 216.29333 65 ASP B O 1
ATOM 5708 N N . GLU B 1 66 ? 48.40875 30.11376 61.44710 1.000 190.96108 66 GLU B N 1
ATOM 5709 C CA . GLU B 1 66 ? 48.96124 29.00178 60.68685 1.000 186.61579 66 GLU B CA 1
ATOM 5710 C C . GLU B 1 66 ? 49.21183 27.81802 61.61572 1.000 170.88758 66 GLU B C 1
ATOM 5711 O O . GLU B 1 66 ? 49.17842 27.94077 62.84266 1.000 153.93826 66 GLU B O 1
ATOM 5723 N N . TYR B 1 67 ? 49.42820 26.65674 60.98954 1.000 160.16911 67 TYR B N 1
ATOM 5724 C CA . TYR B 1 67 ? 49.72184 25.39924 61.66116 1.000 152.94367 67 TYR B CA 1
ATOM 5725 C C . TYR B 1 67 ? 50.67155 24.58711 60.78790 1.000 139.99483 67 TYR B C 1
ATOM 5726 O O . TYR B 1 67 ? 50.57540 24.61411 59.55600 1.000 133.75954 67 TYR B O 1
ATOM 5744 N N . ILE B 1 68 ? 51.58124 23.87423 61.43459 1.000 139.27145 68 ILE B N 1
ATOM 5745 C CA . ILE B 1 68 ? 52.38199 22.84851 60.78627 1.000 142.74260 68 ILE B CA 1
ATOM 5746 C C . ILE B 1 68 ? 51.79159 21.50039 61.16357 1.000 136.25388 68 ILE B C 1
ATOM 5747 O O . ILE B 1 68 ? 51.38980 21.28328 62.31459 1.000 137.94486 68 ILE B O 1
ATOM 5763 N N . ILE B 1 69 ? 51.74361 20.58674 60.20621 1.000 131.40966 69 ILE B N 1
ATOM 5764 C CA . ILE B 1 69 ? 51.23739 19.24690 60.45938 1.000 131.25789 69 ILE B CA 1
ATOM 5765 C C . ILE B 1 69 ? 52.42571 18.30291 60.45112 1.000 138.26394 69 ILE B C 1
ATOM 5766 O O . ILE B 1 69 ? 53.10573 18.14785 59.42803 1.000 143.75411 69 ILE B O 1
ATOM 5782 N N . ILE B 1 70 ? 52.63911 17.64223 61.57761 1.000 127.82497 70 ILE B N 1
ATOM 5783 C CA . ILE B 1 70 ? 53.78168 16.76644 61.78069 1.000 141.73327 70 ILE B CA 1
ATOM 5784 C C . ILE B 1 70 ? 53.31655 15.36468 61.44070 1.000 124.44336 70 ILE B C 1
ATOM 5785 O O . ILE B 1 70 ? 52.40216 14.83919 62.07038 1.000 134.90845 70 ILE B O 1
ATOM 5801 N N . CYS B 1 71 ? 53.93590 14.75906 60.43995 1.000 160.25766 71 CYS B N 1
ATOM 5802 C CA . CYS B 1 71 ? 53.51807 13.43859 59.99661 1.000 151.04583 71 CYS B CA 1
ATOM 5803 C C . CYS B 1 71 ? 54.52513 12.94787 58.97903 1.000 154.30972 71 CYS B C 1
ATOM 5804 O O . CYS B 1 71 ? 55.44249 13.67234 58.58044 1.000 155.17181 71 CYS B O 1
ATOM 5812 N N . LYS B 1 72 ? 54.35595 11.69290 58.57559 1.000 138.52310 72 LYS B N 1
ATOM 5813 C CA . LYS B 1 72 ? 55.17675 11.16871 57.48412 1.000 155.75418 72 LYS B CA 1
ATOM 5814 C C . LYS B 1 72 ? 55.06947 12.06375 56.24666 1.000 149.52862 72 LYS B C 1
ATOM 5815 O O . LYS B 1 72 ? 56.08078 12.46444 55.67589 1.000 144.11740 72 LYS B O 1
ATOM 5834 N N . GLU B 1 73 ? 53.84034 12.42245 55.84399 1.000 177.36277 73 GLU B N 1
ATOM 5835 C CA . GLU B 1 73 ? 53.62255 13.02986 54.53615 1.000 143.26222 73 GLU B CA 1
ATOM 5836 C C . GLU B 1 73 ? 54.28655 14.39917 54.38767 1.000 155.10804 73 GLU B C 1
ATOM 5837 O O . GLU B 1 73 ? 54.63179 14.79428 53.26446 1.000 139.98327 73 GLU B O 1
ATOM 5849 N N . SER B 1 74 ? 54.43255 15.16065 55.47361 1.000 167.85136 74 SER B N 1
ATOM 5850 C CA . SER B 1 74 ? 55.06738 16.47387 55.41990 1.000 140.04122 74 SER B CA 1
ATOM 5851 C C . SER B 1 74 ? 56.55724 16.43510 55.70664 1.000 133.97776 74 SER B C 1
ATOM 5852 O O . SER B 1 74 ? 57.20796 17.48445 55.64852 1.000 145.81399 74 SER B O 1
ATOM 5860 N N . LYS B 1 75 ? 57.08657 15.28366 56.10967 1.000 153.39374 75 LYS B N 1
ATOM 5861 C CA . LYS B 1 75 ? 58.48270 15.19238 56.52243 1.000 145.34113 75 LYS B CA 1
ATOM 5862 C C . LYS B 1 75 ? 59.38556 15.47629 55.33666 1.000 153.53285 75 LYS B C 1
ATOM 5863 O O . LYS B 1 75 ? 59.14981 14.96597 54.23961 1.000 158.83517 75 LYS B O 1
ATOM 5882 N N . SER B 1 76 ? 60.40121 16.31397 55.55246 1.000 173.59689 76 SER B N 1
ATOM 5883 C CA . SER B 1 76 ? 61.44639 16.58374 54.56858 1.000 173.06626 76 SER B CA 1
ATOM 5884 C C . SER B 1 76 ? 62.77336 16.62768 55.31213 1.000 178.30923 76 SER B C 1
ATOM 5885 O O . SER B 1 76 ? 63.00879 17.54038 56.11005 1.000 157.63137 76 SER B O 1
ATOM 5893 N N . GLY B 1 77 ? 63.63716 15.66158 55.03511 1.000 176.78831 77 GLY B N 1
ATOM 5894 C CA . GLY B 1 77 ? 64.80091 15.46264 55.87869 1.000 190.16655 77 GLY B CA 1
ATOM 5895 C C . GLY B 1 77 ? 64.27471 15.15202 57.25871 1.000 171.16887 77 GLY B C 1
ATOM 5896 O O . GLY B 1 77 ? 63.54757 14.17189 57.44167 1.000 173.64987 77 GLY B O 1
ATOM 5900 N N . ASN B 1 78 ? 64.61433 16.00420 58.23048 1.000 184.85943 78 ASN B N 1
ATOM 5901 C CA . ASN B 1 78 ? 64.01047 15.99359 59.55898 1.000 188.50267 78 ASN B CA 1
ATOM 5902 C C . ASN B 1 78 ? 63.10198 17.20552 59.77850 1.000 191.62350 78 ASN B C 1
ATOM 5903 O O . ASN B 1 78 ? 62.62826 17.42554 60.90115 1.000 193.66346 78 ASN B O 1
ATOM 5914 N N . LEU B 1 79 ? 62.82171 17.97040 58.72005 1.000 175.00853 79 LEU B N 1
ATOM 5915 C CA . LEU B 1 79 ? 61.96245 19.14617 58.75692 1.000 177.77390 79 LEU B CA 1
ATOM 5916 C C . LEU B 1 79 ? 60.59362 18.79883 58.16261 1.000 157.23693 79 LEU B C 1
ATOM 5917 O O . LEU B 1 79 ? 60.31650 17.65170 57.80395 1.000 148.49610 79 LEU B O 1
ATOM 5933 N N . TYR B 1 80 ? 59.70260 19.78705 58.10760 1.000 158.32978 80 TYR B N 1
ATOM 5934 C CA . TYR B 1 80 ? 58.30671 19.51425 57.76401 1.000 166.16519 80 TYR B CA 1
ATOM 5935 C C . TYR B 1 80 ? 57.77261 20.57705 56.81654 1.000 160.93188 80 TYR B C 1
ATOM 5936 O O . TYR B 1 80 ? 57.99018 21.77254 57.03051 1.000 150.42393 80 TYR B O 1
ATOM 5954 N N . LEU B 1 81 ? 57.07976 20.13379 55.76606 1.000 140.51918 81 LEU B N 1
ATOM 5955 C CA . LEU B 1 81 ? 56.60092 21.02723 54.72697 1.000 139.80385 81 LEU B CA 1
ATOM 5956 C C . LEU B 1 81 ? 55.23134 21.61113 55.03393 1.000 137.66932 81 LEU B C 1
ATOM 5957 O O . LEU B 1 81 ? 54.32729 20.90770 55.48974 1.000 168.18380 81 LEU B O 1
ATOM 5973 N N . HIS B 1 82 ? 55.09919 22.91818 54.79571 1.000 148.66663 82 HIS B N 1
ATOM 5974 C CA . HIS B 1 82 ? 53.82611 23.62974 54.66578 1.000 164.24090 82 HIS B CA 1
ATOM 5975 C C . HIS B 1 82 ? 53.58116 24.07258 53.22914 1.000 178.69473 82 HIS B C 1
ATOM 5976 O O . HIS B 1 82 ? 54.22660 25.02102 52.77267 1.000 153.74336 82 HIS B O 1
ATOM 5990 N N . PRO B 1 83 ? 52.66922 23.44213 52.47850 1.000 160.76294 83 PRO B N 1
ATOM 5991 C CA . PRO B 1 83 ? 52.62328 23.70515 51.03425 1.000 189.66432 83 PRO B CA 1
ATOM 5992 C C . PRO B 1 83 ? 52.07429 25.05637 50.64399 1.000 168.72516 83 PRO B C 1
ATOM 5993 O O . PRO B 1 83 ? 52.46993 25.57839 49.59714 1.000 154.78668 83 PRO B O 1
ATOM 6004 N N . ASN B 1 84 ? 51.18948 25.65443 51.43964 1.000 183.30399 84 ASN B N 1
ATOM 6005 C CA . ASN B 1 84 ? 50.61116 26.92448 51.01497 1.000 173.60892 84 ASN B CA 1
ATOM 6006 C C . ASN B 1 84 ? 51.68774 27.99711 51.02155 1.000 169.73677 84 ASN B C 1
ATOM 6007 O O . ASN B 1 84 ? 51.89534 28.69862 50.02681 1.000 170.87058 84 ASN B O 1
ATOM 6018 N N . LEU B 1 85 ? 52.40963 28.10474 52.12468 1.000 166.31770 85 LEU B N 1
ATOM 6019 C CA . LEU B 1 85 ? 53.64814 28.86177 52.13438 1.000 175.44825 85 LEU B CA 1
ATOM 6020 C C . LEU B 1 85 ? 54.69591 27.95262 51.50435 1.000 175.82620 85 LEU B C 1
ATOM 6021 O O . LEU B 1 85 ? 54.47005 26.75420 51.33304 1.000 181.20031 85 LEU B O 1
ATOM 6037 N N . LYS B 1 86 ? 55.82671 28.51646 51.11372 1.000 178.91701 86 LYS B N 1
ATOM 6038 C CA . LYS B 1 86 ? 56.87629 27.72910 50.45852 1.000 178.95166 86 LYS B CA 1
ATOM 6039 C C . LYS B 1 86 ? 58.07111 27.63599 51.40495 1.000 182.06407 86 LYS B C 1
ATOM 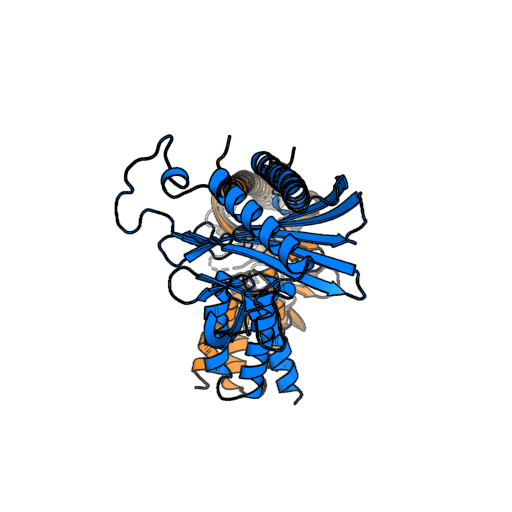6040 O O . LYS B 1 86 ? 59.17374 28.12750 51.13355 1.000 171.00194 86 LYS B O 1
ATOM 6059 N N . ILE B 1 87 ? 57.83299 26.91378 52.50549 1.000 173.03852 87 ILE B N 1
ATOM 6060 C CA . ILE B 1 87 ? 58.65014 26.95874 53.70544 1.000 169.96825 87 ILE B CA 1
ATOM 6061 C C . ILE B 1 87 ? 58.78896 25.56349 54.29526 1.000 159.56028 87 ILE B C 1
ATOM 6062 O O . ILE B 1 87 ? 57.82419 24.79437 54.33851 1.000 157.90272 87 ILE B O 1
ATOM 6078 N N . LEU B 1 88 ? 60.01373 25.22363 54.68676 1.000 164.70909 88 LEU B N 1
ATOM 6079 C CA . LEU B 1 88 ? 60.34375 24.04423 55.48041 1.000 164.85716 88 LEU B CA 1
ATOM 6080 C C . LEU B 1 88 ? 60.68048 24.48390 56.89896 1.000 189.04686 88 LEU B C 1
ATOM 6081 O O . LEU B 1 88 ? 61.44305 25.43808 57.09174 1.000 155.75006 88 LEU B O 1
ATOM 6097 N N . ALA B 1 89 ? 60.09366 23.80758 57.89007 1.000 163.23270 89 ALA B N 1
ATOM 6098 C CA . ALA B 1 89 ? 60.18904 24.21684 59.28504 1.000 147.72156 89 ALA B CA 1
ATOM 6099 C C . ALA B 1 89 ? 61.00067 23.24712 60.13194 1.000 151.26371 89 ALA B C 1
ATOM 6100 O O . ALA B 1 89 ? 60.82572 22.02861 60.02706 1.000 146.73055 89 ALA B O 1
ATOM 6107 N N . ASN B 1 90 ? 61.89831 23.80109 60.95562 1.000 153.44080 90 ASN B N 1
ATOM 6108 C CA . ASN B 1 90 ? 62.57248 23.06397 62.02156 1.000 153.74170 90 ASN B CA 1
ATOM 6109 C C . ASN B 1 90 ? 61.76502 23.23721 63.30909 1.000 148.83246 90 ASN B C 1
ATOM 6110 O O . ASN B 1 90 ? 61.44990 24.36869 63.69493 1.000 158.49639 90 ASN B O 1
ATOM 6121 N N . VAL B 1 91 ? 61.38843 22.12236 63.94421 1.000 160.81707 91 VAL B N 1
ATOM 6122 C CA . VAL B 1 91 ? 60.53930 22.15832 65.12633 1.000 144.88847 91 VAL B CA 1
ATOM 6123 C C . VAL B 1 91 ? 61.20479 21.40777 66.27034 1.000 165.38405 91 VAL B C 1
ATOM 6124 O O . VAL B 1 91 ? 62.08999 20.57403 66.07065 1.000 166.37127 91 VAL B O 1
ATOM 6137 N N . ASN B 1 92 ? 60.78053 21.74669 67.48943 1.000 149.75223 92 ASN B N 1
ATOM 6138 C CA . ASN B 1 92 ? 61.02369 20.91596 68.66247 1.000 160.43317 92 ASN B CA 1
ATOM 6139 C C . ASN B 1 92 ? 59.75790 20.10760 68.93781 1.000 148.42119 92 ASN B C 1
ATOM 6140 O O . ASN B 1 92 ? 58.66926 20.67984 69.06455 1.000 150.15504 92 ASN B O 1
ATOM 6151 N N . HIS B 1 93 ? 59.89944 18.78635 69.00068 1.000 152.37436 93 HIS B N 1
ATOM 6152 C CA . HIS B 1 93 ? 58.75131 17.91725 69.22916 1.000 149.65230 93 HIS B CA 1
ATOM 6153 C C . HIS B 1 93 ? 58.27092 17.96263 70.68243 1.000 147.37251 93 HIS B C 1
ATOM 6154 O O . HIS B 1 93 ? 57.05771 17.89848 70.93368 1.000 146.31213 93 HIS B O 1
ATOM 6168 N N . LEU B 1 94 ? 59.19114 18.10932 71.64585 1.000 147.10823 94 LEU B N 1
ATOM 6169 C CA . LEU B 1 94 ? 58.81992 18.07753 73.05920 1.000 157.54754 94 LEU B CA 1
ATOM 6170 C C . LEU B 1 94 ? 57.92152 19.24711 73.41757 1.000 141.20741 94 LEU B C 1
ATOM 6171 O O . LEU B 1 94 ? 56.89144 19.08091 74.08165 1.000 137.78184 94 LEU B O 1
ATOM 6187 N N . LYS B 1 95 ? 58.31553 20.44110 73.00642 1.000 141.09917 95 LYS B N 1
ATOM 6188 C CA . LYS B 1 95 ? 57.56982 21.65415 73.28530 1.000 146.57953 95 LYS B CA 1
ATOM 6189 C C . LYS B 1 95 ? 56.46040 21.91143 72.27444 1.000 140.57538 95 LYS B C 1
ATOM 6190 O O . LYS B 1 95 ? 55.49810 22.62168 72.59401 1.000 145.65920 95 LYS B O 1
ATOM 6209 N N . ARG B 1 96 ? 56.54762 21.31839 71.08527 1.000 144.11778 96 ARG B N 1
ATOM 6210 C CA . ARG B 1 96 ? 55.61530 21.56402 69.99188 1.000 140.72997 96 ARG B CA 1
ATOM 6211 C C . ARG B 1 96 ? 55.64125 23.02666 69.54243 1.000 149.03505 96 ARG B C 1
ATOM 6212 O O . ARG B 1 96 ? 54.61564 23.70821 69.53712 1.000 154.46666 96 ARG B O 1
ATOM 6233 N N . LYS B 1 97 ? 56.82742 23.51212 69.16096 1.000 155.75786 97 LYS B N 1
ATOM 6234 C CA . LYS B 1 97 ? 56.89408 24.83442 68.55305 1.000 145.92684 97 LYS B CA 1
ATOM 6235 C C . LYS B 1 97 ? 57.95416 24.85312 67.45599 1.000 151.22501 97 LYS B C 1
ATOM 6236 O O . LYS B 1 97 ? 58.89592 24.05194 67.44716 1.000 147.48825 97 LYS B O 1
ATOM 6255 N N . VAL B 1 98 ? 57.79025 25.81357 66.54462 1.000 158.15266 98 VAL B N 1
ATOM 6256 C CA . VAL B 1 98 ? 58.68818 26.00584 65.41330 1.000 157.89480 98 VAL B CA 1
ATOM 6257 C C . VAL B 1 98 ? 59.84809 26.88345 65.85337 1.000 161.37528 98 VAL B C 1
ATOM 6258 O O . VAL B 1 98 ? 59.67399 27.85134 66.60934 1.000 153.60805 98 VAL B O 1
ATOM 6271 N N . ILE B 1 99 ? 61.04587 26.49476 65.42160 1.000 168.70293 99 ILE B N 1
ATOM 6272 C CA . ILE B 1 99 ? 62.27693 27.17983 65.79082 1.000 169.47267 99 ILE B CA 1
ATOM 6273 C C . ILE B 1 99 ? 63.04381 27.75526 64.60482 1.000 173.47317 99 ILE B C 1
ATOM 6274 O O . ILE B 1 99 ? 63.95433 28.56550 64.82567 1.000 182.27514 99 ILE B O 1
ATOM 6290 N N . ASP B 1 100 ? 62.70063 27.42779 63.35764 1.000 174.14319 100 ASP B N 1
ATOM 6291 C CA . ASP B 1 100 ? 63.35606 28.05875 62.20761 1.000 175.16986 100 ASP B CA 1
ATOM 6292 C C . ASP B 1 100 ? 62.58825 27.71365 60.93861 1.000 166.71837 100 ASP B C 1
ATOM 6293 O O . ASP B 1 100 ? 61.88594 26.70061 60.87338 1.000 151.94604 100 ASP B O 1
ATOM 6302 N N . THR B 1 101 ? 62.73985 28.57466 59.92421 1.000 178.68620 101 THR B N 1
ATOM 6303 C CA . THR B 1 101 ? 62.14068 28.35692 58.61514 1.000 167.56433 101 THR B CA 1
ATOM 6304 C C . THR B 1 101 ? 63.07484 28.80930 57.49903 1.000 179.85642 101 THR B C 1
ATOM 6305 O O . THR B 1 101 ? 63.70713 29.86909 57.58156 1.000 167.51003 101 THR B O 1
ATOM 6316 N N . THR B 1 102 ? 63.15551 27.98310 56.45818 1.000 174.58665 102 THR B N 1
ATOM 6317 C CA . THR B 1 102 ? 63.96709 28.21611 55.26942 1.000 166.60256 102 THR B CA 1
ATOM 6318 C C . THR B 1 102 ? 63.21172 27.69877 54.04251 1.000 172.64393 102 THR B C 1
ATOM 6319 O O . THR B 1 102 ? 62.90510 26.50240 53.96996 1.000 166.95425 102 THR B O 1
ATOM 6330 N N . PRO B 1 103 ? 62.85338 28.55898 53.06736 1.000 178.08215 103 PRO B N 1
ATOM 6331 C CA . PRO B 1 103 ? 62.08098 28.10610 51.89625 1.000 178.74639 103 PRO B CA 1
ATOM 6332 C C . PRO B 1 103 ? 62.86948 27.22940 50.92013 1.000 172.12338 103 PRO B C 1
ATOM 6333 O O . PRO B 1 103 ? 62.34315 26.83124 49.87651 1.000 180.30069 103 PRO B O 1
ATOM 6344 N N . HIS B 1 109 ? 56.83419 18.24684 41.41532 1.000 178.74137 109 HIS B N 1
ATOM 6345 C CA . HIS B 1 109 ? 57.35175 19.52006 40.93481 1.000 171.59274 109 HIS B CA 1
ATOM 6346 C C . HIS B 1 109 ? 57.05653 19.81746 39.44524 1.000 194.86498 109 HIS B C 1
ATOM 6347 O O . HIS B 1 109 ? 57.84238 20.50549 38.77342 1.000 181.09683 109 HIS B O 1
ATOM 6360 N N . PRO B 1 110 ? 55.97219 19.25378 38.90243 1.000 182.34226 110 PRO B N 1
ATOM 6361 C CA . PRO B 1 110 ? 55.42233 19.80688 37.65775 1.000 170.58280 110 PRO B CA 1
ATOM 6362 C C . PRO B 1 110 ? 54.71267 21.12647 37.93200 1.000 187.05933 110 PRO B C 1
ATOM 6363 O O . PRO B 1 110 ? 54.03541 21.28835 38.95244 1.000 153.49738 110 PRO B O 1
ATOM 6374 N N . ASP B 1 111 ? 54.84852 22.07134 37.00023 1.000 169.02136 111 ASP B N 1
ATOM 6375 C CA . ASP B 1 111 ? 54.17440 23.35982 37.17661 1.000 172.45673 111 ASP B CA 1
ATOM 6376 C C . ASP B 1 111 ? 52.66120 23.18890 37.25144 1.000 166.48539 111 ASP B C 1
ATOM 6377 O O . ASP B 1 111 ? 52.00082 23.88505 38.03827 1.000 151.48939 111 ASP B O 1
ATOM 6386 N N . ILE B 1 112 ? 52.10713 22.22237 36.51732 1.000 171.58154 112 ILE B N 1
ATOM 6387 C CA . ILE B 1 112 ? 50.65596 22.06615 36.40853 1.000 185.13926 112 ILE B CA 1
ATOM 6388 C C . ILE B 1 112 ? 50.06568 21.42513 37.67935 1.000 158.89135 112 ILE B C 1
ATOM 6389 O O . ILE B 1 112 ? 48.97525 21.79518 38.13000 1.000 144.94108 112 ILE B O 1
ATOM 6405 N N . LEU B 1 113 ? 50.76206 20.43348 38.24013 1.000 160.18204 113 LEU B N 1
ATOM 6406 C CA . LEU B 1 113 ? 50.33851 19.79759 39.47996 1.000 154.10669 113 LEU B CA 1
ATOM 6407 C C . LEU B 1 113 ? 50.06325 20.81933 40.57397 1.000 153.82586 113 LEU B C 1
ATOM 6408 O O . LEU B 1 113 ? 49.09914 20.68189 41.32842 1.000 138.60178 113 LEU B O 1
ATOM 6424 N N . GLU B 1 114 ? 50.93008 21.83201 40.68494 1.000 151.93244 114 GLU B N 1
ATOM 6425 C CA . GLU B 1 114 ? 50.80911 22.81977 41.74761 1.000 147.64020 114 GLU B CA 1
ATOM 6426 C C . GLU B 1 114 ? 49.45821 23.52156 41.72047 1.000 157.94628 114 GLU B C 1
ATOM 6427 O O . GLU B 1 114 ? 48.85659 23.74639 42.78316 1.000 154.80401 114 GLU B O 1
ATOM 6439 N N . LYS B 1 115 ? 48.93419 23.83904 40.53834 1.000 144.90855 115 LYS B N 1
ATOM 6440 C CA . LYS B 1 115 ? 47.62865 24.49542 40.50686 1.000 152.06305 115 LYS B CA 1
ATOM 6441 C C . LYS B 1 115 ? 46.45985 23.53293 40.71056 1.000 148.30529 115 LYS B C 1
ATOM 6442 O O . LYS B 1 115 ? 45.37409 23.98833 41.08736 1.000 141.23376 115 LYS B O 1
ATOM 6461 N N . TYR B 1 116 ? 46.58883 22.25213 40.34622 1.000 144.66164 116 TYR B N 1
ATOM 6462 C CA . TYR B 1 116 ? 45.64320 21.27210 40.87622 1.000 156.96854 116 TYR B CA 1
ATOM 6463 C C . TYR B 1 116 ? 45.77704 21.16045 42.39458 1.000 163.95159 116 TYR B C 1
ATOM 6464 O O . TYR B 1 116 ? 44.78017 21.01740 43.11488 1.000 145.82079 116 TYR B O 1
ATOM 6482 N N . ARG B 1 117 ? 47.01115 21.16979 42.89127 1.000 143.53679 117 ARG B N 1
ATOM 6483 C CA . ARG B 1 117 ? 47.21712 21.13490 44.33168 1.000 142.30950 117 ARG B CA 1
ATOM 6484 C C . ARG B 1 117 ? 46.55463 22.34735 44.97368 1.000 153.60560 117 ARG B C 1
ATOM 6485 O O . ARG B 1 117 ? 45.84437 22.22101 45.97492 1.000 151.93859 117 ARG B O 1
ATOM 6506 N N . VAL B 1 118 ? 46.73849 23.52691 44.37103 1.000 145.69379 118 VAL B N 1
ATOM 6507 C CA . VAL B 1 118 ? 46.18302 24.76035 44.92439 1.000 153.53344 118 VAL B CA 1
ATOM 6508 C C . VAL B 1 118 ? 44.66396 24.71204 44.94491 1.000 144.75742 118 VAL B C 1
ATOM 6509 O O . VAL B 1 118 ? 44.03646 24.96636 45.97167 1.000 149.12977 118 VAL B O 1
ATOM 6522 N N . ALA B 1 119 ? 44.04701 24.37857 43.80991 1.000 149.23758 119 ALA B N 1
ATOM 6523 C CA . ALA B 1 119 ? 42.58700 24.41938 43.73389 1.000 158.48908 119 ALA B CA 1
ATOM 6524 C C . ALA B 1 119 ? 41.96633 23.51133 44.78853 1.000 144.82517 119 ALA B C 1
ATOM 6525 O O . ALA B 1 119 ? 40.96356 23.87132 45.42039 1.000 150.99214 119 ALA B O 1
ATOM 6532 N N . CYS B 1 120 ? 42.52924 22.31551 44.98196 1.000 143.95934 120 CYS B N 1
ATOM 6533 C CA . CYS B 1 120 ? 42.05372 21.46666 46.07149 1.000 141.12907 120 CYS B CA 1
ATOM 6534 C C . CYS B 1 120 ? 42.24043 22.14790 47.40614 1.000 135.13321 120 CYS B C 1
ATOM 6535 O O . CYS B 1 120 ? 41.40145 21.99477 48.29960 1.000 126.89261 120 CYS B O 1
ATOM 6543 N N . ASN B 1 121 ? 43.30820 22.92457 47.53731 1.000 124.75889 121 ASN B N 1
ATOM 6544 C CA . ASN B 1 121 ? 43.61159 23.58558 48.79439 1.000 197.68505 121 ASN B CA 1
ATOM 6545 C C . ASN B 1 121 ? 42.55757 24.63754 49.11560 1.000 185.58840 121 ASN B C 1
ATOM 6546 O O . ASN B 1 121 ? 42.03470 24.69643 50.24707 1.000 184.19646 121 ASN B O 1
ATOM 6557 N N . ASN B 1 122 ? 42.22810 25.47066 48.12508 1.000 137.54733 122 ASN B N 1
ATOM 6558 C CA . ASN B 1 122 ? 41.30108 26.57976 48.33430 1.000 151.45175 122 ASN B CA 1
ATOM 6559 C C . ASN B 1 122 ? 39.88050 26.11195 48.66108 1.000 158.70649 122 ASN B C 1
ATOM 6560 O O . ASN B 1 122 ? 39.24041 26.67882 49.55512 1.000 130.41734 122 ASN B O 1
ATOM 6571 N N . LYS B 1 123 ? 39.35427 25.11031 47.93453 1.000 132.21858 123 LYS B N 1
ATOM 6572 C CA . LYS B 1 123 ? 38.03101 24.56467 48.26888 1.000 162.12396 123 LYS B CA 1
ATOM 6573 C C . LYS B 1 123 ? 38.08035 23.73889 49.55782 1.000 138.41709 123 LYS B C 1
ATOM 6574 O O . LYS B 1 123 ? 37.04516 23.52244 50.19398 1.000 131.65360 123 LYS B O 1
ATOM 6593 N N . LEU B 1 124 ? 39.25188 23.18696 49.89815 1.000 136.44778 124 LEU B N 1
ATOM 6594 C CA . LEU B 1 124 ? 39.42554 22.52877 51.18230 1.000 147.78492 124 LEU B CA 1
ATOM 6595 C C . LEU B 1 124 ? 39.25205 23.51586 52.32471 1.000 135.18368 124 LEU B C 1
ATOM 6596 O O . LEU B 1 124 ? 38.51132 23.25790 53.28301 1.000 152.28398 124 LEU B O 1
ATOM 6612 N N . LYS B 1 125 ? 39.92395 24.66376 52.23405 1.000 132.26659 125 LYS B N 1
ATOM 6613 C CA . LYS B 1 125 ? 39.81227 25.67311 53.28184 1.000 136.52285 125 LYS B CA 1
ATOM 6614 C C . LYS B 1 125 ? 38.39148 26.21819 53.38026 1.000 140.84148 125 LYS B C 1
ATOM 6615 O O . LYS B 1 125 ? 37.88013 26.43411 54.48284 1.000 148.93891 125 LYS B O 1
ATOM 6634 N N . GLU B 1 126 ? 37.72758 26.41766 52.23837 1.000 151.41801 126 GLU B N 1
ATOM 6635 C CA . GLU B 1 126 ? 36.35432 26.92539 52.22931 1.000 161.74345 126 GLU B CA 1
ATOM 6636 C C . GLU B 1 126 ? 35.41099 25.95764 52.93590 1.000 147.50941 126 GLU B C 1
ATOM 6637 O O . GLU B 1 126 ? 34.50821 26.38023 53.66596 1.000 150.77552 126 GLU B O 1
ATOM 6649 N N . TYR B 1 127 ? 35.59396 24.65544 52.71140 1.000 137.34399 127 TYR B N 1
ATOM 6650 C CA . TYR B 1 127 ? 34.76730 23.64718 53.36873 1.000 138.74158 127 TYR B CA 1
ATOM 6651 C C . TYR B 1 127 ? 35.00276 23.63644 54.87064 1.000 143.83143 127 TYR B C 1
ATOM 6652 O O . TYR B 1 127 ? 34.05701 23.71624 55.66025 1.000 144.17404 127 TYR B O 1
ATOM 6670 N N . VAL B 1 128 ? 36.26490 23.55512 55.28533 1.000 139.10038 128 VAL B N 1
ATOM 6671 C CA . VAL B 1 128 ? 36.54607 23.56365 56.71151 1.000 132.86773 128 VAL B CA 1
ATOM 6672 C C . VAL B 1 128 ? 36.07346 24.87196 57.32620 1.000 180.49164 128 VAL B C 1
ATOM 6673 O O . VAL B 1 128 ? 35.49595 24.88181 58.41745 1.000 160.99338 128 VAL B O 1
ATOM 6686 N N . ASP B 1 129 ? 36.27663 25.99228 56.62852 1.000 141.11819 129 ASP B N 1
ATOM 6687 C CA . ASP B 1 129 ? 35.92503 27.28512 57.21244 1.000 165.26753 129 ASP B CA 1
ATOM 6688 C C . ASP B 1 129 ? 34.43390 27.39084 57.53090 1.000 170.74068 129 ASP B C 1
ATOM 6689 O O . ASP B 1 129 ? 34.05668 27.91612 58.58898 1.000 171.07103 129 ASP B O 1
ATOM 6698 N N . ILE B 1 130 ? 33.57290 26.90719 56.64291 1.000 166.68884 130 ILE B N 1
ATOM 6699 C CA . ILE B 1 130 ? 32.14278 27.06188 56.86522 1.000 153.29127 130 ILE B CA 1
ATOM 6700 C C . ILE B 1 130 ? 31.64159 26.08084 57.91326 1.000 177.42068 130 ILE B C 1
ATOM 6701 O O . ILE B 1 130 ? 30.80479 26.42847 58.75516 1.000 156.33460 130 ILE B O 1
ATOM 6717 N N . TYR B 1 131 ? 32.14959 24.85045 57.88766 1.000 150.49512 131 TYR B N 1
ATOM 6718 C CA . TYR B 1 131 ? 31.54907 23.74282 58.62225 1.000 150.90039 131 TYR B CA 1
ATOM 6719 C C . TYR B 1 131 ? 32.33697 23.27300 59.82915 1.000 135.79932 131 TYR B C 1
ATOM 6720 O O . TYR B 1 131 ? 31.75000 22.67168 60.72995 1.000 142.81449 131 TYR B O 1
ATOM 6738 N N . TYR B 1 132 ? 33.64370 23.48305 59.86556 1.000 138.28273 132 TYR B N 1
ATOM 6739 C CA . TYR B 1 132 ? 34.35277 23.21892 61.10809 1.000 126.51452 132 TYR B CA 1
ATOM 6740 C C . TYR B 1 132 ? 34.27996 24.43808 62.03080 1.000 163.23542 132 TYR B C 1
ATOM 6741 O O . TYR B 1 132 ? 33.97925 24.29884 63.21684 1.000 121.46437 132 TYR B O 1
ATOM 6759 N N . LYS B 1 133 ? 34.52405 25.63453 61.49221 1.000 146.06778 133 LYS B N 1
ATOM 6760 C CA . LYS B 1 133 ? 34.20967 26.88518 62.18894 1.000 136.16763 133 LYS B CA 1
ATOM 6761 C C . LYS B 1 133 ? 32.79528 27.34937 61.82330 1.000 156.13808 133 LYS B C 1
ATOM 6762 O O . LYS B 1 133 ? 32.21733 28.22786 62.46508 1.000 136.10770 133 LYS B O 1
ATOM 6781 N N . VAL B 1 156 ? 40.09322 25.60022 70.29264 1.000 144.63756 156 VAL B N 1
ATOM 6782 C CA . VAL B 1 156 ? 39.99062 24.63405 69.19606 1.000 140.61748 156 VAL B CA 1
ATOM 6783 C C . VAL B 1 156 ? 41.07768 24.87501 68.11289 1.000 139.26037 156 VAL B C 1
ATOM 6784 O O . VAL B 1 156 ? 41.30754 25.99786 67.65354 1.000 132.41408 156 VAL B O 1
ATOM 6797 N N . LYS B 1 157 ? 41.74627 23.79308 67.71255 1.000 157.65516 157 LYS B N 1
ATOM 6798 C CA . LYS B 1 157 ? 42.79727 23.82154 66.70239 1.000 140.65867 157 LYS B CA 1
ATOM 6799 C C . LYS B 1 157 ? 42.27882 23.14115 65.44187 1.000 120.75132 157 LYS B C 1
ATOM 6800 O O . LYS B 1 157 ? 41.74392 22.02899 65.50304 1.000 107.09785 157 LYS B O 1
ATOM 6819 N N . CYS B 1 158 ? 42.42637 23.81690 64.30640 1.000 117.51988 158 CYS B N 1
ATOM 6820 C CA . CYS B 1 158 ? 41.90219 23.32220 63.03969 1.000 114.28968 158 CYS B CA 1
ATOM 6821 C C . CYS B 1 158 ? 42.89052 23.65951 61.93391 1.000 155.50201 158 CYS B C 1
ATOM 6822 O O . CYS B 1 158 ? 43.09543 24.83599 61.62341 1.000 124.56148 158 CYS B O 1
ATOM 6830 N N . ALA B 1 159 ? 43.48690 22.63393 61.33636 1.000 116.51196 159 ALA B N 1
ATOM 6831 C CA . ALA B 1 159 ? 44.40545 22.81820 60.23174 1.000 126.05986 159 ALA B CA 1
ATOM 6832 C C . ALA B 1 159 ? 43.87025 22.14452 58.97453 1.000 137.00436 159 ALA B C 1
ATOM 6833 O O . ALA B 1 159 ? 43.20422 21.10403 59.03509 1.000 115.80448 159 ALA B O 1
ATOM 6840 N N . SER B 1 160 ? 44.18758 22.73585 57.83204 1.000 104.41896 160 SER B N 1
ATOM 6841 C CA . SER B 1 160 ? 43.87910 22.10513 56.56328 1.000 123.04963 160 SER B CA 1
ATOM 6842 C C . SER B 1 160 ? 44.98480 22.44492 55.57210 1.000 149.49062 160 SER B C 1
ATOM 6843 O O . SER B 1 160 ? 45.51841 23.55944 55.55118 1.000 131.69361 160 SER B O 1
ATOM 6851 N N . SER B 1 161 ? 45.31589 21.47255 54.73195 1.000 161.09759 161 SER B N 1
ATOM 6852 C CA . SER B 1 161 ? 46.46432 21.59084 53.85193 1.000 131.91112 161 SER B CA 1
ATOM 6853 C C . SER B 1 161 ? 46.32216 20.53896 52.75881 1.000 140.36154 161 SER B C 1
ATOM 6854 O O . SER B 1 161 ? 45.65869 19.51757 52.95013 1.000 118.54687 161 SER B O 1
ATOM 6862 N N . VAL B 1 162 ? 46.93772 20.81652 51.59024 1.000 148.44712 162 VAL B N 1
ATOM 6863 C CA . VAL B 1 162 ? 47.02942 19.86152 50.48852 1.000 144.85351 162 VAL B CA 1
ATOM 6864 C C . VAL B 1 162 ? 48.50033 19.71353 50.10894 1.000 157.25374 162 VAL B C 1
ATOM 6865 O O . VAL B 1 162 ? 49.20318 20.71325 49.91965 1.000 149.22912 162 VAL B O 1
ATOM 6878 N N . TYR B 1 163 ? 48.96181 18.46823 49.99607 1.000 152.28181 163 TYR B N 1
ATOM 6879 C CA . TYR B 1 163 ? 50.34852 18.14055 49.69382 1.000 146.43838 163 TYR B CA 1
ATOM 6880 C C . TYR B 1 163 ? 50.39928 17.39103 48.37064 1.000 161.19352 163 TYR B C 1
ATOM 6881 O O . TYR B 1 163 ? 49.54531 16.54238 48.10417 1.000 159.79357 163 TYR B O 1
ATOM 6899 N N . ALA B 1 164 ? 51.41057 17.67947 47.55006 1.000 142.81204 164 ALA B N 1
ATOM 6900 C CA . ALA B 1 164 ? 51.50403 17.10014 46.21447 1.000 168.28278 164 ALA B CA 1
ATOM 6901 C C . ALA B 1 164 ? 52.83826 16.38362 46.03171 1.000 151.52263 164 ALA B C 1
ATOM 6902 O O . ALA B 1 164 ? 53.88593 16.87992 46.44362 1.000 163.01299 164 ALA B O 1
ATOM 6909 N N . SER B 1 165 ? 52.78966 15.22504 45.38696 1.000 155.27467 165 SER B N 1
ATOM 6910 C CA . SER B 1 165 ? 53.98335 14.43496 45.14615 1.000 148.09497 165 SER B CA 1
ATOM 6911 C C . SER B 1 165 ? 53.96433 13.83312 43.72856 1.000 167.29615 165 SER B C 1
ATOM 6912 O O . SER B 1 165 ? 53.33886 14.37981 42.80985 1.000 141.78392 165 SER B O 1
ATOM 6920 N N . LYS B 1 170 ? 53.21671 7.58354 39.79987 1.000 195.29821 170 LYS B N 1
ATOM 6921 C CA . LYS B 1 170 ? 54.37184 8.03836 40.58419 1.000 197.73550 170 LYS B CA 1
ATOM 6922 C C . LYS B 1 170 ? 54.07465 9.41873 41.22792 1.000 189.48036 170 LYS B C 1
ATOM 6923 O O . LYS B 1 170 ? 55.01465 10.14441 41.56798 1.000 182.21788 170 LYS B O 1
ATOM 6941 N N . TYR B 1 171 ? 52.77904 9.78007 41.38249 1.000 236.40795 171 TYR B N 1
ATOM 6942 C CA . TYR B 1 171 ? 52.49620 11.21267 41.34413 1.000 216.25098 171 TYR B CA 1
ATOM 6943 C C . TYR B 1 171 ? 51.27219 11.87864 42.00063 1.000 203.79460 171 TYR B C 1
ATOM 6944 O O . TYR B 1 171 ? 50.78766 12.89357 41.47270 1.000 204.49603 171 TYR B O 1
ATOM 6962 N N . ASN B 1 172 ? 50.82405 11.44456 43.17919 1.000 178.44002 172 ASN B N 1
ATOM 6963 C CA . ASN B 1 172 ? 49.50080 11.85117 43.65614 1.000 195.78207 172 ASN B CA 1
ATOM 6964 C C . ASN B 1 172 ? 49.43245 13.09687 44.55947 1.000 166.44616 172 ASN B C 1
ATOM 6965 O O . ASN B 1 172 ? 50.43954 13.67200 44.96787 1.000 157.64108 172 ASN B O 1
ATOM 6975 N N . LEU B 1 173 ? 48.18197 13.48336 44.87908 1.000 159.01364 173 LEU B N 1
ATOM 6976 C CA . LEU B 1 173 ? 47.84619 14.61726 45.73684 1.000 187.04717 173 LEU B CA 1
ATOM 6977 C C . LEU B 1 173 ? 47.20259 14.14700 47.04818 1.000 157.75292 173 LEU B C 1
ATOM 6978 O O . LEU B 1 173 ? 46.42646 13.18246 47.05315 1.000 167.21916 173 LEU B O 1
ATOM 6994 N N . PHE B 1 174 ? 47.52628 14.84439 48.15387 1.000 150.45989 174 PHE B N 1
ATOM 6995 C CA . PHE B 1 174 ? 47.06256 14.49579 49.49109 1.000 154.41484 174 PHE B CA 1
ATOM 6996 C C . PHE B 1 174 ? 46.34954 15.65829 50.16759 1.000 133.61985 174 PHE B C 1
ATOM 6997 O O . PHE B 1 174 ? 46.94677 16.71573 50.39152 1.000 171.84048 174 PHE B O 1
ATOM 7014 N N . LEU B 1 175 ? 45.09109 15.44161 50.54235 1.000 135.98683 175 LEU B N 1
ATOM 7015 C CA . LEU B 1 175 ? 44.26342 16.45428 51.18336 1.000 150.55622 175 LEU B CA 1
ATOM 7016 C C . LEU B 1 175 ? 44.05876 16.07977 52.64482 1.000 129.55386 175 LEU B C 1
ATOM 7017 O O . LEU B 1 175 ? 43.89349 14.89859 52.97773 1.000 132.38711 175 LEU B O 1
ATOM 7033 N N . LEU B 1 176 ? 44.09595 17.07593 53.52019 1.000 117.05018 176 LEU B N 1
ATOM 7034 C CA . LEU B 1 176 ? 44.14406 16.75128 54.93640 1.000 116.31576 176 LEU B CA 1
ATOM 7035 C C . LEU B 1 176 ? 43.46984 17.80396 55.80002 1.000 118.48382 176 LEU B C 1
ATOM 7036 O O . LEU B 1 176 ? 43.81360 18.99057 55.74207 1.000 110.86627 176 LEU B O 1
ATOM 7052 N N . ILE B 1 177 ? 42.53152 17.34462 56.63347 1.000 124.27045 177 ILE B N 1
ATOM 7053 C CA . ILE B 1 177 ? 41.86252 18.18431 57.63281 1.000 127.40471 177 ILE B CA 1
ATOM 7054 C C . ILE B 1 177 ? 42.15137 17.58762 59.00470 1.000 124.46732 177 ILE B C 1
ATOM 7055 O O . ILE B 1 177 ? 42.02812 16.36761 59.19475 1.000 107.30661 177 ILE B O 1
ATOM 7071 N N . CYS B 1 178 ? 42.53624 18.44707 59.94343 1.000 115.14515 178 CYS B N 1
ATOM 7072 C CA . CYS B 1 178 ? 42.86029 18.07231 61.31001 1.000 113.85437 178 CYS B CA 1
ATOM 7073 C C . CYS B 1 178 ? 42.09543 19.01719 62.21752 1.000 113.66542 178 CYS B C 1
ATOM 7074 O O . CYS B 1 178 ? 42.04561 20.22932 61.96213 1.000 104.90561 178 CYS B O 1
ATOM 7082 N N . CYS B 1 179 ? 41.49016 18.46528 63.25759 1.000 111.31614 179 CYS B N 1
ATOM 7083 C CA . CYS B 1 179 ? 40.72790 19.29734 64.17965 1.000 108.48725 179 CYS B CA 1
ATOM 7084 C C . CYS B 1 179 ? 40.78895 18.69426 65.56517 1.000 100.19492 179 CYS B C 1
ATOM 7085 O O . CYS B 1 179 ? 40.39961 17.53675 65.74774 1.000 93.74740 179 CYS B O 1
ATOM 7093 N N . ASP B 1 180 ? 41.25329 19.49865 66.51479 1.000 105.41482 180 ASP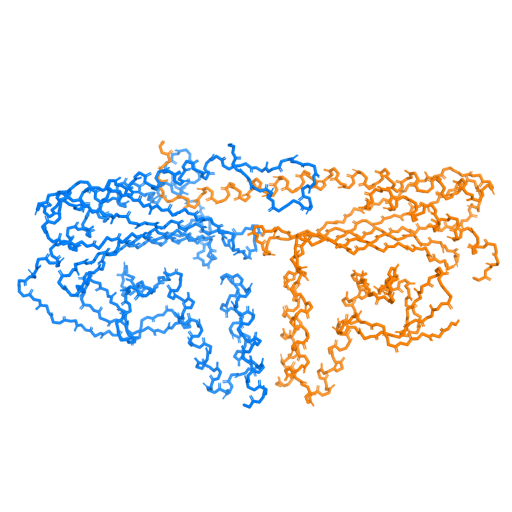 B N 1
ATOM 7094 C CA . ASP B 1 180 ? 41.37074 19.12980 67.91651 1.000 108.87308 180 ASP B CA 1
ATOM 7095 C C . ASP B 1 180 ? 40.44221 20.02163 68.71515 1.000 109.86220 180 ASP B C 1
ATOM 7096 O O . ASP B 1 180 ? 40.54770 21.24879 68.64308 1.000 119.41091 180 ASP B O 1
ATOM 7105 N N . ARG B 1 181 ? 39.53654 19.40992 69.47046 1.000 106.67963 181 ARG B N 1
ATOM 7106 C CA . ARG B 1 181 ? 38.58907 20.15668 70.27837 1.000 114.10144 181 ARG B CA 1
ATOM 7107 C C . ARG B 1 181 ? 38.85843 19.88095 71.73389 1.000 87.71905 181 ARG B C 1
ATOM 7108 O O . ARG B 1 181 ? 39.15818 18.75238 72.13610 1.000 82.94644 181 ARG B O 1
ATOM 7129 N N . TYR B 1 182 ? 38.75074 20.92333 72.50260 1.000 91.34893 182 TYR B N 1
ATOM 7130 C CA . TYR B 1 182 ? 38.91458 20.84943 73.93881 1.000 93.00383 182 TYR B CA 1
ATOM 7131 C C . TYR B 1 182 ? 37.60836 21.32170 74.55181 1.000 94.06426 182 TYR B C 1
ATOM 7132 O O . TYR B 1 182 ? 36.95618 22.24039 74.03981 1.000 92.75312 182 TYR B O 1
ATOM 7150 N N . TYR B 1 183 ? 37.18924 20.62195 75.60315 1.000 88.10953 183 TYR B N 1
ATOM 7151 C CA . TYR B 1 183 ? 36.02532 21.06113 76.35494 1.000 102.67935 183 TYR B CA 1
ATOM 7152 C C . TYR B 1 183 ? 36.28188 22.45684 76.92123 1.000 97.40207 183 TYR B C 1
ATOM 7153 O O . TYR B 1 183 ? 35.45590 23.36633 76.77776 1.000 116.64051 183 TYR B O 1
ATOM 7171 N N . LEU B 1 184 ? 37.45683 22.65297 77.49668 1.000 93.78603 184 LEU B N 1
ATOM 7172 C CA . LEU B 1 184 ? 37.87293 23.89280 78.12823 1.000 113.21844 184 LEU B CA 1
ATOM 7173 C C . LEU B 1 184 ? 39.34018 23.69355 78.47976 1.000 119.73160 184 LEU B C 1
ATOM 7174 O O . LEU B 1 184 ? 39.79986 22.55730 78.66665 1.000 116.95157 184 LEU B O 1
ATOM 7190 N N . LYS B 1 185 ? 40.05780 24.80733 78.60357 1.000 119.93754 185 LYS B N 1
ATOM 7191 C CA . LYS B 1 185 ? 41.46035 24.77589 79.00092 1.000 124.24180 185 LYS B CA 1
ATOM 7192 C C . LYS B 1 185 ? 42.18544 23.72549 78.16400 1.000 105.51612 185 LYS B C 1
ATOM 7193 O O . LYS B 1 185 ? 42.33726 23.89617 76.95069 1.000 107.01395 185 LYS B O 1
ATOM 7212 N N . ASN B 1 186 ? 42.58048 22.61635 78.78803 1.000 94.55327 186 ASN B N 1
ATOM 7213 C CA . ASN B 1 186 ? 43.36123 21.58720 78.11204 1.000 107.26546 186 ASN B CA 1
ATOM 7214 C C . ASN B 1 186 ? 42.68254 20.22538 78.18126 1.000 102.30776 186 ASN B C 1
ATOM 7215 O O . ASN B 1 186 ? 43.34700 19.19134 78.09945 1.000 110.41831 186 ASN B O 1
ATOM 7226 N N . PHE B 1 187 ? 41.38907 20.19615 78.42395 1.000 100.89015 187 PHE B N 1
ATOM 7227 C CA . PHE B 1 187 ? 40.68092 18.93833 78.52551 1.000 96.88790 187 PHE B CA 1
ATOM 7228 C C . PHE B 1 187 ? 40.24111 18.51910 77.14514 1.000 84.26765 187 PHE B C 1
ATOM 7229 O O . PHE B 1 187 ? 39.42089 19.18827 76.51977 1.000 85.30926 187 PHE B O 1
ATOM 7246 N N . HIS B 1 188 ? 40.79477 17.41162 76.68546 1.000 93.47163 188 HIS B N 1
ATOM 7247 C CA . HIS B 1 188 ? 40.57846 16.95624 75.32306 1.000 93.88292 188 HIS B CA 1
ATOM 7248 C C . HIS B 1 188 ? 39.16271 16.43246 75.13995 1.000 88.72181 188 HIS B C 1
ATOM 7249 O O . HIS B 1 188 ? 38.74396 15.55726 75.88958 1.000 75.62517 188 HIS B O 1
ATOM 7263 N N . ALA B 1 189 ? 38.42661 16.96665 74.14769 1.000 86.17370 189 ALA B N 1
ATOM 7264 C CA . ALA B 1 189 ? 37.14836 16.39018 73.74225 1.000 85.96433 189 ALA B CA 1
ATOM 7265 C C . ALA B 1 189 ? 37.30749 15.45804 72.54547 1.000 77.38143 189 ALA B C 1
ATOM 7266 O O . ALA B 1 189 ? 36.88526 14.30166 72.60052 1.000 74.36915 189 ALA B O 1
ATOM 7273 N N . SER B 1 190 ? 37.96457 15.91514 71.47514 1.000 90.37869 190 SER B N 1
ATOM 7274 C CA . SER B 1 190 ? 38.10672 15.05110 70.31650 1.000 84.38777 190 SER B CA 1
ATOM 7275 C C . SER B 1 190 ? 39.32195 15.45190 69.48623 1.000 94.54055 190 SER B C 1
ATOM 7276 O O . SER B 1 190 ? 39.82935 16.58230 69.56174 1.000 82.26739 190 SER B O 1
ATOM 7284 N N . SER B 1 191 ? 39.79896 14.48021 68.71151 1.000 89.11745 191 SER B N 1
ATOM 7285 C CA . SER B 1 191 ? 40.73305 14.73206 67.61811 1.000 111.92351 191 SER B CA 1
ATOM 7286 C C . SER B 1 191 ? 40.18759 14.06779 66.35751 1.000 100.33190 191 SER B C 1
ATOM 7287 O O . SER B 1 191 ? 39.95432 12.85400 66.32201 1.000 96.01242 191 SER B O 1
ATOM 7295 N N . TRP B 1 192 ? 40.04222 14.86387 65.30972 1.000 103.34475 192 TRP B N 1
ATOM 7296 C CA . TRP B 1 192 ? 39.52615 14.42232 64.01540 1.000 103.38745 192 TRP B CA 1
ATOM 7297 C C . TRP B 1 192 ? 40.67230 14.51544 63.01922 1.000 103.60372 192 TRP B C 1
ATOM 7298 O O . TRP B 1 192 ? 41.22085 15.60470 62.81517 1.000 100.67535 192 TRP B O 1
ATOM 7319 N N . ARG B 1 193 ? 41.02758 13.38740 62.39791 1.000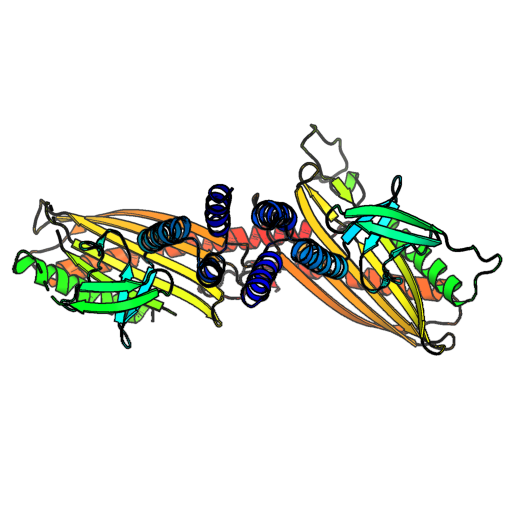 112.57240 193 ARG B N 1
ATOM 7320 C CA . ARG B 1 193 ? 42.09943 13.33399 61.39789 1.000 111.52583 193 ARG B CA 1
ATOM 7321 C C . ARG B 1 193 ? 41.54486 12.67173 60.14950 1.000 110.57572 193 ARG B C 1
ATOM 7322 O O . ARG B 1 193 ? 41.14908 11.50170 60.19471 1.000 109.81372 193 ARG B O 1
ATOM 7343 N N . SER B 1 194 ? 41.52202 13.41706 59.04740 1.000 99.34630 194 SER B N 1
ATOM 7344 C CA . SER B 1 194 ? 40.81865 13.01072 57.83701 1.000 113.86847 194 SER B CA 1
ATOM 7345 C C . SER B 1 194 ? 41.83150 13.11460 56.71189 1.000 131.89171 194 SER B C 1
ATOM 7346 O O . SER B 1 194 ? 42.20690 14.22576 56.30158 1.000 112.25323 194 SER B O 1
ATOM 7354 N N . SER B 1 195 ? 42.26240 11.97000 56.18945 1.000 129.87116 195 SER B N 1
ATOM 7355 C CA . SER B 1 195 ? 43.42589 11.91163 55.31751 1.000 135.01828 195 SER B CA 1
ATOM 7356 C C . SER B 1 195 ? 43.00344 11.27401 54.00811 1.000 136.94939 195 SER B C 1
ATOM 7357 O O . SER B 1 195 ? 42.39106 10.19948 54.00451 1.000 137.84818 195 SER B O 1
ATOM 7365 N N . TRP B 1 196 ? 43.37370 11.90939 52.91014 1.000 133.61116 196 TRP B N 1
ATOM 7366 C CA . TRP B 1 196 ? 42.82273 11.56354 51.61186 1.000 152.60442 196 TRP B CA 1
ATOM 7367 C C . TRP B 1 196 ? 43.92633 11.65138 50.57599 1.000 157.97346 196 TRP B C 1
ATOM 7368 O O . TRP B 1 196 ? 44.59060 12.68438 50.43667 1.000 155.34221 196 TRP B O 1
ATOM 7389 N N . ASN B 1 197 ? 44.09628 10.55995 49.84582 1.000 157.02115 197 ASN B N 1
ATOM 7390 C CA . ASN B 1 197 ? 45.10274 10.41585 48.80613 1.000 158.92575 197 ASN B CA 1
ATOM 7391 C C . ASN B 1 197 ? 44.40085 9.96519 47.53073 1.000 169.00431 197 ASN B C 1
ATOM 7392 O O . ASN B 1 197 ? 43.46871 9.15408 47.58882 1.000 169.86327 197 ASN B O 1
ATOM 7403 N N . VAL B 1 198 ? 44.82575 10.52670 46.38813 1.000 173.41629 198 VAL B N 1
ATOM 7404 C CA . VAL B 1 198 ? 44.34781 10.14591 45.05874 1.000 166.87940 198 VAL B CA 1
ATOM 7405 C C . VAL B 1 198 ? 45.52179 10.02645 44.10189 1.000 187.43759 198 VAL B C 1
ATOM 7406 O O . VAL B 1 198 ? 46.24201 11.00501 43.91253 1.000 179.94882 198 VAL B O 1
ATOM 7419 N N . ASN B 1 199 ? 45.63602 8.89406 43.39519 1.000 179.22373 199 ASN B N 1
ATOM 7420 C CA . ASN B 1 199 ? 46.72514 8.64592 42.44740 1.000 186.32392 199 ASN B CA 1
ATOM 7421 C C . ASN B 1 199 ? 46.19766 8.42321 41.03620 1.000 195.90736 199 ASN B C 1
ATOM 7422 O O . ASN B 1 199 ? 45.26230 7.64223 40.83439 1.000 186.29572 199 ASN B O 1
ATOM 7433 N N . PHE B 1 200 ? 46.77895 9.12445 40.06284 1.000 187.04750 200 PHE B N 1
ATOM 7434 C CA . PHE B 1 200 ? 46.18087 9.23859 38.73616 1.000 203.28537 200 PHE B CA 1
ATOM 7435 C C . PHE B 1 200 ? 46.94761 8.46715 37.65969 1.000 212.85052 200 PHE B C 1
ATOM 7436 O O . PHE B 1 200 ? 48.15530 8.64639 37.47433 1.000 205.15359 200 PHE B O 1
ATOM 7453 N N . LEU B 1 201 ? 46.22446 7.58737 36.96885 1.000 207.07448 201 LEU B N 1
ATOM 7454 C CA . LEU B 1 201 ? 46.60626 7.03193 35.67671 1.000 214.54905 201 LEU B CA 1
ATOM 7455 C C . LEU B 1 201 ? 45.73432 7.66952 34.59720 1.000 224.02674 201 LEU B C 1
ATOM 7456 O O . LEU B 1 201 ? 46.23798 8.28557 33.64906 1.000 199.82034 201 LEU B O 1
ATOM 7472 N N . GLU B 1 202 ? 44.41820 7.45643 34.71109 1.000 212.84011 202 GLU B N 1
ATOM 7473 C CA . GLU B 1 202 ? 43.39180 8.24863 34.04186 1.000 210.01870 202 GLU B CA 1
ATOM 7474 C C . GLU B 1 202 ? 43.54809 9.68224 34.53663 1.000 204.67344 202 GLU B C 1
ATOM 7475 O O . GLU B 1 202 ? 43.10877 10.00962 35.64149 1.000 183.24225 202 GLU B O 1
ATOM 7487 N N . ALA B 1 203 ? 44.16805 10.54606 33.73802 1.000 214.07639 203 ALA B N 1
ATOM 7488 C CA . ALA B 1 203 ? 44.56400 11.84001 34.27597 1.000 208.77344 203 ALA B CA 1
ATOM 7489 C C . ALA B 1 203 ? 43.41536 12.83225 34.37199 1.000 198.53676 203 ALA B C 1
ATOM 7490 O O . ALA B 1 203 ? 43.43469 13.68729 35.26456 1.000 173.83864 203 ALA B O 1
ATOM 7497 N N . ASP B 1 204 ? 42.36582 12.71508 33.54650 1.000 201.28458 204 ASP B N 1
ATOM 7498 C CA . ASP B 1 204 ? 41.35378 13.75139 33.51652 1.000 201.80096 204 ASP B CA 1
ATOM 7499 C C . ASP B 1 204 ? 39.89639 13.29076 33.56780 1.000 194.97878 204 ASP B C 1
ATOM 7500 O O . ASP B 1 204 ? 39.02315 14.13956 33.74845 1.000 188.84890 204 ASP B O 1
ATOM 7509 N N . GLN B 1 205 ? 39.60752 11.99895 33.41936 1.000 180.27769 205 GLN B N 1
ATOM 7510 C CA . GLN B 1 205 ? 38.21884 11.57588 33.24529 1.000 187.94414 205 GLN B CA 1
ATOM 7511 C C . GLN B 1 205 ? 37.58928 10.86256 34.42688 1.000 175.94049 205 GLN B C 1
ATOM 7512 O O . GLN B 1 205 ? 36.40923 11.07980 34.70577 1.000 174.34299 205 GLN B O 1
ATOM 7526 N N . GLU B 1 206 ? 38.31808 9.98305 35.10732 1.000 210.92130 206 GLU B N 1
ATOM 7527 C CA . GLU B 1 206 ? 37.82848 9.30708 36.30120 1.000 172.98730 206 GLU B CA 1
ATOM 7528 C C . GLU B 1 206 ? 38.98728 9.18239 37.27380 1.000 190.25269 206 GLU B C 1
ATOM 7529 O O . GLU B 1 206 ? 40.11629 8.91442 36.85328 1.000 189.00597 206 GLU B O 1
ATOM 7541 N N . ILE B 1 207 ? 38.71115 9.37513 38.57163 1.000 182.51206 207 ILE B N 1
ATOM 7542 C CA . ILE B 1 207 ? 39.75260 9.36516 39.59247 1.000 183.70996 207 ILE B CA 1
ATOM 7543 C C . ILE B 1 207 ? 39.46741 8.34505 40.69378 1.000 188.51441 207 ILE B C 1
ATOM 7544 O O . ILE B 1 207 ? 38.32098 7.96645 40.94978 1.000 192.58493 207 ILE B O 1
ATOM 7560 N N . ILE B 1 208 ? 40.54610 7.92251 41.36827 1.000 178.92472 208 ILE B N 1
ATOM 7561 C CA . ILE B 1 208 ? 40.49228 7.05410 42.54703 1.000 179.34311 208 ILE B CA 1
ATOM 7562 C C . ILE B 1 208 ? 40.84720 7.88634 43.77497 1.000 178.10443 208 ILE B C 1
ATOM 7563 O O . ILE B 1 208 ? 41.98258 8.36587 43.89355 1.000 171.56397 208 ILE B O 1
ATOM 7579 N N . LEU B 1 209 ? 39.90138 8.01466 44.71045 1.000 165.38257 209 LEU B N 1
ATOM 7580 C CA . LEU B 1 209 ? 40.09403 8.76777 45.94912 1.000 154.94844 209 LEU B CA 1
ATOM 7581 C C . LEU B 1 209 ? 39.95705 7.83400 47.14515 1.000 166.74558 209 LEU B C 1
ATOM 7582 O O . LEU B 1 209 ? 38.85462 7.35877 47.44118 1.000 178.99120 209 LEU B O 1
ATOM 7598 N N . THR B 1 210 ? 41.05735 7.60034 47.85932 1.000 155.09857 210 THR B N 1
ATOM 7599 C CA . THR B 1 210 ? 41.03738 6.80894 49.08159 1.000 163.32552 210 THR B CA 1
ATOM 7600 C C . THR B 1 210 ? 41.16730 7.73450 50.28716 1.000 156.50353 210 THR B C 1
ATOM 7601 O O . THR B 1 210 ? 41.93266 8.70742 50.25044 1.000 156.77185 210 THR B O 1
ATOM 7612 N N . GLY B 1 211 ? 40.44984 7.41497 51.36241 1.000 150.01302 211 GLY B N 1
ATOM 7613 C CA . GLY B 1 211 ? 40.48726 8.23785 52.54598 1.000 147.39174 211 GLY B CA 1
ATOM 7614 C C . GLY B 1 211 ? 40.48519 7.39474 53.80477 1.000 139.83555 211 GLY B C 1
ATOM 7615 O O . GLY B 1 211 ? 40.04742 6.24319 53.81704 1.000 156.63516 211 GLY B O 1
ATOM 7619 N N . THR B 1 212 ? 40.98494 8.01213 54.87239 1.000 150.66363 212 THR B N 1
ATOM 7620 C CA . THR B 1 212 ? 40.98241 7.43737 56.21889 1.000 154.72979 212 THR B CA 1
ATOM 7621 C C . THR B 1 212 ? 40.58847 8.55066 57.17780 1.000 115.26187 212 THR B C 1
ATOM 7622 O O . THR B 1 212 ? 41.18746 9.62957 57.16555 1.000 118.52957 212 THR B O 1
ATOM 7633 N N . ILE B 1 213 ? 39.57865 8.29285 57.99964 1.000 131.05101 213 ILE B N 1
ATOM 7634 C CA . ILE B 1 213 ? 39.14952 9.22642 59.04791 1.000 148.00053 213 ILE B CA 1
ATOM 7635 C C . ILE B 1 213 ? 39.45400 8.55133 60.37974 1.000 122.56118 213 ILE B C 1
ATOM 7636 O O . ILE B 1 213 ? 38.96737 7.45203 60.64714 1.000 126.18143 213 ILE B O 1
ATOM 7652 N N . ASP B 1 214 ? 40.32435 9.16571 61.17605 1.000 114.86834 214 ASP B N 1
ATOM 7653 C CA . ASP B 1 214 ? 40.69509 8.64643 62.49495 1.000 120.60420 214 ASP B CA 1
ATOM 7654 C C . ASP B 1 214 ? 40.17661 9.63212 63.53058 1.000 120.99583 214 ASP B C 1
ATOM 7655 O O . ASP B 1 214 ? 40.43404 10.83877 63.43021 1.000 95.48372 214 ASP B O 1
ATOM 7664 N N . VAL B 1 215 ? 39.38112 9.12777 64.45941 1.000 111.86405 215 VAL B N 1
ATOM 7665 C CA . VAL B 1 215 ? 38.76904 9.95699 65.47327 1.000 105.00919 215 VAL B CA 1
ATOM 7666 C C . VAL B 1 215 ? 39.05221 9.39892 66.86312 1.000 111.35924 215 VAL B C 1
ATOM 7667 O O . VAL B 1 215 ? 38.86493 8.20217 67.12456 1.000 98.75176 215 VAL B O 1
ATOM 7680 N N . VAL B 1 216 ? 39.45164 10.29116 67.75481 1.000 96.92760 216 VAL B N 1
ATOM 7681 C CA . VAL B 1 216 ? 39.79518 9.99311 69.12646 1.000 98.09818 216 VAL B CA 1
ATOM 7682 C C . VAL B 1 216 ? 38.89709 10.87904 69.96898 1.000 90.22826 216 VAL B C 1
ATOM 7683 O O . VAL B 1 216 ? 38.74865 12.07157 69.68219 1.000 90.39321 216 VAL B O 1
ATOM 7696 N N . LEU B 1 217 ? 38.21846 10.27930 70.92582 1.000 95.90324 217 LEU B N 1
ATOM 7697 C CA . LEU B 1 217 ? 37.29633 11.00842 71.77402 1.000 83.17118 217 LEU B CA 1
ATOM 7698 C C . LEU B 1 217 ? 37.48480 10.60244 73.21933 1.000 80.26147 217 LEU B C 1
ATOM 7699 O O . LEU B 1 217 ? 37.78084 9.44118 73.51191 1.000 73.61817 217 LEU B O 1
ATOM 7715 N N . THR B 1 218 ? 37.44271 11.60114 74.10508 1.000 82.68864 218 THR B N 1
ATOM 7716 C CA . THR B 1 218 ? 37.49157 11.36040 75.53876 1.000 80.77512 218 THR B CA 1
ATOM 7717 C C . THR B 1 218 ? 36.29283 12.04264 76.20014 1.000 76.50823 218 THR B C 1
ATOM 7718 O O . THR B 1 218 ? 35.98022 13.21459 75.93291 1.000 64.35111 218 THR B O 1
ATOM 7729 N N . TYR B 1 219 ? 35.67053 11.31158 77.10295 1.000 81.55826 219 TYR B N 1
ATOM 7730 C CA . TYR B 1 219 ? 34.56370 11.84703 77.85620 1.000 60.25182 219 TYR B CA 1
ATOM 7731 C C . TYR B 1 219 ? 35.01498 12.90514 78.84682 1.000 56.75471 219 TYR B C 1
ATOM 7732 O O . TYR B 1 219 ? 36.04689 12.77942 79.51392 1.000 59.41205 219 TYR B O 1
ATOM 7750 N N . PHE B 1 220 ? 34.25530 13.99472 78.89868 1.000 71.02186 220 PHE B N 1
ATOM 7751 C CA . PHE B 1 220 ? 34.46595 14.98654 79.94153 1.000 69.14026 220 PHE B CA 1
ATOM 7752 C C . PHE B 1 220 ? 34.15459 14.39062 81.30151 1.000 70.45345 220 PHE B C 1
ATOM 7753 O O . PHE B 1 220 ? 34.90403 14.60620 82.25007 1.000 58.88471 220 PHE B O 1
ATOM 7770 N N . GLU B 1 221 ? 33.09611 13.58418 81.41424 1.000 62.54174 221 GLU B N 1
ATOM 7771 C CA . GLU B 1 221 ? 32.79740 12.97277 82.70260 1.000 65.94397 221 GLU B CA 1
ATOM 7772 C C . GLU B 1 221 ? 33.96903 12.18303 83.27156 1.000 68.27680 221 GLU B C 1
ATOM 7773 O O . GLU B 1 221 ? 34.08225 12.06402 84.48836 1.000 55.93809 221 GLU B O 1
ATOM 7785 N N . ASP B 1 222 ? 34.85135 11.64899 82.42749 1.000 61.80858 222 ASP B N 1
ATOM 7786 C CA . ASP B 1 222 ? 35.94285 10.79996 82.90656 1.000 57.18467 222 ASP B CA 1
ATOM 7787 C C . ASP B 1 222 ? 36.98471 10.67421 81.79651 1.000 61.90818 222 ASP B C 1
ATOM 7788 O O . ASP B 1 222 ? 36.72594 10.03113 80.78804 1.000 60.97183 222 ASP B O 1
ATOM 7797 N N . ALA B 1 223 ? 38.17915 11.16369 82.02653 1.000 59.83782 223 ALA B N 1
ATOM 7798 C CA . ALA B 1 223 ? 39.12712 11.13515 80.93914 1.000 75.48389 223 ALA B CA 1
ATOM 7799 C C . ALA B 1 223 ? 39.70419 9.75534 80.72403 1.000 100.74452 223 ALA B C 1
ATOM 7800 O O . ALA B 1 223 ? 40.29346 9.53357 79.67420 1.000 90.55962 223 ALA B O 1
ATOM 7807 N N . ASN B 1 224 ? 39.45963 8.79892 81.63670 1.000 73.02357 224 ASN B N 1
ATOM 7808 C CA . ASN B 1 224 ? 39.87146 7.41983 81.40024 1.000 67.60853 224 ASN B CA 1
ATOM 7809 C C . ASN B 1 224 ? 38.93097 6.70803 80.44051 1.000 77.37494 224 ASN B C 1
ATOM 7810 O O . ASN B 1 224 ? 39.24536 5.60126 79.99427 1.000 72.50746 224 ASN B O 1
ATOM 7821 N N . ILE B 1 225 ? 37.84021 7.35882 80.03738 1.000 73.51488 225 ILE B N 1
ATOM 7822 C CA . ILE B 1 225 ? 36.90771 6.82751 79.05592 1.000 66.84006 225 ILE B CA 1
ATOM 7823 C C . ILE B 1 225 ? 37.20310 7.52783 77.74573 1.000 80.64572 225 ILE B C 1
ATOM 7824 O O . ILE B 1 225 ? 36.83714 8.69792 77.54512 1.000 65.21095 225 ILE B O 1
ATOM 7840 N N . ASN B 1 226 ? 37.82230 6.78342 76.84263 1.000 82.72214 226 ASN B N 1
ATOM 7841 C CA . ASN B 1 226 ? 38.32529 7.33235 75.59828 1.000 107.18097 226 ASN B CA 1
ATOM 7842 C C . ASN B 1 226 ? 38.52382 6.18818 74.63073 1.000 92.97910 226 ASN B C 1
ATOM 7843 O O . ASN B 1 226 ? 38.76749 5.05283 75.04291 1.000 93.70362 226 ASN B O 1
ATOM 7854 N N . PHE B 1 227 ? 38.42774 6.50365 73.34813 1.000 99.08185 227 PHE B N 1
ATOM 7855 C CA . PHE B 1 227 ? 38.57274 5.48163 72.31266 1.000 116.19300 227 PHE B CA 1
ATOM 7856 C C . PHE B 1 227 ? 38.84941 6.13657 70.96581 1.000 107.83449 227 PHE B C 1
ATOM 7857 O O . PHE B 1 227 ? 38.64890 7.34545 70.78249 1.000 81.89827 227 PHE B O 1
ATOM 7874 N N . LYS B 1 228 ? 39.42137 5.32786 70.07257 1.000 127.62029 228 LYS B N 1
ATOM 7875 C CA . LYS B 1 228 ? 39.82571 5.72145 68.73303 1.000 115.38762 228 LYS B CA 1
ATOM 7876 C C . LYS B 1 228 ? 39.00288 4.88389 67.76381 1.000 101.93992 228 LYS B C 1
ATOM 7877 O O . LYS B 1 228 ? 38.82947 3.67596 67.97538 1.000 112.23238 228 LYS B O 1
ATOM 7896 N N . THR B 1 229 ? 38.47116 5.50839 66.72547 1.000 91.90546 229 THR B N 1
ATOM 7897 C CA . THR B 1 229 ? 37.83008 4.76931 65.64616 1.000 153.94814 229 THR B CA 1
ATOM 7898 C C . THR B 1 229 ? 38.28136 5.24977 64.26677 1.000 110.33558 229 THR B C 1
ATOM 7899 O O . THR B 1 229 ? 38.53295 6.43434 64.04546 1.000 111.45923 229 THR B O 1
ATOM 7910 N N . ARG B 1 230 ? 38.37579 4.29096 63.32580 1.000 126.63481 230 ARG B N 1
ATOM 7911 C CA . ARG B 1 230 ? 38.96147 4.51842 62.00494 1.000 129.36281 230 ARG B CA 1
ATOM 7912 C C . ARG B 1 230 ? 38.00980 3.99564 60.94338 1.000 122.59700 230 ARG B C 1
ATOM 7913 O O . ARG B 1 230 ? 37.67824 2.80570 60.92963 1.000 128.06022 230 ARG B O 1
ATOM 7934 N N . LYS B 1 231 ? 37.69784 4.85079 59.98326 1.000 135.73820 231 LYS B N 1
ATOM 7935 C CA . LYS B 1 231 ? 36.82411 4.53260 58.86537 1.000 141.61381 231 LYS B CA 1
ATOM 7936 C C . LYS B 1 231 ? 37.57591 4.74789 57.56506 1.000 139.19008 231 LYS B C 1
ATOM 7937 O O . LYS B 1 231 ? 38.23927 5.77739 57.39705 1.000 134.53570 231 LYS B O 1
ATOM 7956 N N . VAL B 1 232 ? 37.47626 3.77062 56.66440 1.000 141.47725 232 VAL B N 1
ATOM 7957 C CA . VAL B 1 232 ? 38.17021 3.78772 55.38410 1.000 133.99765 232 VAL B CA 1
ATOM 7958 C C . VAL B 1 232 ? 37.16445 3.98947 54.26225 1.000 140.34435 232 VAL B C 1
ATOM 7959 O O . VAL B 1 232 ? 36.03834 3.48675 54.31933 1.000 185.05194 232 VAL B O 1
ATOM 7972 N N . PHE B 1 233 ? 37.57184 4.73185 53.24248 1.000 153.09466 233 PHE B N 1
ATOM 7973 C CA . PHE B 1 233 ? 36.75891 4.94694 52.05629 1.000 146.60409 233 PHE B CA 1
ATOM 7974 C C . PHE B 1 233 ? 37.59660 4.69509 50.80554 1.000 152.66440 233 PHE B C 1
ATOM 7975 O O . PHE B 1 233 ? 38.80840 4.95912 50.76807 1.000 151.86236 233 PHE B O 1
ATOM 7992 N N . GLU B 1 234 ? 36.94819 4.16624 49.77241 1.000 164.88297 234 GLU B N 1
ATOM 7993 C CA . GLU B 1 234 ? 37.57118 3.97101 48.46164 1.000 150.91057 234 GLU B CA 1
ATOM 7994 C C . GLU B 1 234 ? 36.47122 4.22641 47.44065 1.000 157.57705 234 GLU B C 1
ATOM 7995 O O . GLU B 1 234 ? 35.69354 3.32047 47.12966 1.000 187.17749 234 GLU B O 1
ATOM 8007 N N . LYS B 1 235 ? 36.40116 5.45909 46.92344 1.000 162.64791 235 LYS B N 1
ATOM 8008 C CA . LYS B 1 235 ? 35.31960 5.91325 46.05026 1.000 173.63837 235 LYS B CA 1
ATOM 8009 C C . LYS B 1 235 ? 35.86070 6.42406 44.71479 1.000 177.55748 235 LYS B C 1
ATOM 8010 O O . LYS B 1 235 ? 36.88823 7.10733 44.66547 1.000 183.56319 235 LYS B O 1
ATOM 8029 N N . ARG B 1 236 ? 35.17811 6.07498 43.62381 1.000 181.18340 236 ARG B N 1
ATOM 8030 C CA . ARG B 1 236 ? 35.48477 6.62304 42.30106 1.000 192.18901 236 ARG B CA 1
ATOM 8031 C C . ARG B 1 236 ? 34.64438 7.85875 42.00099 1.000 203.72701 236 ARG B C 1
ATOM 8032 O O . ARG B 1 236 ? 33.44634 7.89426 42.29489 1.000 203.00598 236 ARG B O 1
ATOM 8053 N N . VAL B 1 237 ? 35.29068 8.88529 41.44440 1.000 203.87159 237 VAL B N 1
ATOM 8054 C CA . VAL B 1 237 ? 34.66490 10.18057 41.21280 1.000 200.65756 237 VAL B CA 1
ATOM 8055 C C . VAL B 1 237 ? 34.79649 10.57761 39.75803 1.000 188.71258 237 VAL B C 1
ATOM 8056 O O . VAL B 1 237 ? 35.80965 10.29196 39.10656 1.000 213.29544 237 VAL B O 1
ATOM 8069 N N . SER B 1 238 ? 33.74756 11.20510 39.24165 1.000 176.85201 238 SER B N 1
ATOM 8070 C CA . SER B 1 238 ? 33.74776 11.74336 37.89309 1.000 175.49697 238 SER B CA 1
ATOM 8071 C C . SER B 1 238 ? 34.18936 13.19804 37.89292 1.000 176.59655 238 SER B C 1
ATOM 8072 O O . SER B 1 238 ? 33.73148 14.00920 38.70461 1.000 160.47578 238 SER B O 1
ATOM 8080 N N . VAL B 1 239 ? 35.06764 13.51747 36.94992 1.000 190.29833 239 VAL B N 1
ATOM 8081 C CA . VAL B 1 239 ? 35.68849 14.82378 36.82987 1.000 172.72689 239 VAL B CA 1
ATOM 8082 C C . VAL B 1 239 ? 35.81567 15.14672 35.34595 1.000 173.70181 239 VAL B C 1
ATOM 8083 O O . VAL B 1 239 ? 35.57064 14.31322 34.46965 1.000 166.03370 239 VAL B O 1
ATOM 8096 N N . THR B 1 240 ? 36.20990 16.37284 35.07555 1.000 167.78468 240 THR B N 1
ATOM 8097 C CA . THR B 1 240 ? 36.42825 16.88664 33.73908 1.000 191.99967 240 THR B CA 1
ATOM 8098 C C . THR B 1 240 ? 37.86140 17.39380 33.63634 1.000 188.86497 240 THR B C 1
ATOM 8099 O O . THR B 1 240 ? 38.64074 17.32113 34.59115 1.000 182.57979 240 THR B O 1
ATOM 8110 N N . ASN B 1 241 ? 38.20954 17.93212 32.46564 1.000 184.31882 241 ASN B N 1
ATOM 8111 C CA . ASN B 1 241 ? 39.50949 18.58432 32.33171 1.000 186.22389 241 ASN B CA 1
ATOM 8112 C C . ASN B 1 241 ? 39.55652 19.88846 33.10642 1.000 191.98104 241 ASN B C 1
ATOM 8113 O O . ASN B 1 241 ? 40.60817 20.53051 33.16921 1.000 195.52165 241 ASN B O 1
ATOM 8124 N N . ASP B 1 242 ? 38.44824 20.23537 33.74520 1.000 197.19123 242 ASP B N 1
ATOM 8125 C CA . ASP B 1 242 ? 38.31109 21.46531 34.50893 1.000 188.76833 242 ASP B CA 1
ATOM 8126 C C . ASP B 1 242 ? 38.98137 21.32198 35.87080 1.000 187.74009 242 ASP B C 1
ATOM 8127 O O . ASP B 1 242 ? 38.77388 20.32781 36.57234 1.000 178.45899 242 ASP B O 1
ATOM 8136 N N . ILE B 1 243 ? 39.82057 22.30534 36.22105 1.000 189.99133 243 ILE B N 1
ATOM 8137 C CA . ILE B 1 243 ? 40.68518 22.18658 37.39349 1.000 177.99556 243 ILE B CA 1
ATOM 8138 C C . ILE B 1 243 ? 39.84487 22.21375 38.66462 1.000 188.90669 243 ILE B C 1
ATOM 8139 O O . ILE B 1 243 ? 39.96335 21.35089 39.54149 1.000 156.50295 243 ILE B O 1
ATOM 8155 N N . GLU B 1 244 ? 38.97507 23.21600 38.76453 1.000 189.66655 244 GLU B N 1
ATOM 8156 C CA . GLU B 1 244 ? 38.19401 23.44258 39.96918 1.000 182.35529 244 GLU B CA 1
ATOM 8157 C C . GLU B 1 244 ? 37.09353 22.39829 40.13384 1.000 181.60629 244 GLU B C 1
ATOM 8158 O O . GLU B 1 244 ? 36.79188 21.99932 41.27112 1.000 183.20989 244 GLU B O 1
ATOM 8170 N N . ASN B 1 245 ? 36.45849 21.95236 39.03324 1.000 171.49670 245 ASN B N 1
ATOM 8171 C CA . ASN B 1 245 ? 35.50045 20.85548 39.17614 1.000 170.18045 245 ASN B CA 1
ATOM 8172 C C . ASN B 1 245 ? 36.21138 19.61981 39.69899 1.000 167.13908 245 ASN B C 1
ATOM 8173 O O . ASN B 1 245 ? 35.62862 18.83458 40.45229 1.000 164.81163 245 ASN B O 1
ATOM 8184 N N . PHE B 1 246 ? 37.47019 19.42705 39.30047 1.000 152.96886 246 PHE B N 1
ATOM 8185 C CA . PHE B 1 246 ? 38.25514 18.36182 39.91013 1.000 175.35574 246 PHE B CA 1
ATOM 8186 C C . PHE B 1 246 ? 38.31398 18.53698 41.44735 1.000 165.86787 246 PHE B C 1
ATOM 8187 O O . PHE B 1 246 ? 38.15998 17.56523 42.20026 1.000 142.27486 246 PHE B O 1
ATOM 8204 N N . ALA B 1 247 ? 38.54182 19.76705 41.92862 1.000 145.14037 247 ALA B N 1
ATOM 8205 C CA . ALA B 1 247 ? 38.56543 20.03387 43.35951 1.000 176.92645 247 ALA B CA 1
ATOM 8206 C C . ALA B 1 247 ? 37.17040 19.96093 43.97166 1.000 170.04929 247 ALA B C 1
ATOM 8207 O O . ALA B 1 247 ? 36.97511 19.35423 45.02965 1.000 162.84482 247 ALA B O 1
ATOM 8214 N N . SER B 1 248 ? 36.19069 20.60173 43.32510 1.000 175.37711 248 SER B N 1
ATOM 8215 C CA . SER B 1 248 ? 34.82960 20.64686 43.85524 1.000 164.65947 248 SER B CA 1
ATOM 8216 C C . SER B 1 248 ? 34.21133 19.25460 43.94583 1.000 170.01982 248 SER B C 1
ATOM 8217 O O . SER B 1 248 ? 33.42624 18.97601 44.85841 1.000 154.73982 248 SER B O 1
ATOM 8225 N N . SER B 1 249 ? 34.50431 18.38938 42.97245 1.000 164.91153 249 SER B N 1
ATOM 8226 C CA . SER B 1 249 ? 33.98606 17.02593 42.99947 1.000 158.51478 249 SER B CA 1
ATOM 8227 C C . SER B 1 249 ? 34.60115 16.22161 44.13389 1.000 165.19884 249 SER B C 1
ATOM 8228 O O . SER B 1 249 ? 33.90463 15.44389 44.79118 1.000 202.09198 249 SER B O 1
ATOM 8236 N N . ILE B 1 250 ? 35.91218 16.34275 44.33111 1.000 153.27509 250 ILE B N 1
ATOM 8237 C CA . ILE B 1 250 ? 36.56563 15.69039 45.46344 1.000 148.67364 250 ILE B CA 1
ATOM 8238 C C . ILE B 1 250 ? 36.00985 16.21500 46.79010 1.000 192.88423 250 ILE B C 1
ATOM 8239 O O . ILE B 1 250 ? 35.73411 15.44386 47.71410 1.000 143.93398 250 ILE B O 1
ATOM 8255 N N . LEU B 1 251 ? 35.88745 17.54385 46.91506 1.000 166.39835 251 LEU B N 1
ATOM 8256 C CA . LEU B 1 251 ? 35.33933 18.13333 48.13248 1.000 152.06182 251 LEU B CA 1
ATOM 8257 C C . LEU B 1 251 ? 33.87681 17.76852 48.36081 1.000 185.93395 251 LEU B C 1
ATOM 8258 O O . LEU B 1 251 ? 33.39398 17.90300 49.48325 1.000 134.63671 251 LEU B O 1
ATOM 8274 N N . SER B 1 252 ? 33.13415 17.40327 47.31646 1.000 164.55874 252 SER B N 1
ATOM 8275 C CA . SER B 1 252 ? 31.76253 16.93338 47.52351 1.000 157.47327 252 SER B CA 1
ATOM 8276 C C . SER B 1 252 ? 31.75656 15.52933 48.11857 1.000 151.68121 252 SER B C 1
ATOM 8277 O O . SER B 1 252 ? 30.84249 15.17825 48.87258 1.000 151.09155 252 SER B O 1
ATOM 8285 N N . VAL B 1 253 ? 32.73754 14.70265 47.74499 1.000 149.58415 253 VAL B N 1
ATOM 8286 C CA . VAL B 1 253 ? 32.86581 13.35971 48.30541 1.000 148.34985 253 VAL B CA 1
ATOM 8287 C C . VAL B 1 253 ? 33.31035 13.40791 49.76575 1.000 157.00202 253 VAL B C 1
ATOM 8288 O O . VAL B 1 253 ? 32.76241 12.69425 50.61964 1.000 164.74149 253 VAL B O 1
ATOM 8301 N N . ILE B 1 254 ? 34.28443 14.25452 50.09606 1.000 159.01279 254 ILE B N 1
ATOM 8302 C CA . ILE B 1 254 ? 34.73470 14.32227 51.48613 1.000 158.30775 254 ILE B CA 1
ATOM 8303 C C . ILE B 1 254 ? 33.59341 14.73166 52.41070 1.000 150.97097 254 ILE B C 1
ATOM 8304 O O . ILE B 1 254 ? 33.33996 14.08203 53.42954 1.000 145.02077 254 ILE B O 1
ATOM 8320 N N . ARG B 1 255 ? 32.86394 15.79004 52.04834 1.000 139.03901 255 ARG B N 1
ATOM 8321 C CA . ARG B 1 255 ? 31.75665 16.26340 52.87651 1.000 154.87951 255 ARG B CA 1
ATOM 8322 C C . ARG B 1 255 ? 30.78935 15.13349 53.19476 1.000 169.81535 255 ARG B C 1
ATOM 8323 O O . ARG B 1 255 ? 30.25334 15.04787 54.30231 1.000 159.58677 255 ARG B O 1
ATOM 8344 N N . GLU B 1 256 ? 30.53551 14.27179 52.21537 1.000 165.29205 256 GLU B N 1
ATOM 8345 C CA . GLU B 1 256 ? 29.58567 13.17361 52.38870 1.000 161.35110 256 GLU B CA 1
ATOM 8346 C C . GLU B 1 256 ? 30.20149 12.03141 53.19188 1.000 150.50817 256 GLU B C 1
ATOM 8347 O O . GLU B 1 256 ? 29.55475 11.50241 54.10236 1.000 142.12801 256 GLU B O 1
ATOM 8359 N N . CYS B 1 257 ? 31.44684 11.64470 52.89267 1.000 195.21009 257 CYS B N 1
ATOM 8360 C CA . CYS B 1 257 ? 32.11187 10.63107 53.70986 1.000 183.84511 257 CYS B CA 1
ATOM 8361 C C . CYS B 1 257 ? 32.25325 11.07312 55.15708 1.000 148.42185 257 CYS B C 1
ATOM 8362 O O . CYS B 1 257 ? 32.31741 10.24050 56.06515 1.000 125.30158 257 CYS B O 1
ATOM 8370 N N . GLU B 1 258 ? 32.39081 12.36774 55.38069 1.000 141.54684 258 GLU B N 1
ATOM 8371 C CA . GLU B 1 258 ? 32.54918 12.83756 56.74702 1.000 144.50128 258 GLU B CA 1
ATOM 8372 C C . GLU B 1 258 ? 31.22251 12.86988 57.48880 1.000 161.09121 258 GLU B C 1
ATOM 8373 O O . GLU B 1 258 ? 31.16879 12.49065 58.66748 1.000 208.04946 258 GLU B O 1
ATOM 8385 N N . ASN B 1 259 ? 30.12873 13.25569 56.83701 1.000 169.83391 259 ASN B N 1
ATOM 8386 C CA . ASN B 1 259 ? 28.83082 13.09871 57.48723 1.000 151.17940 259 ASN B CA 1
ATOM 8387 C C . ASN B 1 259 ? 28.50767 11.63826 57.75744 1.000 167.40184 259 ASN B C 1
ATOM 8388 O O . ASN B 1 259 ? 27.74166 11.34220 58.68783 1.000 155.52835 259 ASN B O 1
ATOM 8399 N N . ASP B 1 260 ? 29.08755 10.71862 56.98223 1.000 142.09743 260 ASP B N 1
ATOM 8400 C CA . ASP B 1 260 ? 28.85976 9.30023 57.22754 1.000 138.27583 260 ASP B CA 1
ATOM 8401 C C . ASP B 1 260 ? 29.54890 8.84175 58.51164 1.000 135.05016 260 ASP B C 1
ATOM 8402 O O . ASP B 1 260 ? 28.90996 8.29734 59.41320 1.000 117.87819 260 ASP B O 1
ATOM 8411 N N . VAL B 1 261 ? 30.86736 9.03002 58.60274 1.000 170.38054 261 VAL B N 1
ATOM 8412 C CA . VAL B 1 261 ? 31.59229 8.63712 59.80481 1.000 159.90269 261 VAL B CA 1
ATOM 8413 C C . VAL B 1 261 ? 30.94222 9.24152 61.03584 1.000 164.52386 261 VAL B C 1
ATOM 8414 O O . VAL B 1 261 ? 30.85836 8.61275 62.10171 1.000 127.28097 261 VAL B O 1
ATOM 8427 N N . LEU B 1 262 ? 30.52960 10.50055 60.92820 1.000 134.14784 262 LEU B N 1
ATOM 8428 C CA . LEU B 1 262 ? 29.88636 11.17986 62.04652 1.000 129.98964 262 LEU B CA 1
ATOM 8429 C C . LEU B 1 262 ? 28.66442 10.42182 62.53719 1.000 143.91087 262 LEU B C 1
ATOM 8430 O O . LEU B 1 262 ? 28.46288 10.28180 63.74885 1.000 128.41134 262 LEU B O 1
ATOM 8446 N N . TYR B 1 263 ? 27.84305 9.91928 61.60576 1.000 119.45580 263 TYR B N 1
ATOM 8447 C CA . TYR B 1 263 ? 26.62756 9.19637 61.97590 1.000 144.27504 263 TYR B CA 1
ATOM 8448 C C . TYR B 1 263 ? 26.98358 7.93011 62.73565 1.000 148.99739 263 TYR B C 1
ATOM 8449 O O . TYR B 1 263 ? 26.39456 7.62919 63.78387 1.000 119.22786 263 TYR B O 1
ATOM 8467 N N . ASP B 1 264 ? 27.97467 7.19772 62.23209 1.000 122.01712 264 ASP B N 1
ATOM 8468 C CA . ASP B 1 264 ? 28.44583 6.02733 62.95007 1.000 112.21224 264 ASP B CA 1
ATOM 8469 C C . ASP B 1 264 ? 28.88842 6.42174 64.34955 1.000 116.33613 264 ASP B C 1
ATOM 8470 O O . ASP B 1 264 ? 28.57644 5.74188 65.32860 1.000 111.89018 264 ASP B O 1
ATOM 8479 N N . LEU B 1 265 ? 29.59166 7.54587 64.46053 1.000 123.37491 265 LEU B N 1
ATOM 8480 C CA . LEU B 1 265 ? 30.20814 7.89622 65.72872 1.000 106.77154 265 LEU B CA 1
ATOM 8481 C C . LEU B 1 265 ? 29.16784 8.27713 66.76124 1.000 117.46038 265 LEU B C 1
ATOM 8482 O O . LEU B 1 265 ? 29.20356 7.77761 67.88460 1.000 103.96434 265 LEU B O 1
ATOM 8498 N N . ASN B 1 266 ? 28.18559 9.09899 66.38293 1.000 109.66984 266 ASN B N 1
ATOM 8499 C CA . ASN B 1 266 ? 27.16859 9.49349 67.34035 1.000 101.97988 266 ASN B CA 1
ATOM 8500 C C . ASN B 1 266 ? 26.32387 8.31807 67.79851 1.000 107.03562 266 ASN B C 1
ATOM 8501 O O . ASN B 1 266 ? 25.79130 8.36330 68.91262 1.000 121.97888 266 ASN B O 1
ATOM 8512 N N . HIS B 1 267 ? 26.31636 7.21268 67.07114 1.000 97.03712 267 HIS B N 1
ATOM 8513 C CA . HIS B 1 267 ? 25.62583 6.04954 67.59997 1.000 107.24885 267 HIS B CA 1
ATOM 8514 C C . HIS B 1 267 ? 26.56129 5.19027 68.41635 1.000 99.51677 267 HIS B C 1
ATOM 8515 O O . HIS B 1 267 ? 26.10822 4.49183 69.33339 1.000 104.81307 267 HIS B O 1
ATOM 8529 N N . LEU B 1 268 ? 27.86443 5.37485 68.23136 1.000 97.20245 268 LEU B N 1
ATOM 8530 C CA . LEU B 1 268 ? 28.81927 4.70995 69.10718 1.000 101.15223 268 LEU B CA 1
ATOM 8531 C C . LEU B 1 268 ? 28.93101 5.41814 70.45923 1.000 82.77004 268 LEU B C 1
ATOM 8532 O O . LEU B 1 268 ? 29.07597 4.77404 71.49023 1.000 79.20780 268 LEU B O 1
ATOM 8548 N N . ILE B 1 269 ? 28.88221 6.73650 70.46581 1.000 74.69211 269 ILE B N 1
ATOM 8549 C CA . ILE B 1 269 ? 28.92733 7.44366 71.72552 1.000 80.98970 269 ILE B CA 1
ATOM 8550 C C . ILE B 1 269 ? 27.72407 7.06114 72.56680 1.000 75.75716 269 ILE B C 1
ATOM 8551 O O . ILE B 1 269 ? 27.86214 6.54807 73.67957 1.000 73.28411 269 ILE B O 1
ATOM 8567 N N . ALA B 1 270 ? 26.53739 7.18318 71.98495 1.000 81.32433 270 ALA B N 1
ATOM 8568 C CA . ALA B 1 270 ? 25.32141 6.93615 72.72106 1.000 73.08138 270 ALA B CA 1
ATOM 8569 C C . ALA B 1 270 ? 25.28828 5.50856 73.19927 1.000 88.06493 270 ALA B C 1
ATOM 8570 O O . ALA B 1 270 ? 24.81864 5.22893 74.31291 1.000 74.07123 270 ALA B O 1
ATOM 8577 N N . ASN B 1 271 ? 25.82648 4.60413 72.40929 1.000 86.09747 271 ASN B N 1
ATOM 8578 C CA . ASN B 1 271 ? 25.88346 3.22527 72.84813 1.000 81.50825 271 ASN B CA 1
ATOM 8579 C C . ASN B 1 271 ? 26.79986 3.07329 74.03927 1.000 82.17690 271 ASN B C 1
ATOM 8580 O O . ASN B 1 271 ? 26.48721 2.36809 75.00420 1.000 81.23338 271 ASN B O 1
ATOM 8591 N N . THR B 1 272 ? 27.90066 3.79380 74.03384 1.000 71.41545 272 THR B N 1
ATOM 8592 C CA . THR B 1 272 ? 28.84485 3.63797 75.12538 1.000 84.69203 272 THR B CA 1
ATOM 8593 C C . THR B 1 272 ? 28.30198 4.27271 76.38060 1.000 69.27169 272 THR B C 1
ATOM 8594 O O . THR B 1 272 ? 28.31237 3.65361 77.45024 1.000 62.77786 272 THR B O 1
ATOM 8605 N N . SER B 1 273 ? 27.83994 5.51600 76.24921 1.000 75.28802 273 SER B N 1
ATOM 8606 C CA . SER B 1 273 ? 27.20316 6.24187 77.32301 1.000 64.24246 273 SER B CA 1
ATOM 8607 C C . SER B 1 273 ? 26.13976 5.39220 77.97278 1.000 75.18322 273 SER B C 1
ATOM 8608 O O . SER B 1 273 ? 26.03318 5.31937 79.20946 1.000 67.10939 273 SER B O 1
ATOM 8616 N N . SER B 1 274 ? 25.42091 4.65104 77.15513 1.000 70.54121 274 SER B N 1
ATOM 8617 C CA . SE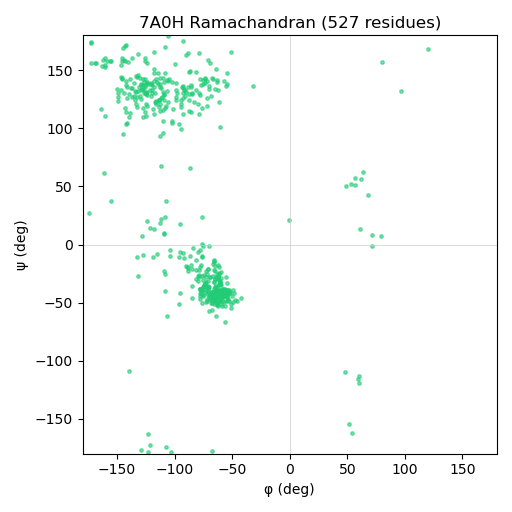R B 1 274 ? 24.33066 3.84983 77.65634 1.000 76.14152 274 SER B CA 1
ATOM 8618 C C . SER B 1 274 ? 24.85538 2.64249 78.41343 1.000 68.30015 274 SER B C 1
ATOM 8619 O O . SER B 1 274 ? 24.22871 2.20423 79.37557 1.000 68.96648 274 SER B O 1
ATOM 8627 N N . ASP B 1 275 ? 25.98447 2.08333 78.01049 1.000 73.26211 275 ASP B N 1
ATOM 8628 C CA . ASP B 1 275 ? 26.52616 0.95740 78.76400 1.000 68.12007 275 ASP B CA 1
ATOM 8629 C C . ASP B 1 275 ? 27.14631 1.43632 80.05195 1.000 61.15662 275 ASP B C 1
ATOM 8630 O O . ASP B 1 275 ? 27.19619 0.71783 81.05041 1.000 71.03601 275 ASP B O 1
ATOM 8639 N N . LEU B 1 276 ? 27.65404 2.64774 80.01024 1.000 58.99721 276 LEU B N 1
ATOM 8640 C CA . LEU B 1 276 ? 28.18512 3.26280 81.21145 1.000 63.42974 276 LEU B CA 1
ATOM 8641 C C . LEU B 1 276 ? 27.07718 3.36594 82.25623 1.000 61.52020 276 LEU B C 1
ATOM 8642 O O . LEU B 1 276 ? 27.24020 2.93458 83.39819 1.000 52.82441 276 LEU B O 1
ATOM 8658 N N . ILE B 1 277 ? 25.92979 3.91774 81.86099 1.000 60.32126 277 ILE B N 1
ATOM 8659 C CA . ILE B 1 277 ? 24.79810 4.02091 82.77258 1.000 63.30965 277 ILE B CA 1
ATOM 8660 C C . ILE B 1 277 ? 24.39844 2.64370 83.25532 1.000 57.79418 277 ILE B C 1
ATOM 8661 O O . ILE B 1 277 ? 24.24382 2.41234 84.44819 1.000 58.32368 277 ILE B O 1
ATOM 8677 N N . LYS B 1 278 ? 24.33882 1.67494 82.35553 1.000 62.71937 278 LYS B N 1
ATOM 8678 C CA . LYS B 1 278 ? 23.89704 0.38042 82.81848 1.000 55.66663 278 LYS B CA 1
ATOM 8679 C C . LYS B 1 278 ? 24.88407 -0.22419 83.79482 1.000 60.86673 278 LYS B C 1
ATOM 8680 O O . LYS B 1 278 ? 24.46038 -0.89279 84.74462 1.000 68.15592 278 LYS B O 1
ATOM 8699 N N . ASN B 1 279 ? 26.17927 0.03202 83.65010 1.000 57.02234 279 ASN B N 1
ATOM 8700 C CA . ASN B 1 279 ? 27.06324 -0.62551 84.59241 1.000 61.29022 279 ASN B CA 1
ATOM 8701 C C . ASN B 1 279 ? 27.07705 0.16583 85.88434 1.000 52.41833 279 ASN B C 1
ATOM 8702 O O . ASN B 1 279 ? 27.30246 -0.39289 86.96111 1.000 55.07772 279 ASN B O 1
ATOM 8713 N N . THR B 1 280 ? 26.87317 1.47383 85.78608 1.000 52.25080 280 THR B N 1
ATOM 8714 C CA . THR B 1 280 ? 26.79402 2.27603 86.98093 1.000 45.35839 280 THR B CA 1
ATOM 8715 C C . THR B 1 280 ? 25.57320 1.93877 87.84718 1.000 53.34942 280 THR B C 1
ATOM 8716 O O . THR B 1 280 ? 25.67356 2.00282 89.09283 1.000 51.41182 280 THR B O 1
ATOM 8727 N N . ARG B 1 281 ? 24.44248 1.52791 87.24637 1.000 58.22537 281 ARG B N 1
ATOM 8728 C CA . ARG B 1 281 ? 23.25629 1.22792 88.05942 1.000 61.13724 281 ARG B CA 1
ATOM 8729 C C . ARG B 1 281 ? 23.42721 -0.08520 88.78652 1.000 47.59505 281 ARG B C 1
ATOM 8730 O O . ARG B 1 281 ? 22.93669 -0.22144 89.90418 1.000 59.60253 281 ARG B O 1
ATOM 8751 N N . LYS B 1 282 ? 24.26947 -0.99980 88.23019 1.000 61.95713 282 LYS B N 1
ATOM 8752 C CA . LYS B 1 282 ? 24.62356 -2.24222 88.91610 1.000 69.23722 282 LYS B CA 1
ATOM 8753 C C . LYS B 1 282 ? 25.44430 -1.97839 90.18169 1.000 59.64156 282 LYS B C 1
ATOM 8754 O O . LYS B 1 282 ? 25.50920 -2.83590 91.05196 1.000 70.06393 282 LYS B O 1
ATOM 8773 N N . ILE B 1 283 ? 25.99472 -0.77990 90.34783 1.000 55.88247 283 ILE B N 1
ATOM 8774 C CA . ILE B 1 283 ? 26.69742 -0.51052 91.57359 1.000 60.18569 283 ILE B CA 1
ATOM 8775 C C . ILE B 1 283 ? 25.76367 -0.33165 92.76401 1.000 63.04967 283 ILE B C 1
ATOM 8776 O O . ILE B 1 283 ? 26.21327 -0.47908 93.93435 1.000 52.95926 283 ILE B O 1
ATOM 8792 N N . ILE B 1 284 ? 24.49434 0.02157 92.52892 1.000 63.11567 284 ILE B N 1
ATOM 8793 C CA . ILE B 1 284 ? 23.60779 0.33613 93.66449 1.000 48.71314 284 ILE B CA 1
ATOM 8794 C C . ILE B 1 284 ? 23.54070 -0.94263 94.49624 1.000 46.31803 284 ILE B C 1
ATOM 8795 O O . ILE B 1 284 ? 23.18874 -2.01657 93.96812 1.000 46.71648 284 ILE B O 1
ATOM 8811 N N . PRO B 1 285 ? 23.89918 -0.90947 95.77655 1.000 35.64865 285 PRO B N 1
ATOM 8812 C CA . PRO B 1 285 ? 23.86244 -2.16246 96.57218 1.000 46.70324 285 PRO B CA 1
ATOM 8813 C C . PRO B 1 285 ? 22.49449 -2.51967 97.15522 1.000 57.98038 285 PRO B C 1
ATOM 8814 O O . PRO B 1 285 ? 22.31401 -3.65990 97.63197 1.000 48.58973 285 PRO B O 1
ATOM 8825 N N . LEU B 1 286 ? 21.47875 -1.67315 96.97364 1.000 45.62583 286 LEU B N 1
ATOM 8826 C CA . LEU B 1 286 ? 20.10750 -2.00788 97.40468 1.000 54.04147 286 LEU B CA 1
ATOM 8827 C C . LEU B 1 286 ? 19.43019 -2.97737 96.46817 1.000 44.30875 286 LEU B C 1
ATOM 8828 O O . LEU B 1 286 ? 19.55947 -2.86997 95.26122 1.000 61.63883 286 LEU B O 1
ATOM 8844 N N . ASN B 1 287 ? 18.72789 -3.97001 97.01792 1.000 55.50031 287 ASN B N 1
ATOM 8845 C CA . ASN B 1 287 ? 17.71726 -4.68260 96.21688 1.000 71.48376 287 ASN B CA 1
ATOM 8846 C C . ASN B 1 287 ? 16.70839 -3.69224 95.61434 1.000 75.05812 287 ASN B C 1
ATOM 8847 O O . ASN B 1 287 ? 16.35252 -2.69091 96.24317 1.000 85.94361 287 ASN B O 1
ATOM 8858 N N . ALA B 1 288 ? 16.18726 -4.01856 94.42185 1.000 93.42945 288 ALA B N 1
ATOM 8859 C CA . ALA B 1 288 ? 15.74091 -3.00893 93.45383 1.000 112.91244 288 ALA B CA 1
ATOM 8860 C C . ALA B 1 288 ? 14.23759 -2.67353 93.49906 1.000 139.51969 288 ALA B C 1
ATOM 8861 O O . ALA B 1 288 ? 13.73161 -2.06868 92.53760 1.000 155.30790 288 ALA B O 1
ATOM 8868 N N . HIS B 1 289 ? 13.52849 -3.01308 94.57665 1.000 136.84376 289 HIS B N 1
ATOM 8869 C CA . HIS B 1 289 ? 12.06135 -2.90889 94.60935 1.000 127.77885 289 HIS B CA 1
ATOM 8870 C C . HIS B 1 289 ? 11.48776 -3.77972 93.48848 1.000 127.59161 289 HIS B C 1
ATOM 8871 O O . HIS B 1 289 ? 11.38428 -4.99989 93.62300 1.000 130.97793 289 HIS B O 1
#